Protein AF-0000000085144373 (afdb_homodimer)

Structure (mmCIF, N/CA/C/O backbone):
data_AF-0000000085144373-model_v1
#
loop_
_entity.id
_entity.type
_entity.pdbx_description
1 polymer 'Uncharacterized protein'
#
loop_
_atom_site.group_PDB
_atom_site.id
_atom_site.type_symbol
_atom_site.label_atom_id
_atom_site.label_alt_id
_atom_site.label_comp_id
_atom_site.label_asym_id
_atom_site.label_entity_id
_atom_site.label_seq_id
_atom_site.pdbx_PDB_ins_code
_atom_site.Cartn_x
_atom_site.Cartn_y
_atom_site.Cartn_z
_atom_site.occupancy
_atom_site.B_iso_or_equiv
_atom_site.auth_seq_id
_atom_site.auth_comp_id
_atom_site.auth_asym_id
_atom_site.auth_atom_id
_atom_site.pdbx_PDB_model_num
ATOM 1 N N . MET A 1 1 ? 4.742 10.375 -23.172 1 49.34 1 MET A N 1
ATOM 2 C CA . MET A 1 1 ? 5.578 9.781 -22.125 1 49.34 1 MET A CA 1
ATOM 3 C C . MET A 1 1 ? 5.715 8.281 -22.344 1 49.34 1 MET A C 1
ATOM 5 O O . MET A 1 1 ? 4.789 7.629 -22.828 1 49.34 1 MET A O 1
ATOM 9 N N . GLU A 1 2 ? 6.93 7.754 -22.406 1 63.69 2 GLU A N 1
ATOM 10 C CA . GLU A 1 2 ? 7.168 6.344 -22.688 1 63.69 2 GLU A CA 1
ATOM 11 C C . GLU A 1 2 ? 6.398 5.445 -21.734 1 63.69 2 GLU A C 1
ATOM 13 O O . GLU A 1 2 ? 6.32 5.734 -20.531 1 63.69 2 GLU A O 1
ATOM 18 N N . LEU A 1 3 ? 5.617 4.504 -22.203 1 83.38 3 LEU A N 1
ATOM 19 C CA . LEU A 1 3 ? 4.797 3.58 -21.422 1 83.38 3 LEU A CA 1
ATOM 20 C C . LEU A 1 3 ? 5.656 2.766 -20.469 1 83.38 3 LEU A C 1
ATOM 22 O O . LEU A 1 3 ? 6.754 2.334 -20.828 1 83.38 3 LEU A O 1
ATOM 26 N N . SER A 1 4 ? 5.219 2.697 -19.266 1 90.25 4 SER A N 1
ATOM 27 C CA . SER A 1 4 ? 5.91 1.85 -18.297 1 90.25 4 SER A CA 1
ATOM 28 C C . SER A 1 4 ? 5.832 0.38 -18.688 1 90.25 4 SER A C 1
ATOM 30 O O . SER A 1 4 ? 4.793 -0.088 -19.156 1 90.25 4 SER A O 1
ATOM 32 N N . LYS A 1 5 ? 6.938 -0.283 -18.688 1 94.94 5 LYS A N 1
ATOM 33 C CA . LYS A 1 5 ? 7.023 -1.71 -18.984 1 94.94 5 LYS A CA 1
ATOM 34 C C . LYS A 1 5 ? 7.113 -2.533 -17.703 1 94.94 5 LYS A C 1
ATOM 36 O O . LYS A 1 5 ? 8.023 -2.332 -16.906 1 94.94 5 LYS A O 1
ATOM 41 N N . VAL A 1 6 ? 6.176 -3.453 -17.531 1 97.19 6 VAL A N 1
ATOM 42 C CA . VAL A 1 6 ? 6.133 -4.262 -16.328 1 97.19 6 VAL A CA 1
ATOM 43 C C . VAL A 1 6 ? 6.293 -5.738 -16.688 1 97.19 6 VAL A C 1
ATOM 45 O O . VAL A 1 6 ? 5.816 -6.184 -17.734 1 97.19 6 VAL A O 1
ATOM 48 N N . LEU A 1 7 ? 7.012 -6.469 -15.883 1 98.62 7 LEU A N 1
ATOM 49 C CA . LEU A 1 7 ? 7.145 -7.914 -16.031 1 98.62 7 LEU 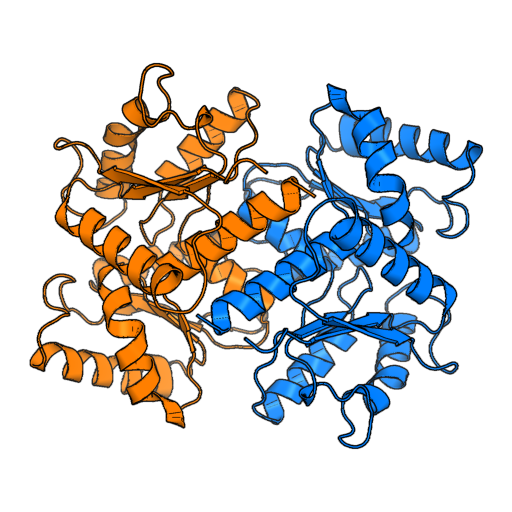A CA 1
ATOM 50 C C . LEU A 1 7 ? 6.27 -8.648 -15.023 1 98.62 7 LEU A C 1
ATOM 52 O O . LEU A 1 7 ? 6.348 -8.383 -13.82 1 98.62 7 LEU A O 1
ATOM 56 N N . VAL A 1 8 ? 5.402 -9.477 -15.508 1 98.31 8 VAL A N 1
ATOM 57 C CA . VAL A 1 8 ? 4.625 -10.375 -14.664 1 98.31 8 VAL A CA 1
ATOM 58 C C . VAL A 1 8 ? 5.199 -11.781 -14.742 1 98.31 8 VAL A C 1
ATOM 60 O O . VAL A 1 8 ? 5.262 -12.375 -15.82 1 98.31 8 VAL A O 1
ATOM 63 N N . ILE A 1 9 ? 5.57 -12.352 -13.578 1 98.62 9 ILE A N 1
ATOM 64 C CA . ILE A 1 9 ? 6.285 -13.617 -13.539 1 98.62 9 ILE A CA 1
ATOM 65 C C . ILE A 1 9 ? 5.371 -14.703 -12.977 1 98.62 9 ILE A C 1
ATOM 67 O O . ILE A 1 9 ? 4.973 -14.648 -11.805 1 98.62 9 ILE A O 1
ATOM 71 N N . ASN A 1 10 ? 4.996 -15.648 -13.75 1 97.75 10 ASN A N 1
ATOM 72 C CA . ASN A 1 10 ? 4.539 -16.953 -13.281 1 97.75 10 ASN A CA 1
ATOM 73 C C . ASN A 1 10 ? 5.715 -17.875 -12.961 1 97.75 10 ASN A C 1
ATOM 75 O O . ASN A 1 10 ? 6.371 -18.391 -13.867 1 97.75 10 ASN A O 1
ATOM 79 N N . PRO A 1 11 ? 5.949 -18.109 -11.695 1 97.69 11 PRO A N 1
ATOM 80 C CA . PRO A 1 11 ? 7.191 -18.812 -11.367 1 97.69 11 PRO A CA 1
ATOM 81 C C . PRO A 1 11 ? 7.062 -20.328 -11.484 1 97.69 11 PRO A C 1
ATOM 83 O O . PRO A 1 11 ? 8.008 -21.062 -11.164 1 97.69 11 PRO A O 1
ATOM 86 N N . ASN A 1 12 ? 5.902 -20.844 -11.828 1 96.25 12 ASN A N 1
ATOM 87 C CA . ASN A 1 12 ? 5.812 -22.25 -12.18 1 96.25 12 ASN A CA 1
ATOM 88 C C . ASN A 1 12 ? 5.895 -22.453 -13.688 1 96.25 12 ASN A C 1
ATOM 90 O O . ASN A 1 12 ? 5.949 -21.484 -14.445 1 96.25 12 ASN A O 1
ATOM 94 N N . SER A 1 13 ? 5.902 -23.688 -14.164 1 97.75 13 SER A N 1
ATOM 95 C CA . SER A 1 13 ? 6.188 -23.953 -15.562 1 97.75 13 SER A CA 1
ATOM 96 C C . SER A 1 13 ? 4.902 -24.109 -16.375 1 97.75 13 SER A C 1
ATOM 98 O O . SER A 1 13 ? 4.941 -24.453 -17.547 1 97.75 13 SER A O 1
ATOM 100 N N . SER A 1 14 ? 3.715 -23.859 -15.797 1 94.44 14 SER A N 1
ATOM 101 C CA . SER A 1 14 ? 2.441 -24.031 -16.484 1 94.44 14 SER A CA 1
ATOM 102 C C . SER A 1 14 ? 2.143 -22.828 -17.391 1 94.44 14 SER A C 1
ATOM 104 O O . SER A 1 14 ? 1.786 -21.766 -16.906 1 94.44 14 SER A O 1
ATOM 106 N N . VAL A 1 15 ? 2.203 -23.078 -18.688 1 96.38 15 VAL A N 1
ATOM 107 C CA . VAL A 1 15 ? 1.901 -22.031 -19.656 1 96.38 15 VAL A CA 1
ATOM 108 C C . VAL A 1 15 ? 0.433 -21.625 -19.547 1 96.38 15 VAL A C 1
ATOM 110 O O . VAL A 1 15 ? 0.094 -20.453 -19.719 1 96.38 15 VAL A O 1
ATOM 113 N N . SER A 1 16 ? -0.377 -22.594 -19.234 1 91.75 16 SER A N 1
ATOM 114 C CA . SER A 1 16 ? -1.804 -22.328 -19.094 1 91.75 16 SER A CA 1
ATOM 115 C C . SER A 1 16 ? -2.059 -21.312 -17.984 1 91.75 16 SER A C 1
ATOM 117 O O . SER A 1 16 ? -2.961 -20.469 -18.094 1 91.75 16 SER A O 1
ATOM 119 N N . MET A 1 17 ? -1.271 -21.391 -16.953 1 91.31 17 MET A N 1
ATOM 120 C CA . MET A 1 17 ? -1.394 -20.438 -15.859 1 91.31 17 MET A CA 1
ATOM 121 C C . MET A 1 17 ? -1.041 -19.031 -16.328 1 91.31 17 MET A C 1
ATOM 123 O O . MET A 1 17 ? -1.739 -18.062 -16 1 91.31 17 MET A O 1
ATOM 127 N N . THR A 1 18 ? 0.036 -18.906 -17.078 1 95.75 18 THR A N 1
ATOM 128 C CA . THR A 1 18 ? 0.423 -17.609 -17.625 1 95.75 18 THR A CA 1
ATOM 129 C C . THR A 1 18 ? -0.672 -17.062 -18.531 1 95.75 18 THR A C 1
ATOM 131 O O . THR A 1 18 ? -0.996 -15.867 -18.484 1 95.75 18 THR A O 1
ATOM 134 N N . ASP A 1 19 ? -1.249 -17.922 -19.312 1 93.81 19 ASP A N 1
ATOM 135 C CA . ASP A 1 19 ? -2.32 -17.516 -20.219 1 93.81 19 ASP A CA 1
ATOM 136 C C . ASP A 1 19 ? -3.527 -17 -19.438 1 93.81 19 ASP A C 1
ATOM 138 O O . ASP A 1 19 ? -4.152 -16.016 -19.828 1 93.81 19 ASP A O 1
ATOM 142 N N . GLU A 1 20 ? -3.834 -17.641 -18.359 1 90.19 20 GLU A N 1
ATOM 143 C CA . GLU A 1 20 ? -4.949 -17.203 -17.516 1 90.19 20 GLU A CA 1
ATOM 144 C C . GLU A 1 20 ? -4.672 -15.836 -16.891 1 90.19 20 GLU A C 1
ATOM 146 O O . GLU A 1 20 ? -5.559 -14.977 -16.859 1 90.19 20 GLU A O 1
ATOM 151 N N . ILE A 1 21 ? -3.475 -15.664 -16.438 1 94.12 21 ILE A N 1
ATOM 152 C CA . ILE A 1 21 ? -3.066 -14.391 -15.867 1 94.12 21 ILE A CA 1
ATOM 153 C C . ILE A 1 21 ? -3.182 -13.289 -16.922 1 94.12 21 ILE A C 1
ATOM 155 O O . ILE A 1 21 ? -3.768 -12.234 -16.672 1 94.12 21 ILE A O 1
ATOM 159 N N . ARG A 1 22 ? -2.662 -13.586 -18.078 1 94.25 22 ARG A N 1
ATOM 160 C CA . ARG A 1 22 ? -2.709 -12.641 -19.203 1 94.25 22 ARG A CA 1
ATOM 161 C C . ARG A 1 22 ? -4.148 -12.273 -19.547 1 94.25 22 ARG A C 1
ATOM 163 O O . ARG A 1 22 ? -4.48 -11.094 -19.656 1 94.25 22 ARG A O 1
ATOM 170 N N . LYS A 1 23 ? -4.949 -13.25 -19.656 1 90.69 23 LYS A N 1
ATOM 171 C CA . LYS A 1 23 ? -6.352 -13.031 -20.016 1 90.69 23 LYS A CA 1
ATOM 172 C C . LYS A 1 23 ? -7.047 -12.164 -18.953 1 90.69 23 LYS A C 1
ATOM 174 O O . LYS A 1 23 ? -7.801 -11.258 -19.297 1 90.69 23 LYS A O 1
ATOM 179 N N . ASN A 1 24 ? -6.809 -12.484 -17.734 1 89.69 24 ASN A N 1
ATOM 180 C CA . ASN A 1 24 ? -7.406 -11.719 -16.641 1 89.69 24 ASN A CA 1
ATOM 181 C C . ASN A 1 24 ? -6.996 -10.25 -16.703 1 89.69 24 ASN A C 1
ATOM 183 O O . ASN A 1 24 ? -7.848 -9.359 -16.656 1 89.69 24 ASN A O 1
ATOM 187 N N . ILE A 1 25 ? -5.684 -9.992 -16.844 1 91.94 25 ILE A N 1
ATOM 188 C CA . ILE A 1 25 ? -5.152 -8.633 -16.891 1 91.94 25 ILE A CA 1
ATOM 189 C C . ILE A 1 25 ? -5.738 -7.887 -18.078 1 91.94 25 ILE A C 1
ATOM 191 O O . ILE A 1 25 ? -6.223 -6.762 -17.938 1 91.94 25 ILE A O 1
ATOM 195 N N . GLU A 1 26 ? -5.746 -8.531 -19.188 1 89.12 26 GLU A N 1
ATOM 196 C CA . GLU A 1 26 ? -6.219 -7.883 -20.422 1 89.12 26 GLU A CA 1
ATOM 197 C C . GLU A 1 26 ? -7.723 -7.625 -20.359 1 89.12 26 GLU A C 1
ATOM 199 O O . GLU A 1 26 ? -8.188 -6.562 -20.781 1 89.12 26 GLU A O 1
ATOM 204 N N . ASN A 1 27 ? -8.469 -8.562 -19.859 1 86.06 27 ASN A N 1
ATOM 205 C CA . ASN A 1 27 ? -9.914 -8.391 -19.734 1 86.06 27 ASN A CA 1
ATOM 206 C C . ASN A 1 27 ? -10.258 -7.195 -18.844 1 86.06 27 ASN A C 1
ATOM 208 O O . ASN A 1 27 ? -11.148 -6.41 -19.172 1 86.06 27 ASN A O 1
ATOM 212 N N . VAL A 1 28 ? -9.547 -7.055 -17.812 1 87.56 28 VAL A N 1
ATOM 213 C CA . VAL A 1 28 ? -9.852 -6.008 -16.844 1 87.56 28 VAL A CA 1
ATOM 214 C C . VAL A 1 28 ? -9.422 -4.652 -17.391 1 87.56 28 VAL A C 1
ATOM 216 O O . VAL A 1 28 ? -10.172 -3.676 -17.297 1 87.56 28 VAL A O 1
ATOM 219 N N . TYR A 1 29 ? -8.258 -4.488 -17.938 1 84.94 29 TYR A N 1
ATOM 220 C CA . TYR A 1 29 ? -7.719 -3.188 -18.328 1 84.94 29 TYR A CA 1
ATOM 221 C C . TYR A 1 29 ? -8.141 -2.826 -19.75 1 84.94 29 TYR A C 1
ATOM 223 O O . TYR A 1 29 ? -8.156 -1.649 -20.125 1 84.94 29 TYR A O 1
ATOM 231 N N . LEU A 1 30 ? -8.398 -3.844 -20.641 1 72.25 30 LEU A N 1
ATOM 232 C CA . LEU A 1 30 ? -8.883 -3.541 -21.984 1 72.25 30 LEU A CA 1
ATOM 233 C C . LEU A 1 30 ? -10.375 -3.227 -21.969 1 72.25 30 LEU A C 1
ATOM 235 O O . LEU A 1 30 ? -10.828 -2.316 -22.672 1 72.25 30 LEU A O 1
ATOM 239 N N . ILE A 1 31 ? -11.156 -4.066 -21.281 1 65.62 31 ILE A N 1
ATOM 240 C CA . ILE A 1 31 ? -12.617 -3.971 -21.297 1 65.62 31 ILE A CA 1
ATOM 241 C C . ILE A 1 31 ? -13.07 -2.84 -20.375 1 65.62 31 ILE A C 1
ATOM 243 O O . ILE A 1 31 ? -13.906 -2.02 -20.766 1 65.62 31 ILE A O 1
ATOM 247 N N . LYS A 1 32 ? -12.742 -3.064 -19.156 1 56.91 32 LYS A N 1
ATOM 248 C CA . LYS A 1 32 ? -13.414 -2.279 -18.125 1 56.91 32 LYS A CA 1
ATOM 249 C C . LYS A 1 32 ? -12.812 -0.881 -18.016 1 56.91 32 LYS A C 1
ATOM 251 O O . LYS A 1 32 ? -13.484 0.058 -17.578 1 56.91 32 LYS A O 1
ATOM 256 N N . ALA A 1 33 ? -11.672 -0.606 -18.578 1 57.25 33 ALA A N 1
ATOM 257 C CA . ALA A 1 33 ? -11.523 0.615 -17.797 1 57.25 33 ALA A CA 1
ATOM 258 C C . ALA A 1 33 ? -10.578 1.6 -18.469 1 57.25 33 ALA A C 1
ATOM 260 O O . ALA A 1 33 ? -10.695 2.812 -18.281 1 57.25 33 ALA A O 1
ATOM 261 N N . ARG A 1 34 ? -9.484 1.143 -18.984 1 56.66 34 ARG A N 1
ATOM 262 C CA . ARG A 1 34 ? -8.461 2.082 -19.422 1 56.66 34 ARG A CA 1
ATOM 263 C C . ARG A 1 34 ? -7.469 1.409 -20.375 1 56.66 34 ARG A C 1
ATOM 265 O O . ARG A 1 34 ? -7.215 0.208 -20.25 1 56.66 34 ARG A O 1
ATOM 272 N N . VAL A 1 35 ? -7.332 1.942 -21.562 1 55.56 35 VAL A N 1
ATOM 273 C CA . VAL A 1 35 ? -6.156 1.531 -22.328 1 55.56 35 VAL A CA 1
ATOM 274 C C . VAL A 1 35 ? -4.945 1.443 -21.406 1 55.56 35 VAL A C 1
ATOM 276 O O . VAL A 1 35 ? -4.73 2.322 -20.562 1 55.56 35 VAL A O 1
ATOM 279 N N . LEU A 1 36 ? -4.461 0.308 -21.375 1 62.12 36 LEU A N 1
ATOM 280 C CA . LEU A 1 36 ? -3.268 0.145 -20.547 1 62.12 36 LEU A CA 1
ATOM 281 C C . LEU A 1 36 ? -2.295 1.298 -20.766 1 62.12 36 LEU A C 1
ATOM 283 O O . LEU A 1 36 ? -1.921 1.592 -21.906 1 62.12 36 LEU A O 1
ATOM 287 N N . SER A 1 37 ? -2.07 2.029 -19.797 1 76.06 37 SER A N 1
ATOM 288 C CA . SER A 1 37 ? -1.034 3.059 -19.828 1 76.06 37 SER A CA 1
ATOM 289 C C . SER A 1 37 ? 0.342 2.465 -19.547 1 76.06 37 SER A C 1
ATOM 291 O O . SER A 1 37 ? 1.286 3.195 -19.234 1 76.06 37 SER A O 1
ATOM 293 N N . PHE A 1 38 ? 0.315 1.04 -19.609 1 87.88 38 PHE A N 1
ATOM 294 C CA . PHE A 1 38 ? 1.553 0.309 -19.375 1 87.88 38 PHE A CA 1
ATOM 295 C C . PHE A 1 38 ? 1.612 -0.954 -20.219 1 87.88 38 PHE A C 1
ATOM 297 O O . PHE A 1 38 ? 0.586 -1.421 -20.719 1 87.88 38 PHE A O 1
ATOM 304 N N . GLN A 1 39 ? 2.785 -1.407 -20.469 1 92.62 39 GLN A N 1
ATOM 305 C CA . GLN A 1 39 ? 3.008 -2.654 -21.188 1 92.62 39 GLN A CA 1
ATOM 306 C C . GLN A 1 39 ? 3.359 -3.791 -20.234 1 92.62 39 GLN A C 1
ATOM 308 O O . GLN A 1 39 ? 4.117 -3.596 -19.281 1 92.62 39 GLN A O 1
ATOM 313 N N . VAL A 1 40 ? 2.795 -4.906 -20.578 1 95.56 40 VAL A N 1
ATOM 314 C CA . VAL A 1 40 ? 3.061 -6.059 -19.719 1 95.56 40 VAL A CA 1
ATOM 315 C C . VAL A 1 40 ? 3.781 -7.141 -20.516 1 95.56 40 VAL A C 1
ATOM 317 O O . VAL A 1 40 ? 3.355 -7.496 -21.625 1 95.56 40 VAL A O 1
ATOM 320 N N . GLU A 1 41 ? 4.883 -7.562 -20.078 1 97.62 41 GLU A N 1
ATOM 321 C CA . GLU A 1 41 ? 5.531 -8.789 -20.516 1 97.62 41 GLU A CA 1
ATOM 322 C C . GLU A 1 41 ? 5.32 -9.922 -19.516 1 97.62 41 GLU A C 1
ATOM 324 O O . GLU A 1 41 ? 5.312 -9.695 -18.312 1 97.62 41 GLU A O 1
ATOM 329 N N . TYR A 1 42 ? 5.133 -11.078 -20.078 1 98.38 42 TYR A N 1
ATOM 330 C CA . TYR A 1 42 ? 4.848 -12.234 -19.234 1 98.38 42 TYR A CA 1
ATOM 331 C C . TYR A 1 42 ? 5.98 -13.25 -19.281 1 98.38 42 TYR A C 1
ATOM 333 O O . TYR A 1 42 ? 6.527 -13.516 -20.359 1 98.38 42 TYR A O 1
ATOM 341 N N . PHE A 1 43 ? 6.367 -13.758 -18.156 1 98.75 43 PHE A N 1
ATOM 342 C CA . PHE A 1 43 ? 7.363 -14.812 -18.016 1 98.75 43 PHE A CA 1
ATOM 343 C C . PHE A 1 43 ? 6.746 -16.078 -17.438 1 98.75 43 PHE A C 1
ATOM 345 O O . PHE A 1 43 ? 5.984 -16.016 -16.469 1 98.75 43 PHE A O 1
ATOM 352 N N . THR A 1 44 ? 7.027 -17.203 -18.031 1 98.44 44 THR A N 1
ATOM 353 C CA . THR A 1 44 ? 6.699 -18.516 -17.484 1 98.44 44 THR A CA 1
ATOM 354 C C . THR A 1 44 ? 7.965 -19.25 -17.047 1 98.44 44 THR A C 1
ATOM 356 O O . THR A 1 44 ? 8.945 -19.297 -17.781 1 98.44 44 THR A O 1
ATOM 359 N N . GLY A 1 45 ? 7.879 -19.75 -15.828 1 98.56 45 GLY A N 1
ATOM 360 C CA . GLY A 1 45 ? 9.008 -20.578 -15.414 1 98.56 45 GLY A CA 1
ATOM 361 C C . GLY A 1 45 ? 9.414 -21.594 -16.453 1 98.56 45 GLY A C 1
ATOM 362 O O . GLY A 1 45 ? 8.57 -22.109 -17.188 1 98.56 45 GLY A O 1
ATOM 363 N N . PRO A 1 46 ? 10.703 -21.875 -16.562 1 98.38 46 PRO A N 1
ATOM 364 C CA . PRO A 1 46 ? 11.148 -22.875 -17.547 1 98.38 46 PRO A CA 1
ATOM 365 C C . PRO A 1 46 ? 10.609 -24.266 -17.25 1 98.38 46 PRO A C 1
ATOM 367 O O . PRO A 1 46 ? 10.102 -24.516 -16.156 1 98.38 46 PRO A O 1
ATOM 370 N N . PRO A 1 47 ? 10.695 -25.172 -18.203 1 97.75 47 PRO A N 1
ATOM 371 C CA . PRO A 1 47 ? 10.164 -26.516 -18.016 1 97.75 47 PRO A CA 1
ATOM 372 C C . PRO A 1 47 ? 10.758 -27.234 -16.797 1 97.75 47 PRO A C 1
ATOM 374 O O . PRO A 1 47 ? 10.125 -28.125 -16.234 1 97.75 47 PRO A O 1
ATOM 377 N N . SER A 1 48 ? 11.945 -26.844 -16.375 1 97.69 48 SER A N 1
ATOM 378 C CA . SER A 1 48 ? 12.594 -27.453 -15.211 1 97.69 48 SER A CA 1
ATOM 379 C C . SER A 1 48 ? 11.969 -26.969 -13.914 1 97.69 48 SER A C 1
ATOM 381 O O . SER A 1 48 ? 12.219 -27.531 -12.844 1 97.69 48 SER A O 1
ATOM 383 N N . SER A 1 49 ? 11.172 -25.906 -13.93 1 98.06 49 SER A N 1
ATOM 384 C CA . SER A 1 49 ? 10.422 -25.453 -12.766 1 98.06 49 SER A CA 1
ATOM 385 C C . SER A 1 49 ? 9.25 -26.391 -12.469 1 98.06 49 SER A C 1
ATOM 387 O O . SER A 1 49 ? 8.773 -27.094 -13.359 1 98.06 49 SER A O 1
ATOM 389 N N . PRO A 1 50 ? 8.867 -26.422 -11.266 1 97.12 50 PRO A N 1
ATOM 390 C CA . PRO A 1 50 ? 7.668 -27.203 -10.984 1 97.12 50 PRO A CA 1
ATOM 391 C C . PRO A 1 50 ? 6.441 -26.703 -11.734 1 97.12 50 PRO A C 1
ATOM 393 O O . PRO A 1 50 ? 6.309 -25.5 -11.977 1 97.12 50 PRO A O 1
ATOM 396 N N . SER A 1 51 ? 5.562 -27.656 -12.117 1 94.12 51 SER A N 1
ATOM 397 C CA . SER A 1 51 ? 4.352 -27.281 -12.844 1 94.12 51 SER A CA 1
ATOM 398 C C . SER A 1 51 ? 3.379 -26.531 -11.945 1 94.12 51 SER A C 1
ATOM 400 O O . SER A 1 51 ? 2.514 -25.797 -12.445 1 94.12 51 SER A O 1
ATOM 402 N N . GLN A 1 52 ? 3.531 -26.719 -10.648 1 89.81 52 GLN A N 1
ATOM 403 C CA . GLN A 1 52 ? 2.734 -26.047 -9.633 1 89.81 52 GLN A CA 1
ATOM 404 C C . GLN A 1 52 ? 3.561 -25.766 -8.375 1 89.81 52 GLN A C 1
ATOM 406 O O . GLN A 1 52 ? 4.434 -26.562 -8.016 1 89.81 52 GLN A O 1
ATOM 411 N N . ILE A 1 53 ? 3.311 -24.609 -7.762 1 91.69 53 ILE A N 1
ATOM 412 C CA . ILE A 1 53 ? 3.916 -24.312 -6.469 1 91.69 53 ILE A CA 1
ATOM 413 C C . ILE A 1 53 ? 2.988 -24.766 -5.348 1 91.69 53 ILE A C 1
ATOM 415 O O . ILE A 1 53 ? 1.909 -24.203 -5.156 1 91.69 53 ILE A O 1
ATOM 419 N N . ASP A 1 54 ? 3.336 -25.766 -4.613 1 87 54 ASP A N 1
ATOM 420 C CA . ASP A 1 54 ? 2.406 -26.312 -3.631 1 87 54 ASP A CA 1
ATOM 421 C C . ASP A 1 54 ? 3.002 -26.266 -2.227 1 87 54 ASP A C 1
ATOM 423 O O . ASP A 1 54 ? 2.518 -26.938 -1.316 1 87 54 ASP A O 1
ATOM 427 N N . GLY A 1 55 ? 4.066 -25.469 -2.08 1 88.44 55 GLY A N 1
ATOM 428 C CA . GLY A 1 55 ? 4.656 -25.328 -0.76 1 88.44 55 GLY A CA 1
ATOM 429 C C . GLY A 1 55 ? 6.051 -24.719 -0.797 1 88.44 55 GLY A C 1
ATOM 430 O O . GLY A 1 55 ? 6.445 -24.125 -1.799 1 88.44 55 GLY A O 1
ATOM 431 N N . ILE A 1 56 ? 6.742 -24.891 0.277 1 91.88 56 ILE A N 1
ATOM 432 C CA . ILE A 1 56 ? 8.047 -24.266 0.478 1 91.88 56 ILE A CA 1
ATOM 433 C C . ILE A 1 56 ? 9.07 -24.875 -0.47 1 91.88 56 ILE A C 1
ATOM 435 O O . ILE A 1 56 ? 9.812 -24.172 -1.148 1 91.88 56 ILE A O 1
ATOM 439 N N . GLU A 1 57 ? 9.055 -26.219 -0.551 1 94.94 57 GLU A N 1
ATOM 440 C CA . GLU A 1 57 ? 10.039 -26.922 -1.367 1 94.94 57 GLU A CA 1
ATOM 441 C C . GLU A 1 57 ? 9.914 -26.531 -2.84 1 94.94 57 GLU A C 1
ATOM 443 O O . GLU A 1 57 ? 10.906 -26.219 -3.492 1 94.94 57 GLU A O 1
ATOM 448 N N . THR A 1 58 ? 8.711 -26.594 -3.322 1 95.38 58 THR A N 1
ATOM 449 C CA . THR A 1 58 ? 8.5 -26.266 -4.727 1 95.38 58 THR A CA 1
ATOM 450 C C . THR A 1 58 ? 8.75 -24.781 -4.98 1 95.38 58 THR A C 1
ATOM 452 O O . THR A 1 58 ? 9.141 -24.391 -6.078 1 95.38 58 THR A O 1
ATOM 455 N N . SER A 1 59 ? 8.57 -23.906 -4.02 1 96.25 59 SER A N 1
ATOM 456 C CA . SER A 1 59 ? 8.875 -22.484 -4.145 1 96.25 59 SER A CA 1
ATOM 457 C C . SER A 1 59 ? 10.375 -22.25 -4.309 1 96.25 59 SER A C 1
ATOM 459 O O . SER A 1 59 ? 10.805 -21.438 -5.125 1 96.25 59 SER A O 1
ATOM 461 N N . LEU A 1 60 ? 11.148 -23 -3.539 1 97.81 60 LEU A N 1
ATOM 462 C CA . LEU A 1 60 ? 12.602 -22.891 -3.617 1 97.81 60 LEU A CA 1
ATOM 463 C C . LEU A 1 60 ? 13.109 -23.406 -4.957 1 97.81 60 LEU A C 1
ATOM 465 O O . LEU A 1 60 ? 13.984 -22.781 -5.574 1 97.81 60 LEU A O 1
ATOM 469 N N . GLN A 1 61 ? 12.531 -24.531 -5.355 1 98.19 61 GLN A N 1
ATOM 470 C CA . GLN A 1 61 ? 12.906 -25.078 -6.656 1 98.19 61 GLN A CA 1
ATOM 471 C C . GLN A 1 61 ? 12.578 -24.109 -7.781 1 98.19 61 GLN A C 1
ATOM 473 O O . GLN A 1 61 ? 13.398 -23.891 -8.68 1 98.19 61 GLN A O 1
ATOM 478 N N . SER A 1 62 ? 11.398 -23.578 -7.738 1 98.12 62 SER A N 1
ATOM 479 C CA . SER A 1 62 ? 10.984 -22.594 -8.742 1 98.12 62 SER A CA 1
ATOM 480 C C . SER A 1 62 ? 11.922 -21.406 -8.773 1 98.12 62 SER A C 1
ATOM 482 O O . SER A 1 62 ? 12.297 -20.9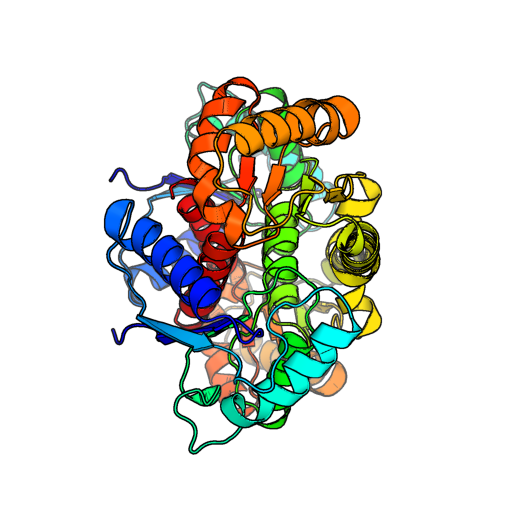22 -9.852 1 98.12 62 SER A O 1
ATOM 484 N N . THR A 1 63 ? 12.336 -20.906 -7.641 1 98.69 63 THR A N 1
ATOM 485 C CA . THR A 1 63 ? 13.258 -19.766 -7.531 1 98.69 63 THR A CA 1
ATOM 486 C C . THR A 1 63 ? 14.586 -20.094 -8.211 1 98.69 63 THR A C 1
ATOM 488 O O . THR A 1 63 ? 15.062 -19.312 -9.039 1 98.69 63 THR A O 1
ATOM 491 N N . LYS A 1 64 ? 15.094 -21.25 -7.902 1 98.56 64 LYS A N 1
ATOM 492 C CA . LYS A 1 64 ? 16.375 -21.672 -8.461 1 98.56 64 LYS A CA 1
ATOM 493 C C . LYS A 1 64 ? 16.312 -21.734 -9.984 1 98.56 64 LYS A C 1
ATOM 495 O O . LYS A 1 64 ? 17.25 -21.297 -10.664 1 98.56 64 LYS A O 1
ATOM 500 N N . GLU A 1 65 ? 15.219 -22.234 -10.461 1 98.69 65 GLU A N 1
ATOM 501 C CA . GLU A 1 65 ? 15.086 -22.469 -11.898 1 98.69 65 GLU A CA 1
ATOM 502 C C . GLU A 1 65 ? 14.797 -21.172 -12.648 1 98.69 65 GLU A C 1
ATOM 504 O O . GLU A 1 65 ? 15.211 -21 -13.797 1 98.69 65 GLU A O 1
ATOM 509 N N . CYS A 1 66 ? 14.102 -20.219 -12.055 1 98.75 66 CYS A N 1
ATOM 510 C CA . CYS A 1 66 ? 13.672 -19 -12.711 1 98.75 66 CYS A CA 1
ATOM 511 C C . CYS A 1 66 ? 14.773 -17.953 -12.68 1 98.75 66 CYS A C 1
ATOM 513 O O . CYS A 1 66 ? 14.922 -17.172 -13.625 1 98.75 66 CYS A O 1
ATOM 515 N N . LEU A 1 67 ? 15.57 -17.922 -11.656 1 98.62 67 LEU A N 1
ATOM 516 C CA . LEU A 1 67 ? 16.453 -16.812 -11.328 1 98.62 67 LEU A CA 1
ATOM 517 C C . LEU A 1 67 ? 17.438 -16.547 -12.477 1 98.62 67 LEU A C 1
ATOM 519 O O . LEU A 1 67 ? 17.609 -15.391 -12.883 1 98.62 67 LEU A O 1
ATOM 523 N N . PRO A 1 68 ? 18.016 -17.562 -13.164 1 98.25 68 PRO A N 1
ATOM 524 C CA . PRO A 1 68 ? 18.984 -17.281 -14.227 1 98.25 68 PRO A CA 1
ATOM 525 C C . PRO A 1 68 ? 18.375 -16.484 -15.383 1 98.25 68 PRO A C 1
ATOM 527 O O . PRO A 1 68 ? 19.062 -15.656 -15.992 1 98.25 68 PRO A O 1
ATOM 530 N N . TYR A 1 69 ? 17.125 -16.641 -15.648 1 98.56 69 TYR A N 1
ATOM 531 C CA . TYR A 1 69 ? 16.453 -15.953 -16.75 1 98.56 69 TYR A CA 1
ATOM 532 C C . TYR A 1 69 ? 16.156 -14.508 -16.391 1 98.56 69 TYR A C 1
ATOM 534 O O . TYR A 1 69 ? 15.906 -13.68 -17.266 1 98.56 69 TYR A O 1
ATOM 542 N N . LEU A 1 70 ? 16.172 -14.234 -15.102 1 98.75 70 LEU A N 1
ATOM 543 C CA . LEU A 1 70 ? 15.703 -12.938 -14.633 1 98.75 70 LEU A CA 1
ATOM 544 C C . LEU A 1 70 ? 16.875 -12.031 -14.273 1 98.75 70 LEU A C 1
ATOM 546 O O . LEU A 1 70 ? 16.734 -10.805 -14.227 1 98.75 70 LEU A O 1
ATOM 550 N N . ILE A 1 71 ? 18.094 -12.625 -14.07 1 98.25 71 ILE A N 1
ATOM 551 C CA . ILE A 1 71 ? 19.188 -11.805 -13.547 1 98.25 71 ILE A CA 1
ATOM 552 C C . ILE A 1 71 ? 20.297 -11.703 -14.578 1 98.25 71 ILE A C 1
ATOM 554 O O . ILE A 1 71 ? 21.219 -10.898 -14.43 1 98.25 71 ILE A O 1
ATOM 558 N N . GLU A 1 72 ? 20.25 -12.508 -15.664 1 97.56 72 GLU A N 1
ATOM 559 C CA . GLU A 1 72 ? 21.266 -12.445 -16.703 1 97.56 72 GLU A CA 1
ATOM 560 C C . GLU A 1 72 ? 20.984 -11.312 -17.688 1 97.56 72 GLU A C 1
ATOM 562 O O . GLU A 1 72 ? 19.922 -11.266 -18.297 1 97.56 72 GLU A O 1
ATOM 567 N N . PRO A 1 73 ? 21.938 -10.484 -17.953 1 96.94 73 PRO A N 1
ATOM 568 C CA . PRO A 1 73 ? 21.719 -9.297 -18.781 1 96.94 73 PRO A CA 1
ATOM 569 C C . PRO A 1 73 ? 21.312 -9.633 -20.219 1 96.94 73 PRO A C 1
ATOM 571 O O . PRO A 1 73 ? 20.609 -8.859 -20.859 1 96.94 73 PRO A O 1
ATOM 574 N N . GLU A 1 74 ? 21.656 -10.734 -20.703 1 97.5 74 GLU A N 1
ATOM 575 C CA . GLU A 1 74 ? 21.359 -11.133 -22.078 1 97.5 74 GLU A CA 1
ATOM 576 C C . GLU A 1 74 ? 19.922 -11.633 -22.219 1 97.5 74 GLU A C 1
ATOM 578 O O . GLU A 1 74 ? 19.406 -11.758 -23.328 1 97.5 74 GLU A O 1
ATOM 583 N N . SER A 1 75 ? 19.297 -11.93 -21.094 1 97.94 75 SER A N 1
ATOM 584 C CA . SER A 1 75 ? 17.938 -12.453 -21.109 1 97.94 75 SER A CA 1
ATOM 585 C C . SER A 1 75 ? 16.938 -11.367 -21.484 1 97.94 75 SER A C 1
ATOM 587 O O . SER A 1 75 ? 17.078 -10.219 -21.062 1 97.94 75 SER A O 1
ATOM 589 N N . LYS A 1 76 ? 15.93 -11.758 -22.219 1 97.56 76 LYS A N 1
ATOM 590 C CA . LYS A 1 76 ? 14.859 -10.82 -22.547 1 97.56 76 LYS A CA 1
ATOM 591 C C . LYS A 1 76 ? 14.055 -10.453 -21.297 1 97.56 76 LYS A C 1
ATOM 593 O O . LYS A 1 76 ? 13.352 -9.445 -21.281 1 97.56 76 LYS A O 1
ATOM 598 N N . TYR A 1 77 ? 14.227 -11.219 -20.234 1 98.5 77 TYR A N 1
ATOM 599 C CA . TYR A 1 77 ? 13.445 -11.016 -19.016 1 98.5 77 TYR A CA 1
ATOM 600 C C . TYR A 1 77 ? 14.312 -10.438 -17.906 1 98.5 77 TYR A C 1
ATOM 602 O O . TYR A 1 77 ? 13.922 -10.445 -16.734 1 98.5 77 TYR A O 1
ATOM 610 N N . TYR A 1 78 ? 15.453 -9.953 -18.312 1 98.5 78 TYR A N 1
ATOM 611 C CA . TYR A 1 78 ? 16.359 -9.32 -17.359 1 98.5 78 TYR A CA 1
ATOM 612 C C . TYR A 1 78 ? 15.648 -8.227 -16.578 1 98.5 78 TYR A C 1
ATOM 614 O O . TYR A 1 78 ? 15.039 -7.332 -17.156 1 98.5 78 TYR A O 1
ATOM 622 N N . TYR A 1 79 ? 15.766 -8.266 -15.195 1 97.94 79 TYR A N 1
ATOM 623 C CA . TYR A 1 79 ? 14.945 -7.434 -14.328 1 97.94 79 TYR A CA 1
ATOM 624 C C . TYR A 1 79 ? 15.219 -5.953 -14.578 1 97.94 79 TYR A C 1
ATOM 626 O O . TYR A 1 79 ? 14.336 -5.113 -14.383 1 97.94 79 TYR A O 1
ATOM 634 N N . GLN A 1 80 ? 16.344 -5.645 -15.117 1 97.44 80 GLN A N 1
ATOM 635 C CA . GLN A 1 80 ? 16.719 -4.246 -15.289 1 97.44 80 GLN A CA 1
ATOM 636 C C . GLN A 1 80 ? 16.078 -3.662 -16.547 1 97.44 80 GLN A C 1
ATOM 638 O O . GLN A 1 80 ? 16.172 -2.457 -16.797 1 97.44 80 GLN A O 1
ATOM 643 N N . LYS A 1 81 ? 15.414 -4.453 -17.359 1 97.25 81 LYS A N 1
ATOM 644 C CA . LYS A 1 81 ? 14.758 -3.992 -18.578 1 97.25 81 LYS A CA 1
ATOM 645 C C . LYS A 1 81 ? 13.328 -3.537 -18.281 1 97.25 81 LYS A C 1
ATOM 647 O O . LYS A 1 81 ? 12.625 -3.072 -19.188 1 97.25 81 LYS A O 1
ATOM 652 N N . PHE A 1 82 ? 12.914 -3.641 -17.031 1 97.44 82 PHE A N 1
ATOM 653 C CA . PHE A 1 82 ? 11.531 -3.352 -16.672 1 97.44 82 PHE A CA 1
ATOM 654 C C . PHE A 1 82 ? 11.469 -2.244 -15.625 1 97.44 82 PHE A C 1
ATOM 656 O O . PHE A 1 82 ? 12.43 -2.018 -14.891 1 97.44 82 PHE A O 1
ATOM 663 N N . HIS A 1 83 ? 10.32 -1.571 -15.586 1 96.75 83 HIS A N 1
ATOM 664 C CA . HIS A 1 83 ? 10.094 -0.508 -14.609 1 96.75 83 HIS A CA 1
ATOM 665 C C . HIS A 1 83 ? 9.516 -1.064 -13.312 1 96.75 83 HIS A C 1
ATOM 667 O O . HIS A 1 83 ? 9.516 -0.382 -12.289 1 96.75 83 HIS A O 1
ATOM 673 N N . GLY A 1 84 ? 9.023 -2.268 -13.312 1 97.56 84 GLY A N 1
ATOM 674 C CA . GLY A 1 84 ? 8.469 -2.969 -12.164 1 97.56 84 GLY A CA 1
ATOM 675 C C . GLY A 1 84 ? 8.211 -4.441 -12.43 1 97.56 84 GLY A C 1
ATOM 676 O O . GLY A 1 84 ? 8.023 -4.848 -13.578 1 97.56 84 GLY A O 1
ATOM 677 N N . ILE A 1 85 ? 8.195 -5.215 -11.43 1 98.56 85 ILE A N 1
ATOM 678 C CA . ILE A 1 85 ? 8.062 -6.664 -11.562 1 98.56 85 ILE A CA 1
ATOM 679 C C . ILE A 1 85 ? 7.051 -7.188 -10.547 1 98.56 85 ILE A C 1
ATOM 681 O O . ILE A 1 85 ? 7.09 -6.816 -9.375 1 98.56 85 ILE A O 1
ATOM 685 N N . LEU A 1 86 ? 6.172 -7.973 -11.016 1 98.19 86 LEU A N 1
ATOM 686 C CA . LEU A 1 86 ? 5.188 -8.656 -10.18 1 98.19 86 LEU A CA 1
ATOM 687 C C . LEU A 1 86 ? 5.402 -10.164 -10.219 1 98.19 86 LEU A C 1
ATOM 689 O O . LEU A 1 86 ? 5.348 -10.781 -11.289 1 98.19 86 LEU A O 1
ATOM 693 N N . VAL A 1 87 ? 5.715 -10.773 -9.117 1 98.06 87 VAL A N 1
ATOM 694 C CA . VAL A 1 87 ? 5.762 -12.227 -9.031 1 98.06 87 VAL A CA 1
ATOM 695 C C . VAL A 1 87 ? 4.371 -12.773 -8.719 1 98.06 87 VAL A C 1
ATOM 697 O O . VAL A 1 87 ? 3.842 -12.555 -7.625 1 98.06 87 VAL A O 1
ATOM 700 N N . ALA A 1 88 ? 3.816 -13.508 -9.641 1 96.5 88 ALA A N 1
ATOM 701 C CA . ALA A 1 88 ? 2.4 -13.859 -9.633 1 96.5 88 ALA A CA 1
ATOM 702 C C . ALA A 1 88 ? 2.18 -15.219 -8.969 1 96.5 88 ALA A C 1
ATOM 704 O O . ALA A 1 88 ? 1.532 -16.094 -9.531 1 96.5 88 ALA A O 1
ATOM 705 N N . CYS A 1 89 ? 2.67 -15.445 -7.848 1 94.94 89 CYS A N 1
ATOM 706 C CA . CYS A 1 89 ? 2.352 -16.547 -6.949 1 94.94 89 CYS A CA 1
ATOM 707 C C . CYS A 1 89 ? 1.849 -16.031 -5.605 1 94.94 89 CYS A C 1
ATOM 709 O O . CYS A 1 89 ? 2.498 -15.195 -4.977 1 94.94 89 CYS A O 1
ATOM 711 N N . PHE A 1 90 ? 0.715 -16.531 -5.223 1 95.31 90 PHE A N 1
ATOM 712 C CA . PHE A 1 90 ? 0.139 -16.016 -3.982 1 95.31 90 PHE A CA 1
ATOM 713 C C . PHE A 1 90 ? 0.756 -16.703 -2.773 1 95.31 90 PHE A C 1
ATOM 715 O O . PHE A 1 90 ? 0.154 -17.609 -2.193 1 95.31 90 PHE A O 1
ATOM 722 N N . SER A 1 91 ? 1.868 -16.281 -2.4 1 95.56 91 SER A N 1
ATOM 723 C CA . SER A 1 91 ? 2.645 -16.734 -1.252 1 95.56 91 SER A CA 1
ATOM 724 C C . SER A 1 91 ? 3.779 -15.766 -0.934 1 95.56 91 SER A C 1
ATOM 726 O O . SER A 1 91 ? 3.971 -14.766 -1.638 1 95.56 91 SER A O 1
ATOM 728 N N . ASP A 1 92 ? 4.391 -15.961 0.193 1 95.88 92 ASP A N 1
ATOM 729 C CA . ASP A 1 92 ? 5.68 -15.336 0.454 1 95.88 92 ASP A CA 1
ATOM 730 C C . ASP A 1 92 ? 6.793 -16.016 -0.337 1 95.88 92 ASP A C 1
ATOM 732 O O . ASP A 1 92 ? 7.645 -16.703 0.24 1 95.88 92 ASP A O 1
ATOM 736 N N . HIS A 1 93 ? 6.754 -15.844 -1.616 1 96.75 93 HIS A N 1
ATOM 737 C CA . HIS A 1 93 ? 7.605 -16.594 -2.533 1 96.75 93 HIS A CA 1
ATOM 738 C C . HIS A 1 93 ? 9.047 -16.125 -2.455 1 96.75 93 HIS A C 1
ATOM 740 O O . HIS A 1 93 ? 9.32 -14.922 -2.57 1 96.75 93 HIS A O 1
ATOM 746 N N . PRO A 1 94 ? 10.008 -16.969 -2.352 1 97.88 94 PRO A N 1
ATOM 747 C CA . PRO A 1 94 ? 11.406 -16.578 -2.188 1 97.88 94 PRO A CA 1
ATOM 748 C C . PRO A 1 94 ? 11.961 -15.828 -3.404 1 97.88 94 PRO A C 1
ATOM 750 O O . PRO A 1 94 ? 12.914 -15.055 -3.281 1 97.88 94 PRO A O 1
ATOM 753 N N . LEU A 1 95 ? 11.352 -16.016 -4.586 1 98.5 95 LEU A N 1
ATOM 754 C CA . LEU A 1 95 ? 11.812 -15.344 -5.805 1 98.5 95 LEU A CA 1
ATOM 755 C C . LEU A 1 95 ? 11.742 -13.828 -5.656 1 98.5 95 LEU A C 1
ATOM 757 O O . LEU A 1 95 ? 12.594 -13.109 -6.18 1 98.5 95 LEU A O 1
ATOM 761 N N . VAL A 1 96 ? 10.75 -13.289 -4.953 1 97.56 96 VAL A N 1
ATOM 762 C CA . VAL A 1 96 ? 10.609 -11.859 -4.715 1 97.56 96 VAL A CA 1
ATOM 763 C C . VAL A 1 96 ? 11.836 -11.336 -3.973 1 97.56 96 VAL A C 1
ATOM 765 O O . VAL A 1 96 ? 12.477 -10.375 -4.414 1 97.56 96 VAL A O 1
ATOM 768 N N . HIS A 1 97 ? 12.211 -12.023 -2.951 1 96.12 97 HIS A N 1
ATOM 769 C CA . HIS A 1 97 ? 13.312 -11.602 -2.092 1 96.12 97 HIS A CA 1
ATOM 770 C C . HIS A 1 97 ? 14.648 -11.695 -2.822 1 96.12 97 HIS A C 1
ATOM 772 O O . HIS A 1 97 ? 15.492 -10.812 -2.693 1 96.12 97 HIS A O 1
ATOM 778 N N . GLU A 1 98 ? 14.789 -12.781 -3.562 1 97.56 98 GLU A N 1
ATOM 779 C CA . GLU A 1 98 ? 16.031 -12.953 -4.293 1 97.56 98 GLU A CA 1
ATOM 780 C C . GLU A 1 98 ? 16.219 -11.867 -5.352 1 97.56 98 GLU A C 1
ATOM 782 O O . GLU A 1 98 ? 17.312 -11.312 -5.496 1 97.56 98 GLU A O 1
ATOM 787 N N . LEU A 1 99 ? 15.156 -11.578 -6.078 1 97.94 99 LEU A N 1
ATOM 788 C CA . LEU A 1 99 ? 15.234 -10.531 -7.094 1 97.94 99 LEU A CA 1
ATOM 789 C C . LEU A 1 99 ? 15.547 -9.18 -6.457 1 97.94 99 LEU A C 1
ATOM 791 O O . LEU A 1 99 ? 16.344 -8.406 -6.988 1 97.94 99 LEU A O 1
ATOM 795 N N . ILE A 1 100 ? 14.945 -8.891 -5.348 1 96.31 100 ILE A N 1
ATOM 796 C CA . ILE A 1 100 ? 15.203 -7.648 -4.629 1 96.31 100 ILE A CA 1
ATOM 797 C C . ILE A 1 100 ? 16.672 -7.586 -4.207 1 96.31 100 ILE A C 1
ATOM 799 O O . ILE A 1 100 ? 17.312 -6.539 -4.324 1 96.31 100 ILE A O 1
ATOM 803 N N . ASN A 1 101 ? 17.172 -8.727 -3.701 1 94.88 101 ASN A N 1
ATOM 804 C CA . ASN A 1 101 ? 18.578 -8.797 -3.295 1 94.88 101 ASN A CA 1
ATOM 805 C C . ASN A 1 101 ? 19.516 -8.492 -4.461 1 94.88 101 ASN A C 1
ATOM 807 O O . ASN A 1 101 ? 20.469 -7.734 -4.312 1 94.88 101 ASN A O 1
ATOM 811 N N . PHE A 1 102 ? 19.219 -9.078 -5.586 1 95.69 102 PHE A N 1
ATOM 812 C CA . PHE A 1 102 ? 20.031 -8.836 -6.773 1 95.69 102 PHE A CA 1
ATOM 813 C C . PHE A 1 102 ? 19.953 -7.367 -7.188 1 95.69 102 PHE A C 1
ATOM 815 O O . PHE A 1 102 ? 20.969 -6.75 -7.496 1 95.69 102 PHE A O 1
ATOM 822 N N . ALA A 1 103 ? 18.766 -6.848 -7.176 1 94.12 103 ALA A N 1
ATOM 823 C CA . ALA A 1 103 ? 18.562 -5.453 -7.562 1 94.12 103 ALA A CA 1
ATOM 824 C C . ALA A 1 103 ? 19.297 -4.512 -6.609 1 94.12 103 ALA A C 1
ATOM 826 O O . ALA A 1 103 ? 19.891 -3.525 -7.043 1 94.12 103 ALA A O 1
ATOM 827 N N . SER A 1 104 ? 19.25 -4.816 -5.332 1 90.94 104 SER A N 1
ATOM 828 C CA . SER A 1 104 ? 19.906 -4.008 -4.312 1 90.94 104 SER A CA 1
ATOM 829 C C . SER A 1 104 ? 21.422 -4.016 -4.496 1 90.94 104 SER A C 1
ATOM 831 O O . SER A 1 104 ? 22.062 -2.961 -4.461 1 90.94 104 SER A O 1
ATOM 833 N N . LYS A 1 105 ? 21.984 -5.172 -4.715 1 91.81 105 LYS A N 1
ATOM 834 C CA . LYS A 1 105 ? 23.422 -5.316 -4.914 1 91.81 105 LYS A CA 1
ATOM 835 C C . LYS A 1 105 ? 23.891 -4.559 -6.152 1 91.81 105 LYS A C 1
ATOM 837 O O . LYS A 1 105 ? 24.984 -3.979 -6.16 1 91.81 105 LYS A O 1
ATOM 842 N N . ALA A 1 106 ? 23 -4.551 -7.125 1 92.12 106 ALA A N 1
ATOM 843 C CA . ALA A 1 106 ? 23.328 -3.867 -8.375 1 92.12 106 ALA A CA 1
ATOM 844 C C . ALA A 1 106 ? 22.969 -2.385 -8.297 1 92.12 106 ALA A C 1
ATOM 846 O O . ALA A 1 106 ? 23.156 -1.647 -9.273 1 92.12 106 ALA A O 1
ATOM 847 N N . GLU A 1 107 ? 22.328 -1.975 -7.145 1 86.81 107 GLU A N 1
ATOM 848 C CA . GLU A 1 107 ? 21.859 -0.603 -6.953 1 86.81 107 GLU A CA 1
ATOM 849 C C . GLU A 1 107 ? 20.922 -0.177 -8.07 1 86.81 107 GLU A C 1
ATOM 851 O O . GLU A 1 107 ? 21.031 0.924 -8.609 1 86.81 107 GLU A O 1
ATOM 856 N N . TYR A 1 108 ? 20.188 -1.114 -8.555 1 86.5 108 TYR A N 1
ATOM 857 C CA . TYR A 1 108 ? 19.141 -0.857 -9.523 1 86.5 108 TYR A CA 1
ATOM 858 C C . TYR A 1 108 ? 17.766 -0.879 -8.859 1 86.5 108 TYR A C 1
ATOM 860 O O . TYR A 1 108 ? 17.219 -1.95 -8.594 1 86.5 108 TYR A O 1
ATOM 868 N N . ASP A 1 109 ? 17.203 0.255 -8.672 1 86.88 109 ASP A N 1
ATOM 869 C CA . ASP A 1 109 ? 16.016 0.435 -7.844 1 86.88 109 ASP A CA 1
ATOM 870 C C . ASP A 1 109 ? 14.742 0.213 -8.656 1 86.88 109 ASP A C 1
ATOM 872 O O . ASP A 1 109 ? 14.219 1.149 -9.266 1 86.88 109 ASP A O 1
ATOM 876 N N . VAL A 1 110 ? 14.312 -0.979 -8.789 1 93.44 110 VAL A N 1
ATOM 877 C CA . VAL A 1 110 ? 13.062 -1.326 -9.445 1 93.44 110 VAL A CA 1
ATOM 878 C C . VAL A 1 110 ? 12.109 -1.978 -8.445 1 93.44 110 VAL A C 1
ATOM 880 O O . VAL A 1 110 ? 12.531 -2.824 -7.648 1 93.44 110 VAL A O 1
ATOM 883 N N . PRO A 1 111 ? 10.867 -1.493 -8.445 1 96.56 111 PRO A N 1
ATOM 884 C CA . PRO A 1 111 ? 9.93 -2.162 -7.535 1 96.56 111 PRO A CA 1
ATOM 885 C C . PRO A 1 111 ? 9.648 -3.607 -7.941 1 96.56 111 PRO A C 1
ATOM 887 O O . PRO A 1 111 ? 9.344 -3.877 -9.109 1 96.56 111 PRO A O 1
ATOM 890 N N . ILE A 1 112 ? 9.844 -4.492 -7.043 1 97.94 112 ILE A N 1
ATOM 891 C CA . ILE A 1 112 ? 9.531 -5.914 -7.164 1 97.94 112 ILE A CA 1
ATOM 892 C C . ILE A 1 112 ? 8.578 -6.328 -6.039 1 97.94 112 ILE A C 1
ATOM 894 O O . ILE A 1 112 ? 8.938 -6.262 -4.863 1 97.94 112 ILE A O 1
ATOM 898 N N . ILE A 1 113 ? 7.344 -6.762 -6.383 1 97.56 113 ILE A N 1
ATOM 899 C CA . ILE A 1 113 ? 6.398 -7.059 -5.312 1 97.56 113 ILE A CA 1
ATOM 900 C C . ILE A 1 113 ? 5.734 -8.414 -5.57 1 97.56 113 ILE A C 1
ATOM 902 O O . ILE A 1 113 ? 5.73 -8.906 -6.703 1 97.56 113 ILE A O 1
ATOM 906 N N . GLY A 1 114 ? 5.289 -9.016 -4.555 1 96.94 114 GLY A N 1
ATOM 907 C CA . GLY A 1 114 ? 4.508 -10.242 -4.598 1 96.94 114 GLY A CA 1
ATOM 908 C C . GLY A 1 114 ? 3.029 -10.016 -4.328 1 96.94 114 GLY A C 1
ATOM 909 O O . GLY A 1 114 ? 2.635 -8.953 -3.848 1 96.94 114 GLY A O 1
ATOM 910 N N . LEU A 1 115 ? 2.297 -11.039 -4.559 1 96.94 115 LEU A N 1
ATOM 911 C CA . LEU A 1 115 ? 0.845 -10.93 -4.461 1 96.94 115 LEU A CA 1
ATOM 912 C C . LEU A 1 115 ? 0.399 -10.914 -3.002 1 96.94 115 LEU A C 1
ATOM 914 O O . LEU A 1 115 ? -0.538 -10.203 -2.641 1 96.94 115 LEU A O 1
ATOM 918 N N . LEU A 1 116 ? 1.03 -11.719 -2.189 1 97.06 116 LEU A N 1
ATOM 919 C CA . LEU A 1 116 ? 0.62 -11.789 -0.792 1 97.06 116 LEU A CA 1
ATOM 920 C C . LEU A 1 116 ? 0.864 -10.461 -0.085 1 97.06 116 LEU A C 1
ATOM 922 O O . LEU A 1 116 ? -0.033 -9.93 0.571 1 97.06 116 LEU A O 1
ATOM 926 N N . ASN A 1 117 ? 2.057 -9.898 -0.283 1 96.19 117 ASN A N 1
ATOM 927 C CA . ASN A 1 117 ? 2.412 -8.633 0.357 1 96.19 117 ASN A CA 1
ATOM 928 C C . ASN A 1 117 ? 1.493 -7.5 -0.088 1 96.19 117 ASN A C 1
ATOM 930 O O . ASN A 1 117 ? 0.948 -6.777 0.745 1 96.19 117 ASN A O 1
ATOM 934 N N . SER A 1 118 ? 1.294 -7.355 -1.396 1 97.19 118 SER A N 1
ATOM 935 C CA . SER A 1 118 ? 0.447 -6.285 -1.909 1 97.19 118 SER A CA 1
ATOM 936 C C . SER A 1 118 ? -0.981 -6.414 -1.391 1 97.19 118 SER A C 1
ATOM 938 O O . SER A 1 118 ? -1.628 -5.41 -1.083 1 97.19 118 SER A O 1
ATOM 940 N N . SER A 1 119 ? -1.474 -7.633 -1.236 1 97.44 119 SER A N 1
ATOM 941 C CA . SER A 1 119 ? -2.834 -7.867 -0.765 1 97.44 119 SER A CA 1
ATOM 942 C C . SER A 1 119 ? -2.986 -7.48 0.703 1 97.44 119 SER A C 1
ATOM 944 O O . SER A 1 119 ? -3.955 -6.816 1.078 1 97.44 119 SER A O 1
ATOM 946 N N . ILE A 1 120 ? -2.021 -7.902 1.496 1 97.38 120 ILE A N 1
ATOM 947 C CA . ILE A 1 120 ? -2.104 -7.609 2.922 1 97.38 120 ILE A CA 1
ATOM 948 C C . ILE A 1 120 ? -1.96 -6.105 3.148 1 97.38 120 ILE A C 1
ATOM 950 O O . ILE A 1 120 ? -2.654 -5.527 3.99 1 97.38 120 ILE A O 1
ATOM 954 N N . GLN A 1 121 ? -1.06 -5.441 2.369 1 96.56 121 GLN A N 1
ATOM 955 C CA . GLN A 1 121 ? -0.889 -4 2.518 1 96.56 121 GLN A CA 1
ATOM 956 C C . GLN A 1 121 ? -2.152 -3.252 2.105 1 96.56 121 GLN A C 1
ATOM 958 O O . GLN A 1 121 ? -2.502 -2.232 2.705 1 96.56 121 GLN A O 1
ATOM 963 N N . TYR A 1 122 ? -2.799 -3.76 1.105 1 97.25 122 TYR A N 1
ATOM 964 C CA . TYR A 1 122 ? -4.094 -3.205 0.719 1 97.25 122 TYR A CA 1
ATOM 965 C C . TYR A 1 122 ? -5.07 -3.24 1.887 1 97.25 122 TYR A C 1
ATOM 967 O O . TYR A 1 122 ? -5.707 -2.23 2.201 1 97.25 122 TYR A O 1
ATOM 975 N N . CYS A 1 123 ? -5.191 -4.367 2.533 1 96.69 123 CYS A N 1
ATOM 976 C CA . CYS A 1 123 ? -6.09 -4.52 3.676 1 96.69 123 CYS A CA 1
ATOM 977 C C . CYS A 1 123 ? -5.664 -3.613 4.824 1 96.69 123 CYS A C 1
ATOM 979 O O . CYS A 1 123 ? -6.508 -3.061 5.531 1 96.69 123 CYS A O 1
ATOM 981 N N . THR A 1 124 ? -4.344 -3.453 4.977 1 95.38 124 THR A N 1
ATOM 982 C CA . THR A 1 124 ? -3.797 -2.627 6.051 1 95.38 124 THR A CA 1
ATOM 983 C C . THR A 1 124 ? -4.184 -1.163 5.855 1 95.38 124 THR A C 1
ATOM 985 O O . THR A 1 124 ? -4.492 -0.463 6.824 1 95.38 124 THR A O 1
ATOM 988 N N . LEU A 1 125 ? -4.191 -0.72 4.637 1 95.56 125 LEU A N 1
ATOM 989 C CA . LEU A 1 125 ? -4.52 0.667 4.328 1 95.56 125 LEU A CA 1
ATOM 990 C C . LEU A 1 125 ? -5.984 0.96 4.633 1 95.56 125 LEU A C 1
ATOM 992 O O . LEU A 1 125 ? -6.328 2.08 5.016 1 95.56 125 LEU A O 1
ATOM 996 N N . LEU A 1 126 ? -6.906 0.089 4.41 1 91 126 LEU A N 1
ATOM 997 C CA . LEU A 1 126 ? -8.336 0.285 4.637 1 91 126 LEU A CA 1
ATOM 998 C C . LEU A 1 126 ? -8.664 0.224 6.125 1 91 126 LEU A C 1
ATOM 1000 O O . LEU A 1 126 ? -9.672 0.779 6.566 1 91 126 LEU A O 1
ATOM 1004 N N . GLU A 1 127 ? -7.93 -0.147 6.832 1 80.62 127 GLU A N 1
ATOM 1005 C CA . GLU A 1 127 ? -8.039 -0.201 8.289 1 80.62 127 GLU A CA 1
ATOM 1006 C C . GLU A 1 127 ? -9.438 -0.651 8.719 1 80.62 127 GLU A C 1
ATOM 1008 O O . GLU A 1 127 ? -10.414 -0.437 7.996 1 80.62 127 GLU A O 1
ATOM 1013 N N . ASN A 1 128 ? -9.711 -1.645 9.617 1 85.12 128 ASN A N 1
ATOM 1014 C CA . ASN A 1 128 ? -10.875 -1.963 10.438 1 85.12 128 ASN A CA 1
ATOM 1015 C C . ASN A 1 128 ? -11.75 -3.021 9.773 1 85.12 128 ASN A C 1
ATOM 1017 O O . ASN A 1 128 ? -12.922 -3.176 10.125 1 85.12 128 ASN A O 1
ATOM 1021 N N . LYS A 1 129 ? -11.297 -3.545 8.711 1 93.44 129 LYS A N 1
ATOM 1022 C CA . LYS A 1 129 ? -12.062 -4.613 8.078 1 93.44 129 LYS A CA 1
ATOM 1023 C C . LYS A 1 129 ? -11.406 -5.969 8.305 1 93.44 129 LYS A C 1
ATOM 1025 O O . LYS A 1 129 ? -10.219 -6.145 8.016 1 93.44 129 LYS A O 1
ATOM 1030 N N . ASN A 1 130 ? -12.289 -6.852 8.758 1 96.88 130 ASN A N 1
ATOM 1031 C CA . ASN A 1 130 ? -11.805 -8.227 8.844 1 96.88 130 ASN A CA 1
ATOM 1032 C C . ASN A 1 130 ? -11.531 -8.812 7.461 1 96.88 130 ASN A C 1
ATOM 1034 O O . ASN A 1 130 ? -12.312 -8.602 6.531 1 96.88 130 ASN A O 1
ATOM 1038 N N . PHE A 1 131 ? -10.406 -9.523 7.367 1 98.38 131 PHE A N 1
ATOM 1039 C CA . PHE A 1 131 ? -10.125 -10.109 6.059 1 98.38 131 PHE A CA 1
ATOM 1040 C C . PHE A 1 131 ? -9.586 -11.523 6.207 1 98.38 131 PHE A C 1
ATOM 1042 O O . PHE A 1 131 ? -8.992 -11.867 7.23 1 98.38 131 PHE A O 1
ATOM 1049 N N . SER A 1 132 ? -9.82 -12.352 5.262 1 98.44 132 SER A N 1
ATOM 1050 C CA . SER A 1 132 ? -9.359 -13.742 5.195 1 98.44 132 SER A CA 1
ATOM 1051 C C . SER A 1 132 ? -8.945 -14.117 3.775 1 98.44 132 SER A C 1
ATOM 1053 O O . SER A 1 132 ? -9.148 -13.344 2.84 1 98.44 132 SER A O 1
ATOM 1055 N N . ILE A 1 133 ? -8.336 -15.242 3.674 1 97.69 133 ILE A N 1
ATOM 1056 C CA . ILE A 1 133 ? -7.863 -15.773 2.4 1 97.69 133 ILE A CA 1
ATOM 1057 C C . ILE A 1 133 ? -8.641 -17.047 2.051 1 97.69 133 ILE A C 1
ATOM 1059 O O . ILE A 1 133 ? -8.969 -17.844 2.934 1 97.69 133 ILE A O 1
ATOM 1063 N N . ILE A 1 134 ? -8.984 -17.141 0.842 1 94.81 134 ILE A N 1
ATOM 1064 C CA . ILE A 1 134 ? -9.445 -18.438 0.342 1 94.81 134 ILE A CA 1
ATOM 1065 C C . ILE A 1 134 ? -8.406 -19.016 -0.614 1 94.81 134 ILE A C 1
ATOM 1067 O O . ILE A 1 134 ? -7.879 -18.312 -1.477 1 94.81 134 ILE A O 1
ATOM 1071 N N . THR A 1 135 ? -8.055 -20.25 -0.416 1 91.12 135 THR A N 1
ATOM 1072 C CA . THR A 1 135 ? -7.066 -20.953 -1.242 1 91.12 135 THR A CA 1
ATOM 1073 C C . THR A 1 135 ? -7.633 -22.266 -1.772 1 91.12 135 THR A C 1
ATOM 1075 O O . THR A 1 135 ? -8.742 -22.656 -1.415 1 91.12 135 THR A O 1
ATOM 1078 N N . SER A 1 136 ? -6.953 -22.844 -2.695 1 81.56 136 SER A N 1
ATOM 1079 C CA . SER A 1 136 ? -7.438 -24.062 -3.33 1 81.56 136 SER A CA 1
ATOM 1080 C C . SER A 1 136 ? -7.207 -25.281 -2.441 1 81.56 136 SER A C 1
ATOM 1082 O O . SER A 1 136 ? -8.156 -25.969 -2.055 1 81.56 136 SER A O 1
ATOM 1084 N N . ASN A 1 137 ? -5.926 -25.438 -2.002 1 82.31 137 ASN A N 1
ATOM 1085 C CA . ASN A 1 137 ? -5.57 -26.672 -1.317 1 82.31 137 ASN A CA 1
ATOM 1086 C C . ASN A 1 137 ? -5.273 -26.438 0.16 1 82.31 137 ASN A C 1
ATOM 1088 O O . ASN A 1 137 ? -4.793 -25.359 0.534 1 82.31 137 ASN A O 1
ATOM 1092 N N . LYS A 1 138 ? -5.504 -27.484 0.982 1 87.19 138 LYS A N 1
ATOM 1093 C CA . LYS A 1 138 ? -5.344 -27.438 2.432 1 87.19 138 LYS A CA 1
ATOM 1094 C C . LYS A 1 138 ? -3.883 -27.219 2.816 1 87.19 138 LYS A C 1
ATOM 1096 O O . LYS A 1 138 ? -3.588 -26.641 3.859 1 87.19 138 LYS A O 1
ATOM 1101 N N . GLU A 1 139 ? -2.988 -27.625 1.94 1 84.88 139 GLU A N 1
ATOM 1102 C CA . GLU A 1 139 ? -1.557 -27.531 2.213 1 84.88 139 GLU A CA 1
ATOM 1103 C C . GLU A 1 139 ? -1.127 -26.078 2.391 1 84.88 139 GLU A C 1
ATOM 1105 O O . GLU A 1 139 ? -0.172 -25.797 3.115 1 84.88 139 GLU A O 1
ATOM 1110 N N . TRP A 1 140 ? -1.865 -25.141 1.851 1 90.31 140 TRP A N 1
ATOM 1111 C CA . TRP A 1 140 ? -1.488 -23.734 1.856 1 90.31 140 TRP A CA 1
ATOM 1112 C C . TRP A 1 140 ? -1.98 -23.047 3.123 1 90.31 140 TRP A C 1
ATOM 1114 O O . TRP A 1 140 ? -1.514 -21.953 3.465 1 90.31 140 TRP A O 1
ATOM 1124 N N . VAL A 1 141 ? -2.873 -23.656 3.814 1 95 141 VAL A N 1
ATOM 1125 C CA . VAL A 1 141 ? -3.525 -22.969 4.926 1 95 141 VAL A CA 1
ATOM 1126 C C . VAL A 1 141 ? -2.488 -22.594 5.98 1 95 141 VAL A C 1
ATOM 1128 O O . VAL A 1 141 ? -2.326 -21.422 6.305 1 95 141 VAL A O 1
ATOM 1131 N N . ASP A 1 142 ? -1.7 -23.547 6.41 1 96.56 142 ASP A N 1
ATOM 1132 C CA . ASP A 1 142 ? -0.724 -23.281 7.461 1 96.56 142 ASP A CA 1
ATOM 1133 C C . ASP A 1 142 ? 0.396 -22.375 6.953 1 96.56 142 ASP A C 1
ATOM 1135 O O . ASP A 1 142 ? 0.867 -21.484 7.676 1 96.56 142 ASP A O 1
ATOM 1139 N N . ILE A 1 143 ? 0.809 -22.594 5.73 1 95.75 143 ILE A N 1
ATOM 1140 C CA . ILE A 1 143 ? 1.913 -21.828 5.148 1 95.75 143 ILE A CA 1
ATOM 1141 C C . ILE A 1 143 ? 1.529 -20.359 5.035 1 95.75 143 ILE A C 1
ATOM 1143 O O . ILE A 1 143 ? 2.299 -19.484 5.426 1 95.75 143 ILE A O 1
ATOM 1147 N N . LEU A 1 144 ? 0.318 -20.078 4.547 1 96.81 144 LEU A N 1
ATOM 1148 C CA . LEU A 1 144 ? -0.149 -18.703 4.375 1 96.81 144 LEU A CA 1
ATOM 1149 C C . LEU A 1 144 ? -0.387 -18.047 5.723 1 96.81 144 LEU A C 1
ATOM 1151 O O . LEU A 1 144 ? -0.024 -16.875 5.918 1 96.81 144 LEU A O 1
ATOM 1155 N N . ASN A 1 145 ? -0.992 -18.812 6.633 1 97.94 145 ASN A N 1
ATOM 1156 C CA . ASN A 1 145 ? -1.198 -18.25 7.969 1 97.94 145 ASN A CA 1
ATOM 1157 C C . ASN A 1 145 ? 0.12 -17.828 8.609 1 97.94 145 ASN A C 1
ATOM 1159 O O . ASN A 1 145 ? 0.233 -16.703 9.117 1 97.94 145 ASN A O 1
ATOM 1163 N N . LYS A 1 146 ? 1.091 -18.672 8.523 1 97.44 146 LYS A N 1
ATOM 1164 C CA . LYS A 1 146 ? 2.396 -18.375 9.109 1 97.44 146 LYS A CA 1
ATOM 1165 C C . LYS A 1 146 ? 3.045 -17.172 8.438 1 97.44 146 LYS A C 1
ATOM 1167 O O . LYS A 1 146 ? 3.562 -16.281 9.109 1 97.44 146 LYS A O 1
ATOM 1172 N N . SER A 1 147 ? 2.982 -17.141 7.125 1 96.88 147 SER A N 1
ATOM 1173 C CA . SER A 1 147 ? 3.582 -16.031 6.371 1 96.88 147 SER A CA 1
ATOM 1174 C C . SER A 1 147 ? 2.932 -14.703 6.727 1 96.88 147 SER A C 1
ATOM 1176 O O . SER A 1 147 ? 3.627 -13.719 6.973 1 96.88 147 SER A O 1
ATOM 1178 N N . VAL A 1 148 ? 1.606 -14.664 6.746 1 97.81 148 VAL A N 1
ATOM 1179 C CA . VAL A 1 148 ? 0.872 -13.438 7.027 1 97.81 148 VAL A CA 1
ATOM 1180 C C . VAL A 1 148 ? 1.177 -12.961 8.445 1 97.81 148 VAL A C 1
ATOM 1182 O O . VAL A 1 148 ? 1.556 -11.812 8.656 1 97.81 148 VAL A O 1
ATOM 1185 N N . GLU A 1 149 ? 1.156 -13.797 9.406 1 97.56 149 GLU A N 1
ATOM 1186 C CA . GLU A 1 149 ? 1.284 -13.461 10.82 1 97.56 149 GLU A CA 1
ATOM 1187 C C . GLU A 1 149 ? 2.729 -13.109 11.172 1 97.56 149 GLU A C 1
ATOM 1189 O O . GLU A 1 149 ? 2.977 -12.219 11.984 1 97.56 149 GLU A O 1
ATOM 1194 N N . GLU A 1 150 ? 3.627 -13.742 10.508 1 96.81 150 GLU A N 1
ATOM 1195 C CA . GLU A 1 150 ? 5.02 -13.562 10.914 1 96.81 150 GLU A CA 1
ATOM 1196 C C . GLU A 1 150 ? 5.703 -12.484 10.078 1 96.81 150 GLU A C 1
ATOM 1198 O O . GLU A 1 150 ? 6.777 -12 10.438 1 96.81 150 GLU A O 1
ATOM 1203 N N . ASN A 1 151 ? 5.047 -12.102 8.992 1 95.94 151 ASN A N 1
ATOM 1204 C CA . ASN A 1 151 ? 5.844 -11.234 8.133 1 95.94 151 ASN A CA 1
ATOM 1205 C C . ASN A 1 151 ? 5.043 -10.016 7.672 1 95.94 151 ASN A C 1
ATOM 1207 O O . ASN A 1 151 ? 5.613 -8.953 7.422 1 95.94 151 ASN A O 1
ATOM 1211 N N . PHE A 1 152 ? 3.725 -10.109 7.543 1 96.25 152 PHE A N 1
ATOM 1212 C CA . PHE A 1 152 ? 3.137 -9.117 6.652 1 96.25 152 PHE A CA 1
ATOM 1213 C C . PHE A 1 152 ? 2.096 -8.281 7.391 1 96.25 152 PHE A C 1
ATOM 1215 O O . PHE A 1 152 ? 1.72 -7.203 6.93 1 96.25 152 PHE A O 1
ATOM 1222 N N . ILE A 1 153 ? 1.582 -8.695 8.516 1 95.81 153 ILE A N 1
ATOM 1223 C CA . ILE A 1 153 ? 0.577 -7.883 9.195 1 95.81 153 ILE A CA 1
ATOM 1224 C C . ILE A 1 153 ? 1.258 -6.926 10.172 1 95.81 153 ILE A C 1
ATOM 1226 O O . ILE A 1 153 ? 2.346 -7.215 10.672 1 95.81 153 ILE A O 1
ATOM 1230 N N . THR A 1 154 ? 0.646 -5.855 10.406 1 95.75 154 THR A N 1
ATOM 1231 C CA . THR A 1 154 ? 1.117 -4.844 11.344 1 95.75 154 THR A CA 1
ATOM 1232 C C . THR A 1 154 ? 0.604 -5.133 12.758 1 95.75 154 THR A C 1
ATOM 1234 O O . THR A 1 154 ? -0.301 -5.949 12.938 1 95.75 154 THR A O 1
ATOM 1237 N N . GLU A 1 155 ? 1.182 -4.414 13.68 1 93.44 155 GLU A N 1
ATOM 1238 C CA . GLU A 1 155 ? 0.708 -4.539 15.055 1 93.44 155 GLU A CA 1
ATOM 1239 C C . GLU A 1 155 ? -0.738 -4.07 15.188 1 93.44 155 GLU A C 1
ATOM 1241 O O . GLU A 1 155 ? -1.51 -4.629 15.969 1 93.44 155 GLU A O 1
ATOM 1246 N N . SER A 1 156 ? -1.087 -3.078 14.453 1 94.06 156 SER A N 1
ATOM 1247 C CA . SER A 1 156 ? -2.461 -2.59 14.492 1 94.06 156 SER A CA 1
ATOM 1248 C C . SER A 1 156 ? -3.441 -3.658 14.016 1 94.06 156 SER A C 1
ATOM 1250 O O . SER A 1 156 ? -4.492 -3.859 14.633 1 94.06 156 SER A O 1
ATOM 1252 N N . ILE A 1 157 ? -3.092 -4.383 12.969 1 95.88 157 ILE A N 1
ATOM 1253 C CA . ILE A 1 157 ? -3.926 -5.465 12.453 1 95.88 157 ILE A CA 1
ATOM 1254 C C . ILE A 1 157 ? -4.066 -6.555 13.516 1 95.88 157 ILE A C 1
ATOM 1256 O O . ILE A 1 157 ? -5.16 -7.082 13.734 1 95.88 157 ILE A O 1
ATOM 1260 N N . LYS A 1 158 ? -2.982 -6.863 14.164 1 94.75 158 LYS A N 1
ATOM 1261 C CA . LYS A 1 158 ? -2.986 -7.887 15.203 1 94.75 158 LYS A CA 1
ATOM 1262 C C . LYS A 1 158 ? -3.871 -7.477 16.375 1 94.75 158 LYS A C 1
ATOM 1264 O O . LYS A 1 158 ? -4.723 -8.25 16.812 1 94.75 158 LYS A O 1
ATOM 1269 N N . LYS A 1 159 ? -3.682 -6.25 16.859 1 94.31 159 LYS A N 1
ATOM 1270 C CA . LYS A 1 159 ? -4.406 -5.734 18.016 1 94.31 159 LYS A CA 1
ATOM 1271 C C . LYS A 1 159 ? -5.91 -5.707 17.766 1 94.31 159 LYS A C 1
ATOM 1273 O O . LYS A 1 159 ? -6.703 -6.008 18.656 1 94.31 159 LYS A O 1
ATOM 1278 N N . GLN A 1 160 ? -6.25 -5.402 16.594 1 95 160 GLN A N 1
ATOM 1279 C CA . GLN A 1 160 ? -7.656 -5.277 16.234 1 95 160 GLN A CA 1
ATOM 1280 C C . GLN A 1 160 ? -8.227 -6.617 15.766 1 95 160 GLN A C 1
ATOM 1282 O O . GLN A 1 160 ? -9.414 -6.723 15.461 1 95 160 GLN A O 1
ATOM 1287 N N . GLN A 1 161 ? -7.363 -7.617 15.602 1 96.75 161 GLN A N 1
ATOM 1288 C CA . GLN A 1 161 ? -7.742 -8.961 15.172 1 96.75 161 GLN A CA 1
ATOM 1289 C C . GLN A 1 161 ? -8.445 -8.93 13.82 1 96.75 161 GLN A C 1
ATOM 1291 O O . GLN A 1 161 ? -9.484 -9.57 13.641 1 96.75 161 GLN A O 1
ATOM 1296 N N . LEU A 1 162 ? -7.898 -8.164 12.969 1 97.38 162 LEU A N 1
ATOM 1297 C CA . LEU A 1 162 ? -8.523 -7.984 11.664 1 97.38 162 LEU A CA 1
ATOM 1298 C C . LEU A 1 162 ? -8.211 -9.164 10.75 1 97.38 162 LEU A C 1
ATOM 1300 O O . LEU A 1 162 ? -9 -9.492 9.859 1 97.38 162 LEU A O 1
ATOM 1304 N N . TRP A 1 163 ? -7.082 -9.773 10.852 1 98.38 163 TRP A N 1
ATOM 1305 C CA . TRP A 1 163 ? -6.719 -10.984 10.109 1 98.38 163 TRP A CA 1
ATOM 1306 C C . TRP A 1 163 ? -7.465 -12.195 10.648 1 98.38 163 TRP A C 1
ATOM 1308 O O . TRP A 1 163 ? -7.371 -12.516 11.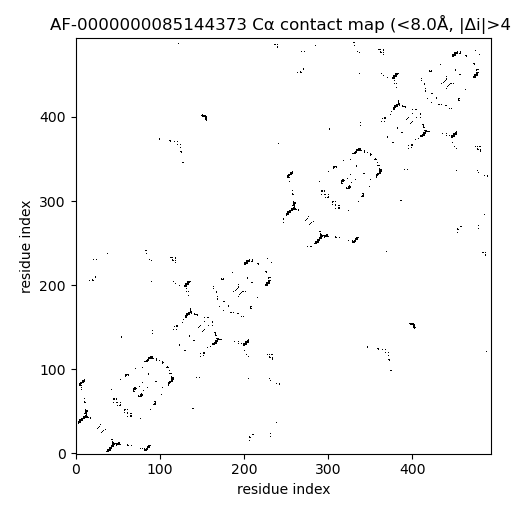844 1 98.38 163 TRP A O 1
ATOM 1318 N N . ARG A 1 164 ? -8.133 -12.938 9.742 1 98.5 164 ARG A N 1
ATOM 1319 C CA . ARG A 1 164 ? -9.047 -13.977 10.219 1 98.5 164 ARG A CA 1
ATOM 1320 C C . ARG A 1 164 ? -8.633 -15.352 9.711 1 98.5 164 ARG A C 1
ATOM 1322 O O . ARG A 1 164 ? -9.32 -16.344 9.961 1 98.5 164 ARG A O 1
ATOM 1329 N N . GLY A 1 165 ? -7.551 -15.453 8.969 1 98.12 165 GLY A N 1
ATOM 1330 C CA . GLY A 1 165 ? -6.992 -16.734 8.602 1 98.12 165 GLY A CA 1
ATOM 1331 C C . GLY A 1 165 ? -7.312 -17.141 7.172 1 98.12 165 GLY A C 1
ATOM 1332 O O . GLY A 1 165 ? -7.797 -16.328 6.387 1 98.12 165 GLY A O 1
ATOM 1333 N N . THR A 1 166 ? -6.953 -18.375 6.832 1 97.75 166 THR A N 1
ATOM 1334 C CA . THR A 1 166 ? -7.086 -18.938 5.488 1 97.75 166 THR A CA 1
ATOM 1335 C C . THR A 1 166 ? -8.07 -20.094 5.484 1 97.75 166 THR A C 1
ATOM 1337 O O . THR A 1 166 ? -8.047 -20.953 6.379 1 97.75 166 THR A O 1
ATOM 1340 N N . ILE A 1 167 ? -8.969 -20.062 4.508 1 96.81 167 ILE A N 1
ATOM 1341 C CA . ILE A 1 167 ? -9.898 -21.156 4.285 1 96.81 167 ILE A CA 1
ATOM 1342 C C . ILE A 1 167 ? -9.562 -21.859 2.969 1 96.81 167 ILE A C 1
ATOM 1344 O O . ILE A 1 167 ? -9.281 -21.203 1.964 1 96.81 167 ILE A O 1
ATOM 1348 N N . SER A 1 168 ? -9.539 -23.188 2.984 1 92.88 168 SER A N 1
ATOM 1349 C CA . SER A 1 168 ? -9.352 -23.969 1.766 1 92.88 168 SER A CA 1
ATOM 1350 C C . SER A 1 168 ? -10.688 -24.422 1.178 1 92.88 168 SER A C 1
ATOM 1352 O O . SER A 1 168 ? -11.602 -24.797 1.914 1 92.88 168 SER A O 1
ATOM 1354 N N . THR A 1 169 ? -10.789 -24.328 -0.089 1 86.19 169 THR A N 1
ATOM 1355 C CA . THR A 1 169 ? -11.977 -24.859 -0.744 1 86.19 169 THR A CA 1
ATOM 1356 C C . THR A 1 169 ? -11.852 -26.375 -0.909 1 86.19 169 THR A C 1
ATOM 1358 O O . THR A 1 169 ? -12.844 -27.062 -1.191 1 86.19 169 THR A O 1
ATOM 1361 N N . GLU A 1 170 ? -10.703 -26.891 -0.764 1 79.19 170 GLU A N 1
ATOM 1362 C CA . GLU A 1 170 ? -10.359 -28.281 -0.996 1 79.19 170 GLU A CA 1
ATOM 1363 C C . GLU A 1 170 ? -10.633 -28.688 -2.443 1 79.19 170 GLU A C 1
ATOM 1365 O O . GLU A 1 170 ? -11.078 -29.812 -2.711 1 79.19 170 GLU A O 1
ATOM 1370 N N . LEU A 1 171 ? -10.688 -27.75 -3.299 1 75.25 171 LEU A N 1
ATOM 1371 C CA . LEU A 1 171 ? -10.789 -27.969 -4.738 1 75.25 171 LEU A CA 1
ATOM 1372 C C . LEU A 1 171 ? -9.5 -27.578 -5.441 1 75.25 171 LEU A C 1
ATOM 1374 O O . LEU A 1 171 ? -8.859 -26.594 -5.074 1 75.25 171 LEU A O 1
ATOM 1378 N N . GLN A 1 172 ? -9.219 -28.562 -6.305 1 64.56 172 GLN A N 1
ATOM 1379 C CA . GLN A 1 172 ? -8.031 -28.203 -7.074 1 64.56 172 GLN A CA 1
ATOM 1380 C C . GLN A 1 172 ? -8.312 -27.031 -8.016 1 64.56 172 GLN A C 1
ATOM 1382 O O . GLN A 1 172 ? -9.438 -26.891 -8.508 1 64.56 172 GLN A O 1
ATOM 1387 N N . VAL A 1 173 ? -7.336 -26.188 -8.305 1 60 173 VAL A N 1
ATOM 1388 C CA . VAL A 1 173 ? -7.395 -24.938 -9.047 1 60 173 VAL A CA 1
ATOM 1389 C C . VAL A 1 173 ? -8.016 -25.172 -10.422 1 60 173 VAL A C 1
ATOM 1391 O O . VAL A 1 173 ? -8.875 -24.406 -10.859 1 60 173 VAL A O 1
ATOM 1394 N N . LEU A 1 174 ? -7.645 -26.266 -11.008 1 58.5 174 LEU A N 1
ATOM 1395 C CA . LEU A 1 174 ? -8.078 -26.547 -12.367 1 58.5 174 LEU A CA 1
ATOM 1396 C C . LEU A 1 174 ? -9.555 -26.953 -12.398 1 58.5 174 LEU A C 1
ATOM 1398 O O . LEU A 1 174 ? -10.188 -26.922 -13.461 1 58.5 174 LEU A O 1
ATOM 1402 N N . ASP A 1 175 ? -10.078 -27.234 -11.25 1 64.56 175 ASP A N 1
ATOM 1403 C CA . ASP A 1 175 ? -11.445 -27.719 -11.188 1 64.56 175 ASP A CA 1
ATOM 1404 C C . ASP A 1 175 ? -12.406 -26.609 -10.766 1 64.56 175 ASP A C 1
ATOM 1406 O O . ASP A 1 175 ? -13.617 -26.844 -10.641 1 64.56 175 ASP A O 1
ATOM 1410 N N . LEU A 1 176 ? -11.883 -25.406 -10.711 1 62.88 176 LEU A N 1
ATOM 1411 C CA . LEU A 1 176 ? -12.664 -24.328 -10.133 1 62.88 176 LEU A CA 1
ATOM 1412 C C . LEU A 1 176 ? -13.711 -23.828 -11.125 1 62.88 176 LEU A C 1
ATOM 1414 O O . LEU A 1 176 ? -14.703 -23.203 -10.727 1 62.88 176 LEU A O 1
ATOM 1418 N N . HIS A 1 177 ? -13.57 -24.219 -12.367 1 64.5 177 HIS A N 1
ATOM 1419 C CA . HIS A 1 177 ? -14.406 -23.609 -13.398 1 64.5 177 HIS A CA 1
ATOM 1420 C C . HIS A 1 177 ? -15.648 -24.438 -13.664 1 64.5 177 HIS A C 1
ATOM 1422 O O . HIS A 1 177 ? -16.547 -24.016 -14.398 1 64.5 177 HIS A O 1
ATOM 1428 N N . SER A 1 178 ? -15.711 -25.609 -13.008 1 68.06 178 SER A N 1
ATOM 1429 C CA . SER A 1 178 ? -16.922 -26.422 -13.156 1 68.06 178 SER A CA 1
ATOM 1430 C C . SER A 1 178 ? -18.062 -25.859 -12.328 1 68.06 178 SER A C 1
ATOM 1432 O O . SER A 1 178 ? -17.859 -25.344 -11.219 1 68.06 178 SER A O 1
ATOM 1434 N N . LYS A 1 179 ? -19.297 -25.797 -12.969 1 66.75 179 LYS A N 1
ATOM 1435 C CA . LYS A 1 179 ? -20.469 -25.25 -12.305 1 66.75 179 LYS A CA 1
ATOM 1436 C C . LYS A 1 179 ? -20.688 -25.906 -10.945 1 66.75 179 LYS A C 1
ATOM 1438 O O . LYS A 1 179 ? -21.047 -25.219 -9.977 1 66.75 179 LYS A O 1
ATOM 1443 N N . CYS A 1 180 ? -20.578 -27.266 -10.93 1 67.5 180 CYS A N 1
ATOM 1444 C CA . CYS A 1 180 ? -20.766 -27.969 -9.672 1 67.5 180 CYS A CA 1
ATOM 1445 C C . CYS A 1 180 ? -19.75 -27.5 -8.633 1 67.5 180 CYS A C 1
ATOM 1447 O O . CYS A 1 180 ? -20.094 -27.312 -7.465 1 67.5 180 CYS A O 1
ATOM 1449 N N . ASN A 1 181 ? -18.641 -27.141 -9.031 1 81.44 181 ASN A N 1
ATOM 1450 C CA . ASN A 1 181 ? -17.609 -26.703 -8.109 1 81.44 181 ASN A CA 1
ATOM 1451 C C . ASN A 1 181 ? -17.828 -25.266 -7.645 1 81.44 181 ASN A C 1
ATOM 1453 O O . ASN A 1 181 ? -17.547 -24.922 -6.496 1 81.44 181 ASN A O 1
ATOM 1457 N N . TYR A 1 182 ? -18.578 -24.562 -8.43 1 84.19 182 TYR A N 1
ATOM 1458 C CA . TYR A 1 182 ? -18.844 -23.172 -8.086 1 84.19 182 TYR A CA 1
ATOM 1459 C C . TYR A 1 182 ? -19.766 -23.078 -6.883 1 84.19 182 TYR A C 1
ATOM 1461 O O . TYR A 1 182 ? -19.531 -22.281 -5.969 1 84.19 182 TYR A O 1
ATOM 1469 N N . GLN A 1 183 ? -20.766 -23.938 -6.883 1 87.75 183 GLN A N 1
ATOM 1470 C CA . GLN A 1 183 ? -21.719 -23.922 -5.766 1 87.75 183 GLN A CA 1
ATOM 1471 C C . GLN A 1 183 ? -21.031 -24.328 -4.469 1 87.75 183 GLN A C 1
ATOM 1473 O O . GLN A 1 183 ? -21.344 -23.812 -3.4 1 87.75 183 GLN A O 1
ATOM 1478 N N . GLY A 1 184 ? -20.172 -25.266 -4.598 1 87.81 184 GLY A N 1
ATOM 1479 C CA . GLY A 1 184 ? -19.406 -25.672 -3.432 1 87.81 184 GLY A CA 1
ATOM 1480 C C . GLY A 1 184 ? -18.531 -24.562 -2.871 1 87.81 184 GLY A C 1
ATOM 1481 O O . GLY A 1 184 ? -18.469 -24.375 -1.653 1 87.81 184 GLY A O 1
ATOM 1482 N N . ILE A 1 185 ? -17.969 -23.828 -3.744 1 89.44 185 ILE A N 1
ATOM 1483 C CA . ILE A 1 185 ? -17.125 -22.719 -3.359 1 89.44 185 ILE A CA 1
ATOM 1484 C C . ILE A 1 185 ? -17.969 -21.656 -2.654 1 89.44 185 ILE A C 1
ATOM 1486 O O . ILE A 1 185 ? -17.562 -21.125 -1.606 1 89.44 185 ILE A O 1
ATOM 1490 N N . ILE A 1 186 ? -19.125 -21.406 -3.199 1 92.19 186 ILE A N 1
ATOM 1491 C CA . ILE A 1 186 ? -20.047 -20.422 -2.633 1 92.19 186 ILE A CA 1
ATOM 1492 C C . ILE A 1 186 ? -20.438 -20.828 -1.213 1 92.19 186 ILE A C 1
ATOM 1494 O O . ILE A 1 186 ? -20.438 -20 -0.302 1 92.19 186 ILE A O 1
ATOM 1498 N N . ASN A 1 187 ? -20.672 -22.078 -1.092 1 93.38 187 ASN A N 1
ATOM 1499 C CA . ASN A 1 187 ? -21.094 -22.578 0.214 1 93.38 187 ASN A CA 1
ATOM 1500 C C . ASN A 1 187 ? -19.969 -22.438 1.248 1 93.38 187 ASN A C 1
ATOM 1502 O O . ASN A 1 187 ? -20.234 -22.078 2.396 1 93.38 187 ASN A O 1
ATOM 1506 N N . ILE A 1 188 ? -18.828 -22.734 0.825 1 93.94 188 ILE A N 1
ATOM 1507 C CA . ILE A 1 188 ? -17.688 -22.641 1.725 1 93.94 188 ILE A CA 1
ATOM 1508 C C . ILE A 1 188 ? -17.453 -21.172 2.115 1 93.94 188 ILE A C 1
ATOM 1510 O O . ILE A 1 188 ? -17.297 -20.859 3.295 1 93.94 188 ILE A O 1
ATOM 1514 N N . ILE A 1 189 ? -17.484 -20.266 1.166 1 94.94 189 ILE A N 1
ATOM 1515 C CA . ILE A 1 189 ? -17.281 -18.844 1.428 1 94.94 189 ILE A CA 1
ATOM 1516 C C . ILE A 1 189 ? -18.344 -18.328 2.404 1 94.94 189 ILE A C 1
ATOM 1518 O O . ILE A 1 189 ? -18.031 -17.656 3.381 1 94.94 189 ILE A O 1
ATOM 1522 N N . LYS A 1 190 ? -19.516 -18.734 2.133 1 96.44 190 LYS A N 1
ATOM 1523 C CA . LYS A 1 190 ? -20.625 -18.281 2.971 1 96.44 190 LYS A CA 1
ATOM 1524 C C . LYS A 1 190 ? -20.469 -18.781 4.402 1 96.44 190 LYS A C 1
ATOM 1526 O O . LYS A 1 190 ? -20.5 -17.984 5.348 1 96.44 190 LYS A O 1
ATOM 1531 N N . SER A 1 191 ? -20.25 -20.062 4.547 1 97.31 191 SER A N 1
ATOM 1532 C CA . SER A 1 191 ? -20.25 -20.672 5.875 1 97.31 191 SER A CA 1
ATOM 1533 C C . SER A 1 191 ? -18.969 -20.344 6.625 1 97.31 191 SER A C 1
ATOM 1535 O O . SER A 1 191 ? -18.984 -20.078 7.832 1 97.31 191 SER A O 1
ATOM 1537 N N . GLU A 1 192 ? -17.844 -20.328 5.914 1 97.56 192 GLU A N 1
ATOM 1538 C CA . GLU A 1 192 ? -16.547 -20.219 6.59 1 97.56 192 GLU A CA 1
ATOM 1539 C C . GLU A 1 192 ? -16.062 -18.766 6.602 1 97.56 192 GLU A C 1
ATOM 1541 O O . GLU A 1 192 ? -16.016 -18.141 7.656 1 97.56 192 GLU A O 1
ATOM 1546 N N . ASN A 1 193 ? -15.852 -18.156 5.488 1 97.81 193 ASN A N 1
ATOM 1547 C CA . ASN A 1 193 ? -15.273 -16.812 5.43 1 97.81 193 ASN A CA 1
ATOM 1548 C C . ASN A 1 193 ? -16.234 -15.766 5.977 1 97.81 193 ASN A C 1
ATOM 1550 O O . ASN A 1 193 ? -15.836 -14.867 6.719 1 97.81 193 ASN A O 1
ATOM 1554 N N . ILE A 1 194 ? -17.516 -15.867 5.633 1 97.5 194 ILE A N 1
ATOM 1555 C CA . ILE A 1 194 ? -18.453 -14.805 5.949 1 97.5 194 ILE A CA 1
ATOM 1556 C C . ILE A 1 194 ? -19.078 -15.055 7.316 1 97.5 194 ILE A C 1
ATOM 1558 O O . ILE A 1 194 ? -18.984 -14.219 8.219 1 97.5 194 ILE A O 1
ATOM 1562 N N . GLU A 1 195 ? -19.672 -16.203 7.551 1 97.88 195 GLU A N 1
ATOM 1563 C CA . GLU A 1 195 ? -20.438 -16.438 8.773 1 97.88 195 GLU A CA 1
ATOM 1564 C C . GLU A 1 195 ? -19.516 -16.75 9.945 1 97.88 195 GLU A C 1
ATOM 1566 O O . GLU A 1 195 ? -19.672 -16.188 11.031 1 97.88 195 GLU A O 1
ATOM 1571 N N . ARG A 1 196 ? -18.562 -17.609 9.766 1 98.25 196 ARG A N 1
ATOM 1572 C CA . ARG A 1 196 ? -17.688 -18.016 10.875 1 98.25 196 ARG A CA 1
ATOM 1573 C C . ARG A 1 196 ? -16.625 -16.969 11.133 1 98.25 196 ARG A C 1
ATOM 1575 O O . ARG A 1 196 ? -16.484 -16.484 12.258 1 98.25 196 ARG A O 1
ATOM 1582 N N . LEU A 1 197 ? -15.914 -16.578 10.086 1 98.12 197 LEU A N 1
ATOM 1583 C CA . LEU A 1 197 ? -14.766 -15.695 10.25 1 98.12 197 LEU A CA 1
ATOM 1584 C C . LEU A 1 197 ? -15.195 -14.234 10.227 1 98.12 197 LEU A C 1
ATOM 1586 O O . LEU A 1 197 ? -14.398 -13.344 10.539 1 98.12 197 LEU A O 1
ATOM 1590 N N . LYS A 1 198 ? -16.375 -13.93 9.758 1 97.44 198 LYS A N 1
ATOM 1591 C CA . LYS A 1 198 ? -16.938 -12.586 9.719 1 97.44 198 LYS A CA 1
ATOM 1592 C C . LYS A 1 198 ? -16.078 -11.664 8.844 1 97.44 198 LYS A C 1
ATOM 1594 O O . LYS A 1 198 ? -15.891 -10.492 9.18 1 97.44 198 LYS A O 1
ATOM 1599 N N . SER A 1 199 ? -15.562 -12.227 7.797 1 97.44 199 SER A N 1
ATOM 1600 C CA . SER A 1 199 ? -14.742 -11.438 6.883 1 97.44 199 SER A CA 1
ATOM 1601 C C . SER A 1 199 ? -15.586 -10.453 6.086 1 97.44 199 SER A C 1
ATOM 1603 O O . SER A 1 199 ? -16.703 -10.773 5.664 1 97.44 199 SER A O 1
ATOM 1605 N N . LYS A 1 200 ? -15.039 -9.25 5.93 1 95.88 200 LYS A N 1
ATOM 1606 C CA . LYS A 1 200 ? -15.617 -8.25 5.035 1 95.88 200 LYS A CA 1
ATOM 1607 C C . LYS A 1 200 ? -14.828 -8.156 3.736 1 95.88 200 LYS A C 1
ATOM 1609 O O . LYS A 1 200 ? -15.32 -7.625 2.738 1 95.88 200 LYS A O 1
ATOM 1614 N N . ILE A 1 201 ? -13.562 -8.586 3.783 1 96.88 201 ILE A N 1
ATOM 1615 C CA . ILE A 1 201 ? -12.703 -8.711 2.611 1 96.88 201 ILE A CA 1
ATOM 1616 C C . ILE A 1 201 ? -12.219 -10.148 2.479 1 96.88 201 ILE A C 1
ATOM 1618 O O . ILE A 1 201 ? -11.75 -10.75 3.451 1 96.88 201 ILE A O 1
ATOM 1622 N N . ILE A 1 202 ? -12.375 -10.727 1.337 1 97.44 202 ILE A N 1
ATOM 1623 C CA . ILE A 1 202 ? -11.883 -12.07 1.052 1 97.44 202 ILE A CA 1
ATOM 1624 C C . ILE A 1 202 ? -10.875 -12.023 -0.094 1 97.44 202 ILE A C 1
ATOM 1626 O O . ILE A 1 202 ? -11.227 -11.664 -1.221 1 97.44 202 ILE A O 1
ATOM 1630 N N . ILE A 1 203 ? -9.641 -12.367 0.224 1 97.5 203 ILE A N 1
ATOM 1631 C CA . ILE A 1 203 ? -8.555 -12.391 -0.75 1 97.5 203 ILE A CA 1
ATOM 1632 C C . ILE A 1 203 ? -8.578 -13.719 -1.512 1 97.5 203 ILE A C 1
ATOM 1634 O O . ILE A 1 203 ? -8.469 -14.789 -0.91 1 97.5 203 ILE A O 1
ATOM 1638 N N . LEU A 1 204 ? -8.68 -13.594 -2.799 1 95 204 LEU A N 1
ATOM 1639 C CA . LEU A 1 204 ? -8.703 -14.781 -3.645 1 95 204 LEU A CA 1
ATOM 1640 C C . LEU A 1 204 ? -7.293 -15.219 -4.02 1 95 204 LEU A C 1
ATOM 1642 O O . LEU A 1 204 ? -6.668 -14.617 -4.898 1 95 204 LEU A O 1
ATOM 1646 N N . GLY A 1 205 ? -6.676 -16.156 -3.4 1 88.81 205 GLY A N 1
ATOM 1647 C CA . GLY A 1 205 ? -5.262 -16.484 -3.35 1 88.81 205 GLY A CA 1
ATOM 1648 C C . GLY A 1 205 ? -4.715 -16.969 -4.68 1 88.81 205 GLY A C 1
ATOM 1649 O O . GLY A 1 205 ? -3.496 -17.047 -4.859 1 88.81 205 GLY A O 1
ATOM 1650 N N . CYS A 1 206 ? -5.406 -17.516 -5.559 1 77.31 206 CYS A N 1
ATOM 1651 C CA . CYS A 1 206 ? -4.766 -18.016 -6.77 1 77.31 206 CYS A CA 1
ATOM 1652 C C . CYS A 1 206 ? -5.398 -17.406 -8.016 1 77.31 206 CYS A C 1
ATOM 1654 O O . CYS A 1 206 ? -6.504 -16.875 -7.953 1 77.31 206 CYS A O 1
ATOM 1656 N N . ALA A 1 207 ? -4.586 -17.484 -9.109 1 72.56 207 ALA A N 1
ATOM 1657 C CA . ALA A 1 207 ? -5 -16.891 -10.383 1 72.56 207 ALA A CA 1
ATOM 1658 C C . ALA A 1 207 ? -6.289 -17.516 -10.891 1 72.56 207 ALA A C 1
ATOM 1660 O O . ALA A 1 207 ? -7.055 -16.891 -11.617 1 72.56 207 ALA A O 1
ATOM 1661 N N . ALA A 1 208 ? -6.5 -18.688 -10.461 1 70.69 208 ALA A N 1
ATOM 1662 C CA . ALA A 1 208 ? -7.688 -19.391 -10.945 1 70.69 208 ALA A CA 1
ATOM 1663 C C . ALA A 1 208 ? -8.961 -18.75 -10.414 1 70.69 208 ALA A C 1
ATOM 1665 O O . ALA A 1 208 ? -10.008 -18.781 -11.062 1 70.69 208 ALA A O 1
ATOM 1666 N N . PHE A 1 209 ? -8.836 -18.062 -9.305 1 80.38 209 PHE A N 1
ATOM 1667 C CA . PHE A 1 209 ? -9.992 -17.406 -8.695 1 80.38 209 PHE A CA 1
ATOM 1668 C C . PHE A 1 209 ? -10.289 -16.078 -9.375 1 80.38 209 PHE A C 1
ATOM 1670 O O . PHE A 1 209 ? -11.375 -15.516 -9.219 1 80.38 209 PHE A O 1
ATOM 1677 N N . SER A 1 210 ? -9.297 -15.648 -10.078 1 80.94 210 SER A N 1
ATOM 1678 C CA . SER A 1 210 ? -9.453 -14.344 -10.703 1 80.94 210 SER A CA 1
ATOM 1679 C C . SER A 1 210 ? -10.656 -14.32 -11.641 1 80.94 210 SER A C 1
ATOM 1681 O O . SER A 1 210 ? -11.375 -13.32 -11.711 1 80.94 210 SER A O 1
ATOM 1683 N N . SER A 1 211 ? -10.906 -15.43 -12.312 1 77.62 211 SER A N 1
ATOM 1684 C CA . SER A 1 211 ? -12.008 -15.492 -13.273 1 77.62 211 SER A CA 1
ATOM 1685 C C . SER A 1 211 ? -13.352 -15.555 -12.562 1 77.62 211 SER A C 1
ATOM 1687 O O . SER A 1 211 ? -14.398 -15.32 -13.18 1 77.62 211 SER A O 1
ATOM 1689 N N . LEU A 1 212 ? -13.273 -15.797 -11.297 1 84.06 212 LEU A N 1
ATOM 1690 C CA . LEU A 1 212 ? -14.516 -15.969 -10.547 1 84.06 212 LEU A CA 1
ATOM 1691 C C . LEU A 1 212 ? -14.883 -14.688 -9.805 1 84.06 212 LEU A C 1
ATOM 1693 O O . LEU A 1 212 ? -15.977 -14.586 -9.242 1 84.06 212 LEU 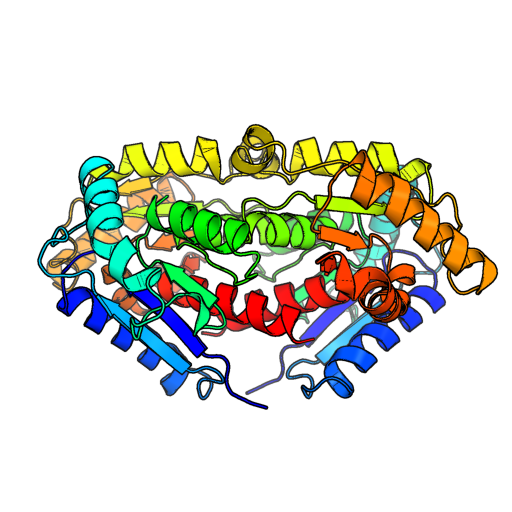A O 1
ATOM 1697 N N . THR A 1 213 ? -14 -13.727 -9.797 1 87 213 THR A N 1
ATOM 1698 C CA . THR A 1 213 ? -14.156 -12.547 -8.961 1 87 213 THR A CA 1
ATOM 1699 C C . THR A 1 213 ? -15.484 -11.852 -9.242 1 87 213 THR A C 1
ATOM 1701 O O . THR A 1 213 ? -16.234 -11.547 -8.32 1 87 213 THR A O 1
ATOM 1704 N N . ASN A 1 214 ? -15.781 -11.695 -10.484 1 86.25 214 ASN A N 1
ATOM 1705 C CA . ASN A 1 214 ? -17.016 -11.008 -10.852 1 86.25 214 ASN A CA 1
ATOM 1706 C C . ASN A 1 214 ? -18.25 -11.805 -10.438 1 86.25 214 ASN A C 1
ATOM 1708 O O . ASN A 1 214 ? -19.219 -11.234 -9.922 1 86.25 214 ASN A O 1
ATOM 1712 N N . ASP A 1 215 ? -18.203 -13.086 -10.656 1 89 215 ASP A N 1
ATOM 1713 C CA . ASP A 1 215 ? -19.312 -13.953 -10.289 1 89 215 ASP A CA 1
ATOM 1714 C C . ASP A 1 215 ? -19.531 -13.969 -8.781 1 89 215 ASP A C 1
ATOM 1716 O O . ASP A 1 215 ? -20.656 -13.898 -8.305 1 89 215 ASP A O 1
ATOM 1720 N N . LEU A 1 216 ? -18.453 -14.039 -8.094 1 92.44 216 LEU A N 1
ATOM 1721 C CA . LEU A 1 216 ? -18.531 -14.047 -6.637 1 92.44 216 LEU A CA 1
ATOM 1722 C C . LEU A 1 216 ? -19.078 -12.719 -6.113 1 92.44 216 LEU A C 1
ATOM 1724 O O . LEU A 1 216 ? -19.906 -12.703 -5.207 1 92.44 216 LEU A O 1
ATOM 1728 N N . THR A 1 217 ? -18.594 -11.641 -6.684 1 92.31 217 THR A N 1
ATOM 1729 C CA . THR A 1 217 ? -19.062 -10.312 -6.285 1 92.31 217 THR A CA 1
ATOM 1730 C C . THR A 1 217 ? -20.578 -10.188 -6.504 1 92.31 217 THR A C 1
ATOM 1732 O O . THR A 1 217 ? -21.281 -9.664 -5.645 1 92.31 217 THR A O 1
ATOM 1735 N N . ALA A 1 218 ? -21.047 -10.688 -7.594 1 92.12 218 ALA A N 1
ATOM 1736 C CA . ALA A 1 218 ? -22.469 -10.641 -7.902 1 92.12 218 ALA A CA 1
ATOM 1737 C C . ALA A 1 218 ? -23.266 -11.516 -6.938 1 92.12 218 ALA A C 1
ATOM 1739 O O . ALA A 1 218 ? -24.328 -11.109 -6.453 1 92.12 218 ALA A O 1
ATOM 1740 N N . THR A 1 219 ? -22.734 -12.688 -6.68 1 93.38 219 THR A N 1
ATOM 1741 C CA . THR A 1 219 ? -23.406 -13.656 -5.816 1 93.38 219 THR A CA 1
ATOM 1742 C C . THR A 1 219 ? -23.578 -13.102 -4.406 1 93.38 219 THR A C 1
ATOM 1744 O O . THR A 1 219 ? -24.625 -13.297 -3.777 1 93.38 219 THR A O 1
ATOM 1747 N N . PHE A 1 220 ? -22.547 -12.367 -3.957 1 95.06 220 PHE A N 1
ATOM 1748 C CA . PHE A 1 220 ? -22.562 -11.906 -2.574 1 95.06 220 PHE A CA 1
ATOM 1749 C C . PHE A 1 220 ? -22.812 -10.398 -2.51 1 95.06 220 PHE A C 1
ATOM 1751 O O . PHE A 1 220 ? -22.344 -9.734 -1.581 1 95.06 220 PHE A O 1
ATOM 1758 N N . LYS A 1 221 ? -23.453 -9.836 -3.451 1 90.81 221 LYS A N 1
ATOM 1759 C CA . LYS A 1 221 ? -23.703 -8.398 -3.57 1 90.81 221 LYS A CA 1
ATOM 1760 C C . LYS A 1 221 ? -24.406 -7.855 -2.33 1 90.81 221 LYS A C 1
ATOM 1762 O O . LYS A 1 221 ? -24.094 -6.75 -1.875 1 90.81 221 LYS A O 1
ATOM 1767 N N . GLN A 1 222 ? -25.234 -8.602 -1.709 1 90.56 222 GLN A N 1
ATOM 1768 C CA . GLN A 1 222 ? -26.031 -8.141 -0.584 1 90.56 222 GLN A CA 1
ATOM 1769 C C . GLN A 1 222 ? -25.266 -8.234 0.726 1 90.56 222 GLN A C 1
ATOM 1771 O O . GLN A 1 222 ? -25.656 -7.633 1.729 1 90.56 222 GLN A O 1
ATOM 1776 N N . ASP A 1 223 ? -24.156 -8.953 0.738 1 90.75 223 ASP A N 1
ATOM 1777 C CA . ASP A 1 223 ? -23.391 -9.195 1.96 1 90.75 223 ASP A CA 1
ATOM 1778 C C . ASP A 1 223 ? -22.312 -8.133 2.15 1 90.75 223 ASP A C 1
ATOM 1780 O O . ASP A 1 223 ? -21.656 -8.094 3.189 1 90.75 223 ASP A O 1
ATOM 1784 N N . ASN A 1 224 ? -22.125 -7.207 1.273 1 88.56 224 ASN A N 1
ATOM 1785 C CA . ASN A 1 224 ? -21.141 -6.145 1.359 1 88.56 224 ASN A CA 1
ATOM 1786 C C . ASN A 1 224 ? -19.734 -6.707 1.565 1 88.56 224 ASN A C 1
ATOM 1788 O O . ASN A 1 224 ? -19.016 -6.281 2.469 1 88.56 224 ASN A O 1
ATOM 1792 N N . ILE A 1 225 ? -19.391 -7.793 0.803 1 94.62 225 ILE A N 1
ATOM 1793 C CA . ILE A 1 225 ? -18.094 -8.438 0.833 1 94.62 225 ILE A CA 1
ATOM 1794 C C . ILE A 1 225 ? -17.234 -7.93 -0.333 1 94.62 225 ILE A C 1
ATOM 1796 O O . ILE A 1 225 ? -17.719 -7.84 -1.464 1 94.62 225 ILE A O 1
ATOM 1800 N N . GLU A 1 226 ? -16.109 -7.531 -0.036 1 94.75 226 GLU A N 1
ATOM 1801 C CA . GLU A 1 226 ? -15.148 -7.199 -1.092 1 94.75 226 GLU A CA 1
ATOM 1802 C C . GLU A 1 226 ? -14.258 -8.391 -1.42 1 94.75 226 GLU A C 1
ATOM 1804 O O . GLU A 1 226 ? -13.594 -8.945 -0.536 1 94.75 226 GLU A O 1
ATOM 1809 N N . PHE A 1 227 ? -14.273 -8.836 -2.664 1 96 227 PHE A N 1
ATOM 1810 C CA . PHE A 1 227 ? -13.375 -9.883 -3.139 1 96 227 PHE A CA 1
ATOM 1811 C C . PHE A 1 227 ? -12.156 -9.281 -3.828 1 96 227 PHE A C 1
ATOM 1813 O O . PHE A 1 227 ? -12.289 -8.414 -4.695 1 96 227 PHE A O 1
ATOM 1820 N N . ILE A 1 228 ? -10.984 -9.758 -3.451 1 96.31 228 ILE A N 1
ATOM 1821 C CA . ILE A 1 228 ? -9.75 -9.203 -3.994 1 96.31 228 ILE A CA 1
ATOM 1822 C C . ILE A 1 228 ? -9.18 -10.148 -5.043 1 96.31 228 ILE A C 1
ATOM 1824 O O . ILE A 1 228 ? -8.828 -11.289 -4.734 1 96.31 228 ILE A O 1
ATOM 1828 N N . ASP A 1 229 ? -9.164 -9.727 -6.285 1 95.69 229 ASP A N 1
ATOM 1829 C CA . ASP A 1 229 ? -8.336 -10.352 -7.305 1 95.69 229 ASP A CA 1
ATOM 1830 C C . ASP A 1 229 ? -6.867 -9.969 -7.133 1 95.69 229 ASP A C 1
ATOM 1832 O O . ASP A 1 229 ? -6.473 -8.844 -7.457 1 95.69 229 ASP A O 1
ATOM 1836 N N . THR A 1 230 ? -6.09 -10.875 -6.723 1 96.62 230 THR A N 1
ATOM 1837 C CA . THR A 1 230 ? -4.738 -10.562 -6.266 1 96.62 230 THR A CA 1
ATOM 1838 C C . THR A 1 230 ? -3.848 -10.172 -7.441 1 96.62 230 THR A C 1
ATOM 1840 O O . THR A 1 230 ? -2.926 -9.367 -7.289 1 96.62 230 THR A O 1
ATOM 1843 N N . ILE A 1 231 ? -4.137 -10.688 -8.617 1 95.69 231 ILE A N 1
ATOM 1844 C CA . ILE A 1 231 ? -3.359 -10.336 -9.805 1 95.69 231 ILE A CA 1
ATOM 1845 C C . ILE A 1 231 ? -3.633 -8.891 -10.195 1 95.69 231 ILE A C 1
ATOM 1847 O O . ILE A 1 231 ? -2.699 -8.109 -10.391 1 95.69 231 ILE A O 1
ATOM 1851 N N . ILE A 1 232 ? -4.863 -8.531 -10.234 1 94.81 232 ILE A N 1
ATOM 1852 C CA . ILE A 1 232 ? -5.254 -7.188 -10.641 1 94.81 232 ILE A CA 1
ATOM 1853 C C . ILE A 1 232 ? -4.805 -6.176 -9.594 1 94.81 232 ILE A C 1
ATOM 1855 O O . ILE A 1 232 ? -4.277 -5.113 -9.93 1 94.81 232 ILE A O 1
ATOM 1859 N N . LEU A 1 233 ? -4.977 -6.547 -8.328 1 96.44 233 LEU A N 1
ATOM 1860 C CA . LEU A 1 233 ? -4.508 -5.664 -7.27 1 96.44 233 LEU A CA 1
ATOM 1861 C C . LEU A 1 233 ? -2.992 -5.496 -7.332 1 96.44 233 LEU A C 1
ATOM 1863 O O . LEU A 1 233 ? -2.48 -4.387 -7.156 1 96.44 233 LEU A O 1
ATOM 1867 N N . GLY A 1 234 ? -2.307 -6.641 -7.539 1 96.56 234 GLY A N 1
ATOM 1868 C CA . GLY A 1 234 ? -0.858 -6.586 -7.652 1 96.56 234 GLY A CA 1
ATOM 1869 C C . GLY A 1 234 ? -0.381 -5.652 -8.75 1 96.56 234 GLY A C 1
ATOM 1870 O O . GLY A 1 234 ? 0.508 -4.828 -8.523 1 96.56 234 GLY A O 1
ATOM 1871 N N . ILE A 1 235 ? -0.98 -5.73 -9.906 1 95.12 235 ILE A N 1
ATOM 1872 C CA . ILE A 1 235 ? -0.631 -4.871 -11.031 1 95.12 235 ILE A CA 1
ATOM 1873 C C . ILE A 1 235 ? -0.952 -3.42 -10.695 1 95.12 235 ILE A C 1
ATOM 1875 O O . ILE A 1 235 ? -0.131 -2.527 -10.914 1 95.12 235 ILE A O 1
ATOM 1879 N N . ASN A 1 236 ? -2.133 -3.215 -10.172 1 94.94 236 ASN A N 1
ATOM 1880 C CA . ASN A 1 236 ? -2.545 -1.868 -9.789 1 94.94 236 ASN A CA 1
ATOM 1881 C C . ASN A 1 236 ? -1.567 -1.242 -8.797 1 94.94 236 ASN A C 1
ATOM 1883 O O . ASN A 1 236 ? -1.191 -0.078 -8.945 1 94.94 236 ASN A O 1
ATOM 1887 N N . THR A 1 237 ? -1.154 -2.016 -7.812 1 97 237 THR A N 1
ATOM 1888 C CA . THR A 1 237 ? -0.205 -1.562 -6.801 1 97 237 THR A CA 1
ATOM 1889 C C . THR A 1 237 ? 1.15 -1.253 -7.434 1 97 237 THR A C 1
ATOM 1891 O O . THR A 1 237 ? 1.744 -0.208 -7.16 1 97 237 THR A O 1
ATOM 1894 N N . LEU A 1 238 ? 1.593 -2.139 -8.281 1 96.69 238 LEU A N 1
ATOM 1895 C CA . LEU A 1 238 ? 2.877 -1.972 -8.953 1 96.69 238 LEU A CA 1
ATOM 1896 C C . LEU A 1 238 ? 2.883 -0.708 -9.805 1 96.69 238 LEU A C 1
ATOM 1898 O O . LEU A 1 238 ? 3.834 0.075 -9.758 1 96.69 238 LEU A O 1
ATOM 1902 N N . ILE A 1 239 ? 1.819 -0.488 -10.523 1 93.88 239 ILE A N 1
ATOM 1903 C CA . ILE A 1 239 ? 1.709 0.682 -11.391 1 93.88 239 ILE A CA 1
ATOM 1904 C C . ILE A 1 239 ? 1.699 1.952 -10.539 1 93.88 239 ILE A C 1
ATOM 1906 O O . ILE A 1 239 ? 2.316 2.955 -10.906 1 93.88 239 ILE A O 1
ATOM 1910 N N . SER A 1 240 ? 1.003 1.878 -9.453 1 94.31 240 SER A N 1
ATOM 1911 C CA . SER A 1 240 ? 0.978 3.02 -8.547 1 94.31 240 SER A CA 1
ATOM 1912 C C . SER A 1 240 ? 2.381 3.373 -8.062 1 94.31 240 SER A C 1
ATOM 1914 O O . SER A 1 240 ? 2.744 4.551 -8.008 1 94.31 240 SER A O 1
ATOM 1916 N N . LEU A 1 241 ? 3.182 2.361 -7.695 1 95.88 241 LEU A N 1
ATOM 1917 C CA . LEU A 1 241 ? 4.559 2.572 -7.262 1 95.88 241 LEU A CA 1
ATOM 1918 C C . LEU A 1 241 ? 5.387 3.215 -8.367 1 95.88 241 LEU A C 1
ATOM 1920 O O . LEU A 1 241 ? 6.133 4.164 -8.117 1 95.88 241 LEU A O 1
ATOM 1924 N N . ILE A 1 242 ? 5.211 2.73 -9.57 1 94.19 242 ILE A N 1
ATOM 1925 C CA . ILE A 1 242 ? 5.957 3.221 -10.727 1 94.19 242 ILE A CA 1
ATOM 1926 C C . ILE A 1 242 ? 5.578 4.676 -11.008 1 94.19 242 ILE A C 1
ATOM 1928 O O . ILE A 1 242 ? 6.449 5.52 -11.211 1 94.19 242 ILE A O 1
ATOM 1932 N N . GLU A 1 243 ? 4.301 4.945 -10.977 1 89.5 243 GLU A N 1
ATOM 1933 C CA . GLU A 1 243 ? 3.812 6.285 -11.281 1 89.5 243 GLU A CA 1
ATOM 1934 C C . GLU A 1 243 ? 4.281 7.297 -10.242 1 89.5 243 GLU A C 1
ATOM 1936 O O . GLU A 1 243 ? 4.641 8.422 -10.578 1 89.5 243 GLU A O 1
ATOM 1941 N N . TYR A 1 244 ? 4.219 6.945 -9.062 1 92.38 244 TYR A N 1
ATOM 1942 C CA . TYR A 1 244 ? 4.695 7.855 -8.023 1 92.38 244 TYR A CA 1
ATOM 1943 C C . TYR A 1 244 ? 6.16 8.211 -8.242 1 92.38 244 TYR A C 1
ATOM 1945 O O . TYR A 1 244 ? 6.547 9.375 -8.117 1 92.38 244 TYR A O 1
ATOM 1953 N N . ARG A 1 245 ? 6.938 7.246 -8.617 1 89.62 245 ARG A N 1
ATOM 1954 C CA . ARG A 1 245 ? 8.375 7.445 -8.758 1 89.62 245 ARG A CA 1
ATOM 1955 C C . ARG A 1 245 ? 8.695 8.281 -9.992 1 89.62 245 ARG A C 1
ATOM 1957 O O . ARG A 1 245 ? 9.805 8.797 -10.133 1 89.62 245 ARG A O 1
ATOM 1964 N N . LYS A 1 246 ? 7.699 8.383 -10.852 1 85.31 246 LYS A N 1
ATOM 1965 C CA . LYS A 1 246 ? 7.879 9.211 -12.047 1 85.31 246 LYS A CA 1
ATOM 1966 C C . LYS A 1 246 ? 7.527 10.664 -11.758 1 85.31 246 LYS A C 1
ATOM 1968 O O . LYS A 1 246 ? 7.828 11.555 -12.562 1 85.31 246 LYS A O 1
ATOM 1973 N N . LEU A 1 247 ? 6.781 10.852 -10.711 1 80.81 247 LEU A N 1
ATOM 1974 C CA . LEU A 1 247 ? 6.375 12.211 -10.367 1 80.81 247 LEU A CA 1
ATOM 1975 C C . LEU A 1 247 ? 7.566 13.016 -9.859 1 80.81 247 LEU A C 1
ATOM 1977 O O . LEU A 1 247 ? 7.672 14.211 -10.141 1 80.81 247 LEU A O 1
ATOM 1981 N N . MET B 1 1 ? -15.977 8.625 -18.234 1 49.06 1 MET B N 1
ATOM 1982 C CA . MET B 1 1 ? -16.125 8.102 -16.875 1 49.06 1 MET B CA 1
ATOM 1983 C C . MET B 1 1 ? -16.016 9.219 -15.844 1 49.06 1 MET B C 1
ATOM 1985 O O . MET B 1 1 ? -15.281 10.188 -16.047 1 49.06 1 MET B O 1
ATOM 1989 N N . GLU B 1 2 ? -17 9.375 -14.977 1 63.84 2 GLU B N 1
ATOM 1990 C CA . GLU B 1 2 ? -17.031 10.469 -14.008 1 63.84 2 GLU B CA 1
ATOM 1991 C C . GLU B 1 2 ? -15.75 10.516 -13.18 1 63.84 2 GLU B C 1
ATOM 1993 O O . GLU B 1 2 ? -15.234 9.477 -12.773 1 63.84 2 GLU B O 1
ATOM 1998 N N . LEU B 1 3 ? -15.055 11.633 -13.102 1 83.38 3 LEU B N 1
ATOM 1999 C CA . LEU B 1 3 ? -13.805 11.844 -12.375 1 83.38 3 LEU B CA 1
ATOM 2000 C C . LEU B 1 3 ? -13.977 11.523 -10.898 1 83.38 3 LEU B C 1
ATOM 2002 O O . LEU B 1 3 ? -15.008 11.844 -10.305 1 83.38 3 LEU B O 1
ATOM 2006 N N . SER B 1 4 ? -13.062 10.781 -10.383 1 90.25 4 SER B N 1
ATOM 2007 C CA . SER B 1 4 ? -13.07 10.516 -8.945 1 90.25 4 SER B CA 1
ATOM 2008 C C . SER B 1 4 ? -12.875 11.797 -8.141 1 90.25 4 SER B C 1
ATOM 2010 O O . SER B 1 4 ? -12.078 12.656 -8.516 1 90.25 4 SER B O 1
ATOM 2012 N N . LYS B 1 5 ? -13.711 12.023 -7.188 1 95.06 5 LYS B N 1
ATOM 2013 C CA . LYS B 1 5 ? -13.625 13.172 -6.289 1 95.06 5 LYS B CA 1
ATOM 2014 C C . LYS B 1 5 ? -12.984 12.781 -4.961 1 95.06 5 LYS B C 1
ATOM 2016 O O . LYS B 1 5 ? -13.469 11.891 -4.27 1 95.06 5 LYS B O 1
ATOM 2021 N N . VAL B 1 6 ? -11.898 13.453 -4.617 1 97.25 6 VAL B N 1
ATOM 2022 C CA . VAL B 1 6 ? -11.18 13.133 -3.393 1 97.25 6 VAL B CA 1
ATOM 2023 C C . VAL B 1 6 ? -11.172 14.344 -2.461 1 97.25 6 VAL B C 1
ATOM 2025 O O . VAL B 1 6 ? -11.117 15.484 -2.922 1 97.25 6 VAL B O 1
ATOM 2028 N N . LEU B 1 7 ? -11.305 14.125 -1.19 1 98.62 7 LEU B N 1
ATOM 2029 C CA . LEU B 1 7 ? -11.195 15.164 -0.177 1 98.62 7 LEU B CA 1
ATOM 2030 C C . LEU B 1 7 ? -9.844 15.109 0.523 1 98.62 7 LEU B C 1
ATOM 2032 O O . LEU B 1 7 ? -9.445 14.047 1.02 1 98.62 7 LEU B O 1
ATOM 2036 N N . VAL B 1 8 ? -9.125 16.172 0.473 1 98.31 8 VAL B N 1
ATOM 2037 C CA . VAL B 1 8 ? -7.895 16.312 1.242 1 98.31 8 VAL B CA 1
ATOM 2038 C C . VAL B 1 8 ? -8.148 17.203 2.461 1 98.31 8 VAL B C 1
ATOM 2040 O O . VAL B 1 8 ? -8.555 18.359 2.324 1 98.31 8 VAL B O 1
ATOM 2043 N N . ILE B 1 9 ? -7.859 16.672 3.66 1 98.62 9 ILE B N 1
ATOM 2044 C CA . ILE B 1 9 ? -8.211 17.344 4.906 1 98.62 9 ILE B CA 1
ATOM 2045 C C . ILE B 1 9 ? -6.949 17.844 5.598 1 98.62 9 ILE B C 1
ATOM 2047 O O . ILE B 1 9 ? -6.105 17.062 6.02 1 98.62 9 ILE B O 1
ATOM 2051 N N . ASN B 1 10 ? -6.773 19.109 5.688 1 97.69 10 ASN B N 1
ATOM 2052 C CA . ASN B 1 10 ? -5.902 19.734 6.684 1 97.69 10 ASN B CA 1
ATOM 2053 C C . ASN B 1 10 ? -6.609 19.891 8.031 1 97.69 10 ASN B C 1
ATOM 2055 O O . ASN B 1 10 ? -7.477 20.75 8.188 1 97.69 10 ASN B O 1
ATOM 2059 N N . PRO B 1 11 ? -6.207 19.078 8.984 1 97.62 11 PRO B N 1
ATOM 2060 C CA . PRO B 1 11 ? -7.012 19.062 10.203 1 97.62 11 PRO B CA 1
ATOM 2061 C C . PRO B 1 11 ? -6.645 20.188 11.172 1 97.62 11 PRO B C 1
ATOM 2063 O O . PRO B 1 11 ? -7.191 20.266 12.273 1 97.62 11 PRO B O 1
ATOM 2066 N N . ASN B 1 12 ? -5.668 21.016 10.859 1 96.19 12 ASN B N 1
ATOM 2067 C CA . ASN B 1 12 ? -5.457 22.234 11.641 1 96.19 12 ASN B CA 1
ATOM 2068 C C . ASN B 1 12 ? -6.148 23.438 11 1 96.19 12 ASN B C 1
ATOM 2070 O O . ASN B 1 12 ? -6.727 23.312 9.914 1 96.19 12 ASN B O 1
ATOM 2074 N N . SER B 1 13 ? -6.117 24.578 11.625 1 97.75 13 SER B N 1
ATOM 2075 C CA . SER B 1 13 ? -6.93 25.703 11.18 1 97.75 13 SER B CA 1
ATOM 2076 C C . SER B 1 13 ? -6.125 26.641 10.281 1 97.75 13 SER B C 1
ATOM 2078 O O . SER B 1 13 ? -6.605 27.719 9.906 1 97.75 13 SER B O 1
ATOM 2080 N N . SER B 1 14 ? -4.879 26.312 9.914 1 94.44 14 SER B N 1
ATOM 2081 C CA . SER B 1 14 ? -4.031 27.188 9.102 1 94.44 14 SER B CA 1
ATOM 2082 C C . SER B 1 14 ? -4.402 27.094 7.625 1 94.44 14 SER B C 1
ATOM 2084 O O . SER B 1 14 ? -4.098 26.094 6.965 1 94.44 14 SER B O 1
ATOM 2086 N N . VAL B 1 15 ? -4.965 28.156 7.109 1 96.38 15 VAL B N 1
ATOM 2087 C CA . VAL B 1 15 ? -5.332 28.234 5.699 1 96.38 15 VAL B CA 1
ATOM 2088 C C . VAL B 1 15 ? -4.074 28.172 4.832 1 96.38 15 VAL B C 1
ATOM 2090 O O . VAL B 1 15 ? -4.086 27.578 3.754 1 96.38 15 VAL B O 1
ATOM 2093 N N . SER B 1 16 ? -3.047 28.766 5.34 1 91.81 16 SER B N 1
ATOM 2094 C CA . SER B 1 16 ? -1.78 28.766 4.613 1 91.81 16 SER B CA 1
ATOM 2095 C C . SER B 1 16 ? -1.276 27.344 4.379 1 91.81 16 SER B C 1
ATOM 2097 O O . SER B 1 16 ? -0.701 27.047 3.332 1 91.81 16 SER B O 1
ATOM 2099 N N . MET B 1 17 ? -1.506 26.5 5.34 1 91.25 17 MET B N 1
ATOM 2100 C CA . MET B 1 17 ? -1.114 25.094 5.195 1 91.25 17 MET B CA 1
ATOM 2101 C C . MET B 1 17 ? -1.91 24.422 4.082 1 91.25 17 MET B C 1
ATOM 2103 O O . MET B 1 17 ? -1.348 23.688 3.27 1 91.25 17 MET B O 1
ATOM 2107 N N . THR B 1 18 ? -3.201 24.656 4.059 1 95.69 18 THR B N 1
ATOM 2108 C CA . THR B 1 18 ? -4.039 24.109 2.996 1 95.69 18 THR B CA 1
ATOM 2109 C C . THR B 1 18 ? -3.58 24.625 1.631 1 95.69 18 THR B C 1
ATOM 2111 O O . THR B 1 18 ? -3.512 23.844 0.669 1 95.69 18 THR B O 1
ATOM 2114 N N . ASP B 1 19 ? -3.234 25.875 1.575 1 93.81 19 ASP B N 1
ATOM 2115 C CA . ASP B 1 19 ? -2.766 26.453 0.326 1 93.81 19 ASP B CA 1
ATOM 2116 C C . ASP B 1 19 ? -1.473 25.797 -0.145 1 93.81 19 ASP B C 1
ATOM 2118 O O . ASP B 1 19 ? -1.293 25.562 -1.34 1 93.81 19 ASP B O 1
ATOM 2122 N N . GLU B 1 20 ? -0.609 25.516 0.776 1 90 20 GLU B N 1
ATOM 2123 C CA . GLU B 1 20 ? 0.645 24.844 0.44 1 90 20 GLU B CA 1
ATOM 2124 C C . GLU B 1 20 ? 0.396 23.438 -0.087 1 90 20 GLU B C 1
ATOM 2126 O O . GLU B 1 20 ? 1.02 23.016 -1.063 1 90 20 GLU B O 1
ATOM 2131 N N . ILE B 1 21 ? -0.502 22.766 0.557 1 94 21 ILE B N 1
ATOM 2132 C CA . ILE B 1 21 ? -0.871 21.422 0.129 1 94 21 ILE B CA 1
ATOM 2133 C C . ILE B 1 21 ? -1.444 21.469 -1.285 1 94 21 ILE B C 1
ATOM 2135 O O . ILE B 1 21 ? -1.028 20.703 -2.156 1 94 21 ILE B O 1
ATOM 2139 N N . ARG B 1 22 ? -2.34 22.391 -1.482 1 94.25 22 ARG B N 1
ATOM 2140 C CA . ARG B 1 22 ? -2.971 22.562 -2.787 1 94.25 22 ARG B CA 1
ATOM 2141 C C . ARG B 1 22 ? -1.93 22.859 -3.861 1 94.25 22 ARG B C 1
ATOM 2143 O O . ARG B 1 22 ? -1.926 22.219 -4.918 1 94.25 22 ARG B O 1
ATOM 2150 N N . LYS B 1 23 ? -1.08 23.75 -3.574 1 90.56 23 LYS B N 1
ATOM 2151 C CA . LYS B 1 23 ? -0.042 24.141 -4.527 1 90.56 23 LYS B CA 1
ATOM 2152 C C . LYS B 1 23 ? 0.852 22.953 -4.875 1 90.56 23 LYS B C 1
ATOM 2154 O O . LYS B 1 23 ? 1.184 22.734 -6.043 1 90.56 23 LYS B O 1
ATOM 2159 N N . ASN B 1 24 ? 1.241 22.234 -3.887 1 89.5 24 ASN B N 1
ATOM 2160 C CA . ASN B 1 24 ? 2.086 21.062 -4.098 1 89.5 24 ASN B CA 1
ATOM 2161 C C . ASN B 1 24 ? 1.407 20.031 -5 1 89.5 24 ASN B C 1
ATOM 2163 O O . ASN B 1 24 ? 1.991 19.594 -5.992 1 89.5 24 ASN B O 1
ATOM 2167 N N . ILE B 1 25 ? 0.143 19.719 -4.695 1 91.81 25 ILE B N 1
ATOM 2168 C CA . ILE B 1 25 ? -0.614 18.734 -5.461 1 91.81 25 ILE B CA 1
ATOM 2169 C C . ILE B 1 25 ? -0.767 19.203 -6.902 1 91.81 25 ILE B C 1
ATOM 2171 O O . ILE B 1 25 ? -0.501 18.453 -7.844 1 91.81 25 ILE B O 1
ATOM 2175 N N . GLU B 1 26 ? -1.113 20.422 -7.055 1 89.12 26 GLU B N 1
ATOM 2176 C CA . GLU B 1 26 ? -1.357 20.969 -8.391 1 89.12 26 GLU B CA 1
ATOM 2177 C C . GLU B 1 26 ? -0.065 21.062 -9.195 1 89.12 26 GLU B C 1
ATOM 2179 O O . GLU B 1 26 ? -0.049 20.75 -10.391 1 89.12 26 GLU B O 1
ATOM 2184 N N . ASN B 1 27 ? 1.007 21.5 -8.586 1 86.06 27 ASN B N 1
ATOM 2185 C CA . ASN B 1 27 ? 2.293 21.578 -9.266 1 86.06 27 ASN B CA 1
ATOM 2186 C C . ASN B 1 27 ? 2.746 20.219 -9.781 1 86.06 27 ASN B C 1
ATOM 2188 O O . ASN B 1 27 ? 3.225 20.109 -10.914 1 86.06 27 ASN B O 1
ATOM 2192 N N . VAL B 1 28 ? 2.535 19.219 -9.008 1 87.5 28 VAL B N 1
ATOM 2193 C CA . VAL B 1 28 ? 3.02 17.891 -9.359 1 87.5 28 VAL B CA 1
ATOM 2194 C C . VAL B 1 28 ? 2.135 17.281 -10.445 1 87.5 28 VAL B C 1
ATOM 2196 O O . VAL B 1 28 ? 2.637 16.734 -11.422 1 87.5 28 VAL B O 1
ATOM 2199 N N . TYR B 1 29 ? 0.843 17.344 -10.359 1 85.06 29 TYR B N 1
ATOM 2200 C CA . TYR B 1 29 ? -0.055 16.641 -11.273 1 85.06 29 TYR B CA 1
ATOM 2201 C C . TYR B 1 29 ? -0.358 17.5 -12.5 1 85.06 29 TYR B C 1
ATOM 2203 O O . TYR B 1 29 ? -0.721 16.984 -13.555 1 85.06 29 TYR B O 1
ATOM 2211 N N . LEU B 1 30 ? -0.322 18.891 -12.352 1 73 30 LEU B N 1
ATOM 2212 C CA . LEU B 1 30 ? -0.521 19.75 -13.516 1 73 30 LEU B CA 1
ATOM 2213 C C . LEU B 1 30 ? 0.747 19.828 -14.359 1 73 30 LEU B C 1
ATOM 2215 O O . LEU B 1 30 ? 0.681 19.812 -15.594 1 73 30 LEU B O 1
ATOM 2219 N N . ILE B 1 31 ? 1.878 20.062 -13.672 1 65.44 31 ILE B N 1
ATOM 2220 C CA . ILE B 1 31 ? 3.141 20.297 -14.367 1 65.44 31 ILE B CA 1
ATOM 2221 C C . ILE B 1 31 ? 3.711 18.969 -14.859 1 65.44 31 ILE B C 1
ATOM 2223 O O . ILE B 1 31 ? 4.113 18.859 -16.016 1 65.44 31 ILE B O 1
ATOM 2227 N N . LYS B 1 32 ? 3.959 18.109 -13.859 1 57.5 32 LYS B N 1
ATOM 2228 C CA . LYS B 1 32 ? 4.805 16.953 -14.117 1 57.5 32 LYS B CA 1
ATOM 2229 C C . LYS B 1 32 ? 4.027 15.859 -14.852 1 57.5 32 LYS B C 1
ATOM 2231 O O . LYS B 1 32 ? 4.551 14.773 -15.078 1 57.5 32 LYS B O 1
ATOM 2236 N N . ALA B 1 33 ? 2.805 16.172 -15.516 1 56.06 33 ALA B N 1
ATOM 2237 C CA . ALA B 1 33 ? 2.787 15.156 -16.562 1 56.06 33 ALA B CA 1
ATOM 2238 C C . ALA B 1 33 ? 1.438 14.445 -16.625 1 56.06 33 ALA B C 1
ATOM 2240 O O . ALA B 1 33 ? 1.175 13.664 -17.547 1 56.06 33 ALA B O 1
ATOM 2241 N N . ARG B 1 34 ? 0.544 14.836 -15.609 1 58.81 34 ARG B N 1
ATOM 2242 C CA . ARG B 1 34 ? -0.721 14.133 -15.789 1 58.81 34 ARG B CA 1
ATOM 2243 C C . ARG B 1 34 ? -1.901 15.016 -15.406 1 58.81 34 ARG B C 1
ATOM 2245 O O . ARG B 1 34 ? -1.834 15.758 -14.422 1 58.81 34 ARG B O 1
ATOM 2252 N N . VAL B 1 35 ? -2.738 15.391 -16.391 1 56.47 35 VAL B N 1
ATOM 2253 C CA . VAL B 1 35 ? -4.02 15.977 -16.016 1 56.47 35 VAL B CA 1
ATOM 2254 C C . VAL B 1 35 ? -4.68 15.133 -14.93 1 56.47 35 VAL B C 1
ATOM 2256 O O . VAL B 1 35 ? -4.68 13.906 -15.008 1 56.47 35 VAL B O 1
ATOM 2259 N N . LEU B 1 36 ? -4.902 15.82 -13.945 1 63.31 36 LEU B N 1
ATOM 2260 C CA . LEU B 1 36 ? -5.578 15.102 -12.867 1 63.31 36 LEU B CA 1
ATOM 2261 C C . LEU B 1 36 ? -6.77 14.312 -13.406 1 63.31 36 LEU B C 1
ATOM 2263 O O . LEU B 1 36 ? -7.645 14.883 -14.062 1 63.31 36 LEU B O 1
ATOM 2267 N N . SER B 1 37 ? -6.703 13.086 -13.32 1 76.12 37 SER B N 1
ATOM 2268 C CA . SER B 1 37 ? -7.84 12.234 -13.648 1 76.12 37 SER B CA 1
ATOM 2269 C C . SER B 1 37 ? -8.812 12.141 -12.477 1 76.12 37 SER B C 1
ATOM 2271 O O . SER B 1 37 ? -9.656 11.242 -12.438 1 76.12 37 SER B O 1
ATOM 2273 N N . PHE B 1 38 ? -8.547 13.148 -11.516 1 87.94 38 PHE B N 1
ATOM 2274 C CA . PHE B 1 38 ? -9.391 13.203 -10.328 1 87.94 38 PHE B CA 1
ATOM 2275 C C . PHE B 1 38 ? -9.562 14.648 -9.852 1 87.94 38 PHE B C 1
ATOM 2277 O O . PHE B 1 38 ? -8.789 15.523 -10.227 1 87.94 38 PHE B O 1
ATOM 2284 N N . GLN B 1 39 ? -10.617 14.883 -9.156 1 92.62 39 GLN B N 1
ATOM 2285 C CA . GLN B 1 39 ? -10.875 16.188 -8.555 1 92.62 39 GLN B CA 1
ATOM 2286 C C . GLN B 1 39 ? -10.531 16.188 -7.066 1 92.62 39 GLN B C 1
ATOM 2288 O O . GLN B 1 39 ? -10.82 15.219 -6.359 1 92.62 39 GLN B O 1
ATOM 2293 N N . VAL B 1 40 ? -9.961 17.281 -6.703 1 95.5 40 VAL B N 1
ATOM 2294 C CA . VAL B 1 40 ? -9.586 17.391 -5.297 1 95.5 40 VAL B CA 1
ATOM 2295 C C . VAL B 1 40 ? -10.344 18.531 -4.641 1 95.5 40 VAL B C 1
ATOM 2297 O O . VAL B 1 40 ? -10.375 19.656 -5.172 1 95.5 40 VAL B O 1
ATOM 2300 N N . GLU B 1 41 ? -11.031 18.281 -3.623 1 97.62 41 GLU B N 1
ATOM 2301 C CA . GLU B 1 41 ? -11.547 19.281 -2.705 1 97.62 41 GLU B CA 1
ATOM 2302 C C . GLU B 1 4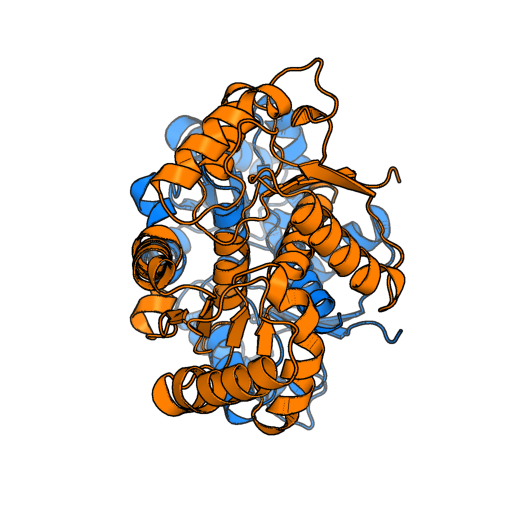1 ? -10.703 19.375 -1.438 1 97.62 41 GLU B C 1
ATOM 2304 O O . GLU B 1 41 ? -10.211 18.359 -0.95 1 97.62 41 GLU B O 1
ATOM 2309 N N . TYR B 1 42 ? -10.562 20.562 -0.982 1 98.38 42 TYR B N 1
ATOM 2310 C CA . TYR B 1 42 ? -9.711 20.797 0.182 1 98.38 42 TYR B CA 1
ATOM 2311 C C . TYR B 1 42 ? -10.523 21.281 1.371 1 98.38 42 TYR B C 1
ATOM 2313 O O . TYR B 1 42 ? -11.414 22.125 1.215 1 98.38 42 TYR B O 1
ATOM 2321 N N . PHE B 1 43 ? -10.258 20.734 2.525 1 98.75 43 PHE B N 1
ATOM 2322 C CA . PHE B 1 43 ? -10.867 21.141 3.785 1 98.75 43 PHE B CA 1
ATOM 2323 C C . PHE B 1 43 ? -9.812 21.688 4.738 1 98.75 43 PHE B C 1
ATOM 2325 O O . PHE B 1 43 ? -8.734 21.109 4.887 1 98.75 43 PHE B O 1
ATOM 2332 N N . THR B 1 44 ? -10.094 22.812 5.352 1 98.44 44 THR B N 1
ATOM 2333 C CA . THR B 1 44 ? -9.312 23.359 6.449 1 98.44 44 THR B CA 1
ATOM 2334 C C . THR B 1 44 ? -10.078 23.266 7.762 1 98.44 44 THR B C 1
ATOM 2336 O O . THR B 1 44 ? -11.25 23.641 7.828 1 98.44 44 THR B O 1
ATOM 2339 N N . GLY B 1 45 ? -9.383 22.75 8.75 1 98.5 45 GLY B N 1
ATOM 2340 C CA . GLY B 1 45 ? -10.023 22.781 10.055 1 98.5 45 GLY B CA 1
ATOM 2341 C C . GLY B 1 45 ? -10.625 24.125 10.406 1 98.5 45 GLY B C 1
ATOM 2342 O O . GLY B 1 45 ? -10.094 25.172 10.016 1 98.5 45 GLY B O 1
ATOM 2343 N N . PRO B 1 46 ? -11.75 24.125 11.094 1 98.38 46 PRO B N 1
ATOM 2344 C CA . PRO B 1 46 ? -12.367 25.406 11.469 1 98.38 46 PRO B CA 1
ATOM 2345 C C . PRO B 1 46 ? -11.477 26.234 12.398 1 98.38 46 PRO B C 1
ATOM 2347 O O . PRO B 1 46 ? -10.508 25.719 12.961 1 98.38 46 PRO B O 1
ATOM 2350 N N . PRO B 1 47 ? -11.805 27.484 12.547 1 97.81 47 PRO B N 1
ATOM 2351 C CA . PRO B 1 47 ? -10.984 28.375 13.391 1 97.81 47 PRO B CA 1
ATOM 2352 C C . PRO B 1 47 ? -10.836 27.859 14.82 1 97.81 47 PRO B C 1
ATOM 2354 O O . PRO B 1 47 ? -9.859 28.172 15.492 1 97.81 47 PRO B O 1
ATOM 2357 N N . SER B 1 48 ? -11.766 27.062 15.297 1 97.62 48 SER B N 1
ATOM 2358 C CA . SER B 1 48 ? -11.719 26.5 16.641 1 97.62 48 SER B CA 1
ATOM 2359 C C . SER B 1 48 ? -10.703 25.359 16.734 1 97.62 48 SER B C 1
ATOM 2361 O O . SER B 1 48 ? -10.344 24.938 17.828 1 97.62 48 SER B O 1
ATOM 2363 N N . SER B 1 49 ? -10.219 24.828 15.617 1 98.12 49 SER B N 1
ATOM 2364 C CA . SER B 1 49 ? -9.141 23.859 15.594 1 98.12 49 SER B CA 1
ATOM 2365 C C . SER B 1 49 ? -7.801 24.5 15.922 1 98.12 49 SER B C 1
ATOM 2367 O O . SER B 1 49 ? -7.625 25.703 15.734 1 98.12 49 SER B O 1
ATOM 2369 N N . PRO B 1 50 ? -6.926 23.734 16.438 1 97.19 50 PRO B N 1
ATOM 2370 C CA . PRO B 1 50 ? -5.586 24.297 16.641 1 97.19 50 PRO B CA 1
ATOM 2371 C C . PRO B 1 50 ? -4.941 24.75 15.328 1 97.19 50 PRO B C 1
ATOM 2373 O O . PRO B 1 50 ? -5.172 24.156 14.273 1 97.19 50 PRO B O 1
ATOM 2376 N N . SER B 1 51 ? -4.145 25.828 15.422 1 94.06 51 SER B N 1
ATOM 2377 C CA . SER B 1 51 ? -3.475 26.344 14.234 1 94.06 51 SER B CA 1
ATOM 2378 C C . SER B 1 51 ? -2.379 25.391 13.758 1 94.06 51 SER B C 1
ATOM 2380 O O . SER B 1 51 ? -1.978 25.438 12.594 1 94.06 51 SER B O 1
ATOM 2382 N N . GLN B 1 52 ? -1.909 24.562 14.688 1 89.75 52 GLN B N 1
ATOM 2383 C CA . GLN B 1 52 ? -0.9 23.547 14.414 1 89.75 52 GLN B CA 1
ATOM 2384 C C . GLN B 1 52 ? -1.139 22.297 15.258 1 89.75 52 GLN B C 1
ATOM 2386 O O . GLN B 1 52 ? -1.594 22.391 16.391 1 89.75 52 GLN B O 1
ATOM 2391 N N . ILE B 1 53 ? -0.872 21.141 14.648 1 91.5 53 ILE B N 1
ATOM 2392 C CA . ILE B 1 53 ? -0.907 19.891 15.398 1 91.5 53 ILE B CA 1
ATOM 2393 C C . ILE B 1 53 ? 0.486 19.578 15.93 1 91.5 53 ILE B C 1
ATOM 2395 O O . ILE B 1 53 ? 1.402 19.281 15.156 1 91.5 53 ILE B O 1
ATOM 2399 N N . ASP B 1 54 ? 0.697 19.641 17.203 1 86.88 54 ASP B N 1
ATOM 2400 C CA . ASP B 1 54 ? 2.051 19.484 17.734 1 86.88 54 ASP B CA 1
ATOM 2401 C C . ASP B 1 54 ? 2.125 18.312 18.719 1 86.88 54 ASP B C 1
ATOM 2403 O O . ASP B 1 54 ? 3.08 18.203 19.484 1 86.88 54 ASP B O 1
ATOM 2407 N N . GLY B 1 55 ? 1.093 17.469 18.688 1 88.25 55 GLY B N 1
ATOM 2408 C CA . GLY B 1 55 ? 1.114 16.297 19.547 1 88.25 55 GLY B CA 1
ATOM 2409 C C . GLY B 1 55 ? -0.247 15.648 19.703 1 88.25 55 GLY B C 1
ATOM 2410 O O . GLY B 1 55 ? -1.15 15.883 18.906 1 88.25 55 GLY B O 1
ATOM 2411 N N . ILE B 1 56 ? -0.365 14.852 20.719 1 91.75 56 ILE B N 1
ATOM 2412 C CA . ILE B 1 56 ? -1.548 14.031 20.938 1 91.75 56 ILE B CA 1
ATOM 2413 C C . ILE B 1 56 ? -2.732 14.922 21.312 1 91.75 56 ILE B C 1
ATOM 2415 O O . ILE B 1 56 ? -3.82 14.781 20.75 1 91.75 56 ILE B O 1
ATOM 2419 N N . GLU B 1 57 ? -2.482 15.875 22.219 1 94.94 57 GLU B N 1
ATOM 2420 C CA . GLU B 1 57 ? -3.562 16.734 22.703 1 94.94 57 GLU B CA 1
ATOM 2421 C C . GLU B 1 57 ? -4.16 17.562 21.562 1 94.94 57 GLU B C 1
ATOM 2423 O O . GLU B 1 57 ? -5.383 17.609 21.406 1 94.94 57 GLU B O 1
ATOM 2428 N N . THR B 1 58 ? -3.299 18.188 20.828 1 95.31 58 THR B N 1
ATOM 2429 C CA . THR B 1 58 ? -3.787 19.016 19.734 1 95.31 58 THR B CA 1
ATOM 2430 C C . THR B 1 58 ? -4.414 18.156 18.641 1 95.31 58 THR B C 1
ATOM 2432 O O . THR B 1 58 ? -5.32 18.594 17.922 1 95.31 58 THR B O 1
ATOM 2435 N N . SER B 1 59 ? -4.023 16.906 18.453 1 96.19 59 SER B N 1
ATOM 2436 C CA . SER B 1 59 ? -4.637 15.992 17.5 1 96.19 59 SER B CA 1
ATOM 2437 C C . SER B 1 59 ? -6.066 15.656 17.906 1 96.19 59 SER B C 1
ATOM 2439 O O . SER B 1 59 ? -6.961 15.609 17.062 1 96.19 59 SER B O 1
ATOM 2441 N N . LEU B 1 60 ? -6.266 15.445 19.188 1 97.81 60 LEU B N 1
ATOM 2442 C CA . LEU B 1 60 ? -7.598 15.133 19.688 1 97.81 60 LEU B CA 1
ATOM 2443 C C . LEU B 1 60 ? -8.523 16.328 19.547 1 97.81 60 LEU B C 1
ATOM 2445 O O . LEU B 1 60 ? -9.68 16.188 19.141 1 97.81 60 LEU B O 1
ATOM 2449 N N . GLN B 1 61 ? -7.965 17.5 19.891 1 98.19 61 GLN B N 1
ATOM 2450 C CA . GLN B 1 61 ? -8.75 18.719 19.75 1 98.19 61 GLN B CA 1
ATOM 2451 C C . GLN B 1 61 ? -9.148 18.953 18.281 1 98.19 61 GLN B C 1
ATOM 2453 O O . GLN B 1 61 ? -10.297 19.281 18 1 98.19 61 GLN B O 1
ATOM 2458 N N . SER B 1 62 ? -8.195 18.797 17.422 1 98.06 62 SER B N 1
ATOM 2459 C CA . SER B 1 62 ? -8.469 18.953 15.992 1 98.06 62 SER B CA 1
ATOM 2460 C C . SER B 1 62 ? -9.547 17.984 15.523 1 98.06 62 SER B C 1
ATOM 2462 O O . SER B 1 62 ? -10.438 18.359 14.758 1 98.06 62 SER B O 1
ATOM 2464 N N . THR B 1 63 ? -9.523 16.75 15.969 1 98.69 63 THR B N 1
ATOM 2465 C CA . THR B 1 63 ? -10.508 15.742 15.617 1 98.69 63 THR B CA 1
ATOM 2466 C C . THR B 1 63 ? -11.906 16.172 16.047 1 98.69 63 THR B C 1
ATOM 2468 O O . THR B 1 63 ? -12.844 16.141 15.25 1 98.69 63 THR B O 1
ATOM 2471 N N . LYS B 1 64 ? -11.984 16.609 17.266 1 98.56 64 LYS B N 1
ATOM 2472 C CA . LYS B 1 64 ? -13.266 17.031 17.828 1 98.56 64 LYS B CA 1
ATOM 2473 C C . LYS B 1 64 ? -13.867 18.188 17.016 1 98.56 64 LYS B C 1
ATOM 2475 O O . LYS B 1 64 ? -15.07 18.188 16.734 1 98.56 64 LYS B O 1
ATOM 2480 N N . GLU B 1 65 ? -13.008 19.078 16.625 1 98.69 65 GLU B N 1
ATOM 2481 C CA . GLU B 1 65 ? -13.477 20.297 15.953 1 98.69 65 GLU B CA 1
ATOM 2482 C C . GLU B 1 65 ? -13.805 20.016 14.484 1 98.69 65 GLU B C 1
ATOM 2484 O O . GLU B 1 65 ? -14.695 20.656 13.922 1 98.69 65 GLU B O 1
ATOM 2489 N N . CYS B 1 66 ? -13.117 19.109 13.844 1 98.75 66 CYS B N 1
ATOM 2490 C CA . CYS B 1 66 ? -13.273 18.859 12.414 1 98.75 66 CYS B CA 1
ATOM 2491 C C . CYS B 1 66 ? -14.445 17.906 12.156 1 98.75 66 CYS B C 1
ATOM 2493 O O . CYS B 1 66 ? -15.133 18.031 11.141 1 98.75 66 CYS B O 1
ATOM 2495 N N . LEU B 1 67 ? -14.703 16.984 13.031 1 98.62 67 LEU B N 1
ATOM 2496 C CA . LEU B 1 67 ? -15.562 15.836 12.805 1 98.62 67 LEU B CA 1
ATOM 2497 C C . LEU B 1 67 ? -16.969 16.281 12.414 1 98.62 67 LEU B C 1
ATOM 2499 O O . LEU B 1 67 ? -17.531 15.766 11.445 1 98.62 67 LEU B O 1
ATOM 2503 N N . PRO B 1 68 ? -17.578 17.344 13.023 1 98.25 68 PRO B N 1
ATOM 2504 C CA . PRO B 1 68 ? -18.938 17.719 12.664 1 98.25 68 PRO B CA 1
ATOM 2505 C C . PRO B 1 68 ? -19.078 18.141 11.203 1 98.25 68 PRO B C 1
ATOM 2507 O O . PRO B 1 68 ? -20.109 17.891 10.57 1 98.25 68 PRO B O 1
ATOM 2510 N N . TYR B 1 69 ? -18.047 18.688 10.617 1 98.56 69 TYR B N 1
ATOM 2511 C CA . TYR B 1 69 ? -18.078 19.156 9.234 1 98.56 69 TYR B CA 1
ATOM 2512 C C . TYR B 1 69 ? -17.953 17.984 8.266 1 98.56 69 TYR B C 1
ATOM 2514 O O . TYR B 1 69 ? -18.281 18.109 7.086 1 98.56 69 TYR B O 1
ATOM 2522 N N . LEU B 1 70 ? -17.469 16.875 8.781 1 98.75 70 LEU B N 1
ATOM 2523 C CA . LEU B 1 70 ? -17.109 15.766 7.898 1 98.75 70 LEU B CA 1
ATOM 2524 C C . LEU B 1 70 ? -18.172 14.672 7.957 1 98.75 70 LEU B C 1
ATOM 2526 O O . LEU B 1 70 ? -18.266 13.852 7.043 1 98.75 70 LEU B O 1
ATOM 2530 N N . ILE B 1 71 ? -19.031 14.688 9.023 1 98.25 71 ILE B N 1
ATOM 2531 C CA . ILE B 1 71 ? -19.922 13.539 9.195 1 98.25 71 ILE B CA 1
ATOM 2532 C C . ILE B 1 71 ? -21.375 13.992 9.047 1 98.25 71 ILE B C 1
ATOM 2534 O O . ILE B 1 71 ? -22.281 13.164 8.953 1 98.25 71 ILE B O 1
ATOM 2538 N N . GLU B 1 72 ? -21.641 15.312 9.008 1 97.56 72 GLU B N 1
ATOM 2539 C CA . GLU B 1 72 ? -23 15.82 8.836 1 97.56 72 GLU B CA 1
ATOM 2540 C C . GLU B 1 72 ? -23.406 15.828 7.367 1 97.56 72 GLU B C 1
ATOM 2542 O O . GLU B 1 72 ? -22.734 16.453 6.535 1 97.56 72 GLU B O 1
ATOM 2547 N N . PRO B 1 73 ? -24.516 15.273 7.031 1 96.94 73 PRO B N 1
ATOM 2548 C CA . PRO B 1 73 ? -24.938 15.117 5.637 1 96.94 73 PRO B CA 1
ATOM 2549 C C . PRO B 1 73 ? -25.125 16.453 4.922 1 96.94 73 PRO B C 1
ATOM 2551 O O . PRO B 1 73 ? -24.938 16.531 3.705 1 96.94 73 PRO B O 1
ATOM 2554 N N . GLU B 1 74 ? -25.406 17.469 5.586 1 97.5 74 GLU B N 1
ATOM 2555 C CA . GLU B 1 74 ? -25.656 18.781 4.988 1 97.5 74 GLU B CA 1
ATOM 2556 C C . GLU B 1 74 ? -24.359 19.5 4.648 1 97.5 74 GLU B C 1
ATOM 2558 O O . GLU B 1 74 ? -24.359 20.484 3.91 1 97.5 74 GLU B O 1
ATOM 2563 N N . SER B 1 75 ? -23.266 19.016 5.207 1 97.94 75 SER B N 1
ATOM 2564 C CA . SER B 1 75 ? -21.969 19.656 4.98 1 97.94 75 SER B CA 1
ATOM 2565 C C . SER B 1 75 ? -21.469 19.391 3.564 1 97.94 75 SER B C 1
ATOM 2567 O O . SER B 1 75 ? -21.641 18.297 3.029 1 97.94 75 SER B O 1
ATOM 2569 N N . LYS B 1 76 ? -20.828 20.391 3.01 1 97.56 76 LYS B N 1
ATOM 2570 C CA . LYS B 1 76 ? -20.219 20.203 1.699 1 97.56 76 LYS B CA 1
ATOM 2571 C C . LYS B 1 76 ? -19.047 19.234 1.771 1 97.56 76 LYS B C 1
ATOM 2573 O O . LYS B 1 76 ? -18.625 18.688 0.75 1 97.56 76 LYS B O 1
ATOM 2578 N N . TYR B 1 77 ? -18.594 18.938 2.967 1 98.5 77 TYR B N 1
ATOM 2579 C CA . TYR B 1 77 ? -17.422 18.094 3.148 1 98.5 77 TYR B CA 1
ATOM 2580 C C . TYR B 1 77 ? -17.812 16.734 3.713 1 98.5 77 TYR B C 1
ATOM 2582 O O . TYR B 1 77 ? -16.969 15.977 4.191 1 98.5 77 TYR B O 1
ATOM 2590 N N . TYR B 1 78 ? -19.078 16.469 3.65 1 98.5 78 TYR B N 1
ATOM 2591 C CA . TYR B 1 78 ? -19.594 15.18 4.113 1 98.5 78 TYR B CA 1
ATOM 2592 C C . TYR B 1 78 ? -18.844 14.023 3.451 1 98.5 78 TYR B C 1
ATOM 2594 O O . TYR B 1 78 ? -18.734 13.969 2.223 1 98.5 78 TYR B O 1
ATOM 2602 N N . TYR B 1 79 ? -18.359 13.047 4.281 1 98 79 TYR B N 1
ATOM 2603 C CA . TYR B 1 79 ? -17.422 12.031 3.799 1 98 79 TYR B CA 1
ATOM 2604 C C . TYR B 1 79 ? -18.078 11.172 2.721 1 98 79 TYR B C 1
ATOM 2606 O O . TYR B 1 79 ? -17.391 10.641 1.844 1 98 79 TYR B O 1
ATOM 2614 N N . GLN B 1 80 ? -19.359 11.133 2.686 1 97.44 80 GLN B N 1
ATOM 2615 C CA . GLN B 1 80 ? -20.047 10.25 1.744 1 97.44 80 GLN B CA 1
ATOM 2616 C C . GLN B 1 80 ? -20.141 10.891 0.364 1 97.44 80 GLN B C 1
ATOM 2618 O O . GLN B 1 80 ? -20.578 10.25 -0.595 1 97.44 80 GLN B O 1
ATOM 2623 N N . LYS B 1 81 ? -19.734 12.125 0.205 1 97.31 81 LYS B N 1
ATOM 2624 C CA . LYS B 1 81 ? -19.781 12.828 -1.075 1 97.31 81 LYS B CA 1
ATOM 2625 C C . LYS B 1 81 ? -18.484 12.609 -1.864 1 97.31 81 LYS B C 1
ATOM 2627 O O . LYS B 1 81 ? -18.359 13.094 -2.992 1 97.31 81 LYS B O 1
ATOM 2632 N N . PHE B 1 82 ? -17.562 11.867 -1.285 1 97.44 82 PHE B N 1
ATOM 2633 C CA . PHE B 1 82 ? -16.25 11.688 -1.896 1 97.44 82 PHE B CA 1
ATOM 2634 C C . PHE B 1 82 ? -15.969 10.219 -2.15 1 97.44 82 PHE B C 1
ATOM 2636 O O . PHE B 1 82 ? -16.531 9.344 -1.489 1 97.44 82 PHE B O 1
ATOM 2643 N N . HIS B 1 83 ? -15.078 9.977 -3.1 1 96.75 83 HIS B N 1
ATOM 2644 C CA . HIS B 1 83 ? -14.664 8.617 -3.43 1 96.75 83 HIS B CA 1
ATOM 2645 C C . HIS B 1 83 ? -13.484 8.172 -2.574 1 96.75 83 HIS B C 1
ATOM 2647 O O . HIS B 1 83 ? -13.172 6.984 -2.504 1 96.75 83 HIS B O 1
ATOM 2653 N N . GLY B 1 84 ? -12.805 9.062 -1.923 1 97.62 84 GLY B N 1
ATOM 2654 C CA . GLY B 1 84 ? -11.68 8.82 -1.034 1 97.62 84 GLY B CA 1
ATOM 2655 C C . GLY B 1 84 ? -11.273 10.047 -0.234 1 97.62 84 GLY B C 1
ATOM 2656 O O . GLY B 1 84 ? -11.523 11.18 -0.654 1 97.62 84 GLY B O 1
ATOM 2657 N N . ILE B 1 85 ? -10.664 9.852 0.853 1 98.56 85 ILE B N 1
ATOM 2658 C CA . ILE B 1 85 ? -10.32 10.945 1.759 1 98.56 85 ILE B CA 1
ATOM 2659 C C . ILE B 1 85 ? -8.891 10.773 2.252 1 98.56 85 ILE B C 1
ATOM 2661 O O . ILE B 1 85 ? -8.484 9.672 2.645 1 98.56 85 ILE B O 1
ATOM 2665 N N . LEU B 1 86 ? -8.164 11.797 2.18 1 98.19 86 LEU B N 1
ATOM 2666 C CA . LEU B 1 86 ? -6.801 11.852 2.701 1 98.19 86 LEU B CA 1
ATOM 2667 C C . LEU B 1 86 ? -6.703 12.844 3.854 1 98.19 86 LEU B C 1
ATOM 2669 O O . LEU B 1 86 ? -6.996 14.031 3.686 1 98.19 86 LEU B O 1
ATOM 2673 N N . VAL B 1 87 ? -6.367 12.391 5.027 1 98.06 87 VAL B N 1
ATOM 2674 C CA . VAL B 1 87 ? -6.074 13.289 6.141 1 98.06 87 VAL B CA 1
ATOM 2675 C C . VAL B 1 87 ? -4.609 13.711 6.094 1 98.06 87 VAL B C 1
ATOM 2677 O O . VAL B 1 87 ? -3.715 12.883 6.301 1 98.06 87 VAL B O 1
ATOM 2680 N N . ALA B 1 88 ? -4.375 14.969 5.875 1 96.44 88 ALA B N 1
ATOM 2681 C CA . ALA B 1 88 ? -3.057 15.492 5.52 1 96.44 88 ALA B CA 1
ATOM 2682 C C . ALA B 1 88 ? -2.299 15.961 6.758 1 96.44 88 ALA B C 1
ATOM 2684 O O . ALA B 1 88 ? -1.788 17.078 6.793 1 96.44 88 ALA B O 1
ATOM 2685 N N . CYS B 1 89 ? -2.201 15.219 7.742 1 94.88 89 CYS B N 1
ATOM 2686 C CA . CYS B 1 89 ? -1.311 15.375 8.891 1 94.88 89 CYS B CA 1
ATOM 2687 C C . CYS B 1 89 ? -0.39 14.164 9.031 1 94.88 89 CYS B C 1
ATOM 2689 O O . CYS B 1 89 ? -0.855 13.023 9.062 1 94.88 89 CYS B O 1
ATOM 2691 N N . PHE B 1 90 ? 0.869 14.445 9.102 1 95.25 90 PHE B N 1
ATOM 2692 C CA . PHE B 1 90 ? 1.809 13.328 9.164 1 95.25 90 PHE B CA 1
ATOM 2693 C C . PHE B 1 90 ? 1.928 12.805 10.586 1 95.25 90 PHE B C 1
ATOM 2695 O O . PHE B 1 90 ? 2.889 13.117 11.289 1 95.25 90 PHE B O 1
ATOM 2702 N N . SER B 1 91 ? 1.025 12.016 10.953 1 95.5 91 SER B N 1
ATOM 2703 C CA . SER B 1 91 ? 0.935 11.344 12.242 1 95.5 91 SER B CA 1
ATOM 2704 C C . SER B 1 91 ? -0.118 10.242 12.211 1 95.5 91 SER B C 1
ATOM 2706 O O . SER B 1 91 ? -0.789 10.039 11.203 1 95.5 91 SER B O 1
ATOM 2708 N N . ASP B 1 92 ? -0.125 9.43 13.242 1 95.81 92 ASP B N 1
ATOM 2709 C CA . ASP B 1 92 ? -1.271 8.562 13.5 1 95.81 92 ASP B CA 1
ATOM 2710 C C . ASP B 1 92 ? -2.453 9.367 14.047 1 95.81 92 ASP B C 1
ATOM 2712 O O . ASP B 1 92 ? -2.812 9.234 15.219 1 95.81 92 ASP B O 1
ATOM 2716 N N . HIS B 1 93 ? -3.01 10.188 13.203 1 96.69 93 HIS B N 1
ATOM 2717 C CA . HIS B 1 93 ? -4.008 11.172 13.617 1 96.69 93 HIS B CA 1
ATOM 2718 C C . HIS B 1 93 ? -5.34 10.508 13.938 1 96.69 93 HIS B C 1
ATOM 2720 O O . HIS B 1 93 ? -5.863 9.727 13.141 1 96.69 93 HIS B O 1
ATOM 2726 N N . PRO B 1 94 ? -5.965 10.805 15.016 1 97.81 94 PRO B N 1
ATOM 2727 C CA . PRO B 1 94 ? -7.203 10.141 15.43 1 97.81 94 PRO B CA 1
ATOM 2728 C C . PRO B 1 94 ? -8.359 10.406 14.477 1 97.81 94 PRO B C 1
ATOM 2730 O O . PRO B 1 94 ? -9.297 9.609 14.398 1 97.81 94 PRO B O 1
ATOM 2733 N N . LEU B 1 95 ? -8.312 11.492 13.695 1 98.5 95 LEU B N 1
ATOM 2734 C CA . LEU B 1 95 ? -9.375 11.828 12.758 1 98.5 95 LEU B CA 1
ATOM 2735 C C . LEU B 1 95 ? -9.555 10.727 11.719 1 98.5 95 LEU B C 1
ATOM 2737 O O . LEU B 1 95 ? -10.672 10.453 11.289 1 98.5 95 LEU B O 1
ATOM 2741 N N . VAL B 1 96 ? -8.484 10.07 11.281 1 97.56 96 VAL B N 1
ATOM 2742 C CA . VAL B 1 96 ? -8.547 8.977 10.32 1 97.56 96 VAL B CA 1
ATOM 2743 C C . VAL B 1 96 ? -9.406 7.844 10.883 1 97.56 96 VAL B C 1
ATOM 2745 O O . VAL B 1 96 ? -10.352 7.391 10.234 1 97.56 96 VAL B O 1
ATOM 2748 N N . HIS B 1 97 ? -9.156 7.492 12.102 1 96.12 97 HIS B N 1
ATOM 2749 C CA . HIS B 1 97 ? -9.836 6.375 12.742 1 96.12 97 HIS B CA 1
ATOM 2750 C C . HIS B 1 97 ? -11.305 6.691 12.992 1 96.12 97 HIS B C 1
ATOM 2752 O O . HIS B 1 97 ? -12.172 5.836 12.805 1 96.12 97 HIS B O 1
ATOM 2758 N N . GLU B 1 98 ? -11.531 7.918 13.43 1 97.56 98 GLU B N 1
ATOM 2759 C CA . GLU B 1 98 ? -12.914 8.312 13.695 1 97.56 98 GLU B CA 1
ATOM 2760 C C . GLU B 1 98 ? -13.742 8.305 12.422 1 97.56 98 GLU B C 1
ATOM 2762 O O . GLU B 1 98 ? -14.875 7.816 12.414 1 97.56 98 GLU B O 1
ATOM 2767 N N . LEU B 1 99 ? -13.18 8.844 11.359 1 97.94 99 LEU B N 1
ATOM 2768 C CA . LEU B 1 99 ? -13.906 8.859 10.094 1 97.94 99 LEU B CA 1
ATOM 2769 C C . LEU B 1 99 ? -14.172 7.438 9.602 1 97.94 99 LEU B C 1
ATOM 2771 O O . LEU B 1 99 ? -15.258 7.145 9.102 1 97.94 99 LEU B O 1
ATOM 2775 N N . ILE B 1 100 ? -13.227 6.574 9.734 1 96.25 100 ILE B N 1
ATOM 2776 C CA . ILE B 1 100 ? -13.391 5.176 9.344 1 96.25 100 ILE B CA 1
ATOM 2777 C C . ILE B 1 100 ? -14.508 4.539 10.164 1 96.25 100 ILE B C 1
ATOM 2779 O O . ILE B 1 100 ? -15.336 3.799 9.633 1 96.25 100 ILE B O 1
ATOM 2783 N N . ASN B 1 101 ? -14.5 4.836 11.477 1 94.88 101 ASN B N 1
ATOM 2784 C CA . ASN B 1 101 ? -15.539 4.312 12.359 1 94.88 101 ASN B CA 1
ATOM 2785 C C . ASN B 1 101 ? -16.938 4.754 11.914 1 94.88 101 ASN B C 1
ATOM 2787 O O . ASN B 1 101 ? -17.859 3.947 11.867 1 94.88 101 ASN B O 1
ATOM 2791 N N . PHE B 1 102 ? -17.047 6.008 11.594 1 95.75 102 PHE B N 1
ATOM 2792 C CA . PHE B 1 102 ? -18.328 6.531 11.125 1 95.75 102 PHE B CA 1
ATOM 2793 C C . PHE B 1 102 ? -18.734 5.871 9.812 1 95.75 102 PHE B C 1
ATOM 2795 O O . PHE B 1 102 ? -19.891 5.477 9.641 1 95.75 102 PHE B O 1
ATOM 2802 N N . ALA B 1 103 ? -17.781 5.762 8.93 1 94.25 103 ALA B N 1
ATOM 2803 C CA . ALA B 1 103 ? -18.062 5.148 7.629 1 94.25 103 ALA B CA 1
ATOM 2804 C C . ALA B 1 103 ? -18.484 3.691 7.789 1 94.25 103 ALA B C 1
ATOM 2806 O O . ALA B 1 103 ? -19.391 3.225 7.109 1 94.25 103 ALA B O 1
ATOM 2807 N N . SER B 1 104 ? -17.812 2.986 8.68 1 91 104 SER B N 1
ATOM 2808 C CA . SER B 1 104 ? -18.125 1.582 8.938 1 91 104 SER B CA 1
ATOM 2809 C C . SER B 1 104 ? -19.531 1.414 9.5 1 91 104 SER B C 1
ATOM 2811 O O . SER B 1 104 ? -20.281 0.556 9.047 1 91 104 SER B O 1
ATOM 2813 N N . LYS B 1 105 ? -19.891 2.229 10.461 1 91.88 105 LYS B N 1
ATOM 2814 C CA . LYS B 1 105 ? -21.203 2.176 11.086 1 91.88 105 LYS B CA 1
ATOM 2815 C C . LYS B 1 105 ? -22.312 2.463 10.062 1 91.88 105 LYS B C 1
ATOM 2817 O O . LYS B 1 105 ? -23.391 1.862 10.117 1 91.88 105 LYS B O 1
ATOM 2822 N N . ALA B 1 106 ? -21.953 3.33 9.148 1 92.25 106 ALA B N 1
ATOM 2823 C CA . ALA B 1 106 ? -22.922 3.703 8.125 1 92.25 106 ALA B CA 1
ATOM 2824 C C . ALA B 1 106 ? -22.875 2.734 6.945 1 92.25 106 ALA B C 1
ATOM 2826 O O . ALA B 1 106 ? -23.594 2.9 5.965 1 92.25 106 ALA B O 1
ATOM 2827 N N . GLU B 1 107 ? -21.875 1.766 6.996 1 87 107 GLU B N 1
ATOM 2828 C CA . GLU B 1 107 ? -21.672 0.805 5.914 1 87 107 GLU B CA 1
ATOM 2829 C C . GLU B 1 107 ? -21.406 1.514 4.59 1 87 107 GLU B C 1
ATOM 2831 O O . GLU B 1 107 ? -21.953 1.139 3.557 1 87 107 GLU B O 1
ATOM 2836 N N . TYR B 1 108 ? -20.797 2.637 4.684 1 86.62 108 TYR B N 1
ATOM 2837 C CA . TYR B 1 108 ? -20.328 3.373 3.512 1 86.62 108 TYR B CA 1
ATOM 2838 C C . TYR B 1 108 ? -18.828 3.188 3.309 1 86.62 108 TYR B C 1
ATOM 2840 O O . TYR B 1 108 ? -18.016 3.834 3.979 1 86.62 108 TYR B O 1
ATOM 2848 N N . ASP B 1 109 ? -18.484 2.408 2.354 1 87 109 ASP B N 1
ATOM 2849 C CA . ASP B 1 109 ? -17.125 1.94 2.166 1 87 109 ASP B CA 1
ATOM 2850 C C . ASP B 1 109 ? -16.312 2.93 1.331 1 87 109 ASP B C 1
ATOM 2852 O O . ASP B 1 109 ? -16.297 2.844 0.101 1 87 109 ASP B O 1
ATOM 2856 N N . VAL B 1 110 ? -15.75 3.906 1.922 1 93.44 110 VAL B N 1
ATOM 2857 C CA . VAL B 1 110 ? -14.867 4.863 1.268 1 93.44 110 VAL B CA 1
ATOM 2858 C C . VAL B 1 110 ? -13.461 4.766 1.87 1 93.44 110 VAL B C 1
ATOM 2860 O O . VAL B 1 110 ? -13.312 4.68 3.092 1 93.44 110 VAL B O 1
ATOM 2863 N N . PRO B 1 111 ? -12.477 4.691 0.979 1 96.56 111 PRO B N 1
ATOM 2864 C CA . PRO B 1 111 ? -11.125 4.676 1.546 1 96.56 111 PRO B CA 1
ATOM 2865 C C . PRO B 1 111 ? -10.758 5.984 2.238 1 96.56 111 PRO B C 1
ATOM 2867 O O . PRO B 1 111 ? -10.945 7.062 1.666 1 96.56 111 PRO B O 1
ATOM 2870 N N . ILE B 1 112 ? -10.352 5.891 3.445 1 97.94 112 ILE B N 1
ATOM 2871 C CA . ILE B 1 112 ? -9.844 6.988 4.262 1 97.94 112 ILE B CA 1
ATOM 2872 C C . ILE B 1 112 ? -8.438 6.652 4.762 1 97.94 112 ILE B C 1
ATOM 2874 O O . ILE B 1 112 ? -8.258 5.688 5.508 1 97.94 112 ILE B O 1
ATOM 2878 N N . ILE B 1 113 ? -7.418 7.43 4.348 1 97.56 113 ILE B N 1
ATOM 2879 C CA . ILE B 1 113 ? -6.066 7.051 4.734 1 97.56 113 ILE B CA 1
ATOM 2880 C C . ILE B 1 113 ? -5.324 8.266 5.277 1 97.56 113 ILE B C 1
ATOM 2882 O O . ILE B 1 113 ? -5.715 9.406 5.016 1 97.56 113 ILE B O 1
ATOM 2886 N N . GLY B 1 114 ? -4.363 8.031 6.074 1 96.94 114 GLY B N 1
ATOM 2887 C CA . GLY B 1 114 ? -3.451 9.039 6.59 1 96.94 114 GLY B CA 1
ATOM 2888 C C . GLY B 1 114 ? -2.084 9 5.934 1 96.94 114 GLY B C 1
ATOM 2889 O O . GLY B 1 114 ? -1.745 8.031 5.25 1 96.94 114 GLY B O 1
ATOM 2890 N N . LEU B 1 115 ? -1.336 9.984 6.215 1 96.88 115 LEU B N 1
ATOM 2891 C CA . LEU B 1 115 ? -0.04 10.133 5.562 1 96.88 115 LEU B CA 1
ATOM 2892 C C . LEU B 1 115 ? 0.983 9.172 6.156 1 96.88 115 LEU B C 1
ATOM 2894 O O . LEU B 1 115 ? 1.82 8.625 5.434 1 96.88 115 LEU B O 1
ATOM 2898 N N . LEU B 1 116 ? 0.936 9 7.453 1 97 116 LEU B N 1
ATOM 2899 C CA . LEU B 1 116 ? 1.917 8.125 8.086 1 97 116 LEU B CA 1
ATOM 2900 C C . LEU B 1 116 ? 1.74 6.684 7.629 1 97 116 LEU B C 1
ATOM 2902 O O . LEU B 1 116 ? 2.705 6.035 7.215 1 97 116 LEU B O 1
ATOM 2906 N N . ASN B 1 117 ? 0.499 6.215 7.633 1 96 117 ASN B N 1
ATOM 2907 C CA . ASN B 1 117 ? 0.207 4.844 7.234 1 96 117 ASN B CA 1
ATOM 2908 C C . ASN B 1 117 ? 0.596 4.59 5.781 1 96 117 ASN B C 1
ATOM 2910 O O . ASN B 1 117 ? 1.289 3.615 5.48 1 96 117 ASN B O 1
ATOM 2914 N N . SER B 1 118 ? 0.173 5.473 4.875 1 97.19 118 SER B N 1
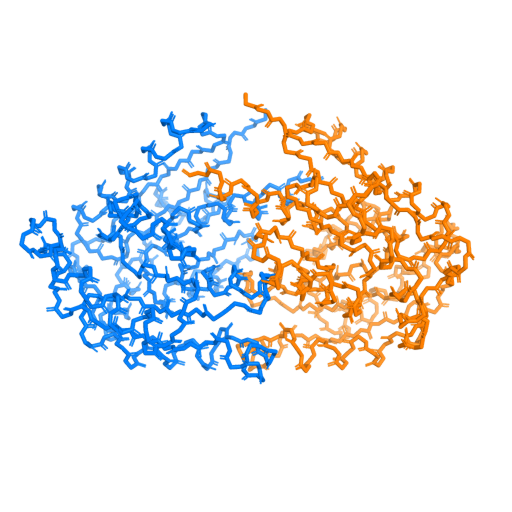ATOM 2915 C CA . SER B 1 118 ? 0.48 5.293 3.461 1 97.19 118 SER B CA 1
ATOM 2916 C C . SER B 1 118 ? 1.985 5.293 3.217 1 97.19 118 SER B C 1
ATOM 2918 O O . SER B 1 118 ? 2.484 4.535 2.385 1 97.19 118 SER B O 1
ATOM 2920 N N . SER B 1 119 ? 2.73 6.102 3.957 1 97.44 119 SER B N 1
ATOM 2921 C CA . SER B 1 119 ? 4.176 6.191 3.793 1 97.44 119 SER B CA 1
ATOM 2922 C C . SER B 1 119 ? 4.867 4.91 4.246 1 97.44 119 SER B C 1
ATOM 2924 O O . SER B 1 119 ? 5.746 4.391 3.555 1 97.44 119 SER B O 1
ATOM 2926 N N . ILE B 1 120 ? 4.449 4.422 5.402 1 97.38 120 ILE B N 1
ATOM 2927 C CA . ILE B 1 120 ? 5.078 3.215 5.93 1 97.38 120 ILE B CA 1
ATOM 2928 C C . ILE B 1 120 ? 4.742 2.023 5.035 1 97.38 120 ILE B C 1
ATOM 2930 O O . ILE B 1 120 ? 5.598 1.171 4.777 1 97.38 120 ILE B O 1
ATOM 2934 N N . GLN B 1 121 ? 3.48 1.958 4.527 1 96.5 121 GLN B N 1
ATOM 2935 C CA . GLN B 1 121 ? 3.102 0.86 3.643 1 96.5 121 GLN B CA 1
ATOM 2936 C C . GLN B 1 121 ? 3.889 0.909 2.336 1 96.5 121 GLN B C 1
ATOM 2938 O O . GLN B 1 121 ? 4.246 -0.132 1.782 1 96.5 121 GLN B O 1
ATOM 2943 N N . TYR B 1 122 ? 4.129 2.096 1.863 1 97.25 122 TYR B N 1
ATOM 2944 C CA . TYR B 1 122 ? 4.988 2.262 0.697 1 97.25 122 TYR B CA 1
ATOM 2945 C C . TYR B 1 122 ? 6.359 1.639 0.937 1 97.25 122 TYR B C 1
ATOM 2947 O O . TYR B 1 122 ? 6.852 0.868 0.109 1 97.25 122 TYR B O 1
ATOM 2955 N N . CYS B 1 123 ? 6.973 1.954 2.057 1 96.75 123 CYS B N 1
ATOM 2956 C CA . CYS B 1 123 ? 8.281 1.412 2.4 1 96.75 123 CYS B CA 1
ATOM 2957 C C . CYS B 1 123 ? 8.219 -0.102 2.564 1 96.75 123 CYS B C 1
ATOM 2959 O O . CYS B 1 123 ? 9.156 -0.809 2.189 1 96.75 123 CYS B O 1
ATOM 2961 N N . THR B 1 124 ? 7.09 -0.584 3.096 1 95.56 124 THR B N 1
ATOM 2962 C CA . THR B 1 124 ? 6.906 -2.014 3.32 1 95.56 124 THR B CA 1
ATOM 2963 C C . THR B 1 124 ? 6.867 -2.77 1.995 1 95.56 124 THR B C 1
ATOM 2965 O O . THR B 1 124 ? 7.422 -3.865 1.885 1 95.56 124 THR B O 1
ATOM 2968 N N . LEU B 1 125 ? 6.262 -2.193 1.018 1 95.81 125 LEU B N 1
ATOM 2969 C CA . LEU B 1 125 ? 6.141 -2.83 -0.29 1 95.81 125 LEU B CA 1
ATOM 2970 C C . LEU B 1 125 ? 7.504 -2.951 -0.963 1 95.81 125 LEU B C 1
ATOM 2972 O O . LEU B 1 125 ? 7.75 -3.904 -1.706 1 95.81 125 LEU B O 1
ATOM 2976 N N . LEU B 1 126 ? 8.391 -2.02 -0.855 1 91.31 126 LEU B N 1
ATOM 2977 C CA . LEU B 1 126 ? 9.711 -2.023 -1.489 1 91.31 126 LEU B CA 1
ATOM 2978 C C . LEU B 1 126 ? 10.648 -2.986 -0.776 1 91.31 126 LEU B C 1
ATOM 2980 O O . LEU B 1 126 ? 11.617 -3.467 -1.369 1 91.31 126 LEU B O 1
ATOM 2984 N N . GLU B 1 127 ? 10.383 -3.402 0.19 1 81.25 127 GLU B N 1
ATOM 2985 C CA . GLU B 1 127 ? 11.117 -4.391 0.973 1 81.25 127 GLU B CA 1
ATOM 2986 C C . GLU B 1 127 ? 12.625 -4.125 0.923 1 81.25 127 GLU B C 1
ATOM 2988 O O . GLU B 1 127 ? 13.125 -3.564 -0.051 1 81.25 127 GLU B O 1
ATOM 2993 N N . ASN B 1 128 ? 13.453 -4.043 2.014 1 85.31 128 ASN B N 1
ATOM 2994 C CA . ASN B 1 128 ? 14.891 -4.184 2.184 1 85.31 128 ASN B CA 1
ATOM 2995 C C . ASN B 1 128 ? 15.586 -2.824 2.197 1 85.31 128 ASN B C 1
ATOM 2997 O O . ASN B 1 128 ? 16.797 -2.742 2.002 1 85.31 128 ASN B O 1
ATOM 3001 N N . LYS B 1 129 ? 14.844 -1.795 2.174 1 93.56 129 LYS B N 1
ATOM 3002 C CA . LYS B 1 129 ? 15.461 -0.474 2.264 1 93.56 129 LYS B CA 1
ATOM 3003 C C . LYS B 1 129 ? 15.25 0.138 3.646 1 93.56 129 LYS B C 1
ATOM 3005 O O . LYS B 1 129 ? 14.117 0.226 4.125 1 93.56 129 LYS B O 1
ATOM 3010 N N . ASN B 1 130 ? 16.406 0.571 4.145 1 96.94 130 ASN B N 1
ATOM 3011 C CA . ASN B 1 130 ? 16.281 1.327 5.387 1 96.94 130 ASN B CA 1
ATOM 3012 C C . ASN B 1 130 ? 15.57 2.656 5.172 1 96.94 130 ASN B C 1
ATOM 3014 O O . ASN B 1 130 ? 15.812 3.344 4.18 1 96.94 130 ASN B O 1
ATOM 3018 N N . PHE B 1 131 ? 14.68 2.979 6.117 1 98.38 131 PHE B N 1
ATOM 3019 C CA . PHE B 1 131 ? 13.984 4.25 5.949 1 98.38 131 PHE B CA 1
ATOM 3020 C C . PHE B 1 131 ? 13.859 4.98 7.281 1 98.38 131 PHE B C 1
ATOM 3022 O O . PHE B 1 131 ? 13.852 4.352 8.344 1 98.38 131 PHE B O 1
ATOM 3029 N N . SER B 1 132 ? 13.828 6.254 7.258 1 98.44 132 SER B N 1
ATOM 3030 C CA . SER B 1 132 ? 13.672 7.133 8.414 1 98.44 132 SER B CA 1
ATOM 3031 C C . SER B 1 132 ? 12.773 8.32 8.094 1 98.44 132 SER B C 1
ATOM 3033 O O . SER B 1 132 ? 12.391 8.516 6.938 1 98.44 132 SER B O 1
ATOM 3035 N N . ILE B 1 133 ? 12.422 9.031 9.109 1 97.69 133 ILE B N 1
ATOM 3036 C CA . ILE B 1 133 ? 11.562 10.203 9.008 1 97.69 133 ILE B CA 1
ATOM 3037 C C . ILE B 1 133 ? 12.352 11.453 9.383 1 97.69 133 ILE B C 1
ATOM 3039 O O . ILE B 1 133 ? 13.188 11.422 10.289 1 97.69 133 ILE B O 1
ATOM 3043 N N . ILE B 1 134 ? 12.148 12.453 8.641 1 94.69 134 ILE B N 1
ATOM 3044 C CA . ILE B 1 134 ? 12.602 13.766 9.094 1 94.69 134 ILE B CA 1
ATOM 3045 C C . ILE B 1 134 ? 11.398 14.641 9.438 1 94.69 134 ILE B C 1
ATOM 3047 O O . ILE B 1 134 ? 10.422 14.68 8.68 1 94.69 134 ILE B O 1
ATOM 3051 N N . THR B 1 135 ? 11.422 15.242 10.594 1 91.12 135 THR B N 1
ATOM 3052 C CA . THR B 1 135 ? 10.336 16.094 11.062 1 91.12 135 THR B CA 1
ATOM 3053 C C . THR B 1 135 ? 10.867 17.469 11.469 1 91.12 135 THR B C 1
ATOM 3055 O O . THR B 1 135 ? 12.078 17.703 11.469 1 91.12 135 THR B O 1
ATOM 3058 N N . SER B 1 136 ? 9.992 18.375 11.688 1 81.44 136 SER B N 1
ATOM 3059 C CA . SER B 1 136 ? 10.383 19.75 12.008 1 81.44 136 SER B CA 1
ATOM 3060 C C . SER B 1 136 ? 10.805 19.875 13.469 1 81.44 136 SER B C 1
ATOM 3062 O O . SER B 1 136 ? 11.945 20.234 13.758 1 81.44 136 SER B O 1
ATOM 3064 N N . ASN B 1 137 ? 9.898 19.406 14.367 1 82.12 137 ASN B N 1
ATOM 3065 C CA . ASN B 1 137 ? 10.117 19.672 15.781 1 82.12 137 ASN B CA 1
ATOM 3066 C C . ASN B 1 137 ? 10.453 18.391 16.547 1 82.12 137 ASN B C 1
ATOM 3068 O O . ASN B 1 137 ? 9.984 17.312 16.188 1 82.12 137 ASN B O 1
ATOM 3072 N N . LYS B 1 138 ? 11.211 18.547 17.656 1 86.94 138 LYS B N 1
ATOM 3073 C CA . LYS B 1 138 ? 11.688 17.438 18.469 1 86.94 138 LYS B CA 1
ATOM 3074 C C . LYS B 1 138 ? 10.523 16.719 19.172 1 86.94 138 LYS B C 1
ATOM 3076 O O . LYS B 1 138 ? 10.602 15.523 19.438 1 86.94 138 LYS B O 1
ATOM 3081 N N . GLU B 1 139 ? 9.469 17.453 19.375 1 84.69 139 GLU B N 1
ATOM 3082 C CA . GLU B 1 139 ? 8.312 16.906 20.062 1 84.69 139 GLU B CA 1
ATOM 3083 C C . GLU B 1 139 ? 7.719 15.719 19.312 1 84.69 139 GLU B C 1
ATOM 3085 O O . GLU B 1 139 ? 7.137 14.812 19.906 1 84.69 139 GLU B O 1
ATOM 3090 N N . TRP B 1 140 ? 7.941 15.641 18.016 1 90.19 140 TRP B N 1
ATOM 3091 C CA . TRP B 1 140 ? 7.328 14.617 17.172 1 90.19 140 TRP B CA 1
ATOM 3092 C C . TRP B 1 140 ? 8.172 13.344 17.172 1 90.19 140 TRP B C 1
ATOM 3094 O O . TRP B 1 140 ? 7.688 12.281 16.781 1 90.19 140 TRP B O 1
ATOM 3104 N N . VAL B 1 141 ? 9.375 13.445 17.594 1 94.94 141 VAL B N 1
ATOM 3105 C CA . VAL B 1 141 ? 10.297 12.32 17.422 1 94.94 141 VAL B CA 1
ATOM 3106 C C . VAL B 1 141 ? 9.766 11.109 18.172 1 94.94 141 VAL B C 1
ATOM 3108 O O . VAL B 1 141 ? 9.523 10.055 17.578 1 94.94 141 VAL B O 1
ATOM 3111 N N . ASP B 1 142 ? 9.453 11.281 19.438 1 96.5 142 ASP B N 1
ATOM 3112 C CA . ASP B 1 142 ? 8.992 10.148 20.234 1 96.5 142 ASP B CA 1
ATOM 3113 C C . ASP B 1 142 ? 7.609 9.688 19.797 1 96.5 142 ASP B C 1
ATOM 3115 O O . ASP B 1 142 ? 7.332 8.484 19.766 1 96.5 142 ASP B O 1
ATOM 3119 N N . ILE B 1 143 ? 6.766 10.617 19.469 1 95.62 143 ILE B N 1
ATOM 3120 C CA . ILE B 1 143 ? 5.391 10.312 19.078 1 95.62 143 ILE B CA 1
ATOM 3121 C C . ILE B 1 143 ? 5.379 9.492 17.797 1 95.62 143 ILE B C 1
ATOM 3123 O O . ILE B 1 143 ? 4.695 8.469 17.703 1 95.62 143 ILE B O 1
ATOM 3127 N N . LEU B 1 144 ? 6.176 9.891 16.812 1 96.75 144 LEU B N 1
ATOM 3128 C CA . LEU B 1 144 ? 6.234 9.195 15.523 1 96.75 144 LEU B CA 1
ATOM 3129 C C . LEU B 1 144 ? 6.891 7.824 15.68 1 96.75 144 LEU B C 1
ATOM 3131 O O . LEU B 1 144 ? 6.418 6.84 15.109 1 96.75 144 LEU B O 1
ATOM 3135 N N . ASN B 1 145 ? 7.973 7.809 16.453 1 97.94 145 ASN B N 1
ATOM 3136 C CA . ASN B 1 145 ? 8.625 6.523 16.703 1 97.94 145 ASN B CA 1
ATOM 3137 C C . ASN B 1 145 ? 7.656 5.516 17.312 1 97.94 145 ASN B C 1
ATOM 3139 O O . ASN B 1 145 ? 7.551 4.383 16.828 1 97.94 145 ASN B O 1
ATOM 3143 N N . LYS B 1 146 ? 6.938 5.941 18.297 1 97.38 146 LYS B N 1
ATOM 3144 C CA . LYS B 1 146 ? 5.988 5.066 18.969 1 97.38 146 LYS B CA 1
ATOM 3145 C C . LYS B 1 146 ? 4.883 4.613 18.016 1 97.38 146 LYS B C 1
ATOM 3147 O O . LYS B 1 146 ? 4.543 3.432 17.969 1 97.38 146 LYS B O 1
ATOM 3152 N N . SER B 1 147 ? 4.352 5.543 17.266 1 96.81 147 SER B N 1
ATOM 3153 C CA . SER B 1 147 ? 3.279 5.227 16.328 1 96.81 147 SER B CA 1
ATOM 3154 C C . SER B 1 147 ? 3.736 4.215 15.281 1 96.81 147 SER B C 1
ATOM 3156 O O . SER B 1 147 ? 3.033 3.238 15.008 1 96.81 147 SER B O 1
ATOM 3158 N N . VAL B 1 148 ? 4.906 4.441 14.68 1 97.81 148 VAL B N 1
ATOM 3159 C CA . VAL B 1 148 ? 5.422 3.568 13.633 1 97.81 148 VAL B CA 1
ATOM 3160 C C . VAL B 1 148 ? 5.672 2.174 14.203 1 97.81 148 VAL B C 1
ATOM 3162 O O . VAL B 1 148 ? 5.195 1.178 13.648 1 97.81 148 VAL B O 1
ATOM 3165 N N . GLU B 1 149 ? 6.281 2.051 15.32 1 97.56 149 GLU B N 1
ATOM 3166 C CA . GLU B 1 149 ? 6.715 0.781 15.898 1 97.56 149 GLU B CA 1
ATOM 3167 C C . GLU B 1 149 ? 5.531 0.007 16.469 1 97.56 149 GLU B C 1
ATOM 3169 O O . GLU B 1 149 ? 5.48 -1.222 16.375 1 97.56 149 GLU B O 1
ATOM 3174 N N . GLU B 1 150 ? 4.582 0.722 16.953 1 96.75 150 GLU B N 1
ATOM 3175 C CA . GLU B 1 150 ? 3.498 0.04 17.656 1 96.75 150 GLU B CA 1
ATOM 3176 C C . GLU B 1 150 ? 2.314 -0.218 16.719 1 96.75 150 GLU B C 1
ATOM 3178 O O . GLU B 1 150 ? 1.429 -1.014 17.047 1 96.75 150 GLU B O 1
ATOM 3183 N N . ASN B 1 151 ? 2.342 0.428 15.578 1 95.88 151 ASN B N 1
ATOM 3184 C CA . ASN B 1 151 ? 1.095 0.309 14.828 1 95.88 151 ASN B CA 1
ATOM 3185 C C . ASN B 1 151 ? 1.35 -0.01 13.359 1 95.88 151 ASN B C 1
ATOM 3187 O O . ASN B 1 151 ? 0.527 -0.657 12.703 1 95.88 151 ASN B O 1
ATOM 3191 N N . PHE B 1 152 ? 2.471 0.413 12.789 1 96.19 152 PHE B N 1
ATOM 3192 C CA . PHE B 1 152 ? 2.398 0.506 11.336 1 96.19 152 PHE B CA 1
ATOM 3193 C C . PHE B 1 152 ? 3.465 -0.367 10.68 1 96.19 152 PHE B C 1
ATOM 3195 O O . PHE B 1 152 ? 3.377 -0.679 9.492 1 96.19 152 PHE B O 1
ATOM 3202 N N . ILE B 1 153 ? 4.492 -0.797 11.359 1 95.75 153 ILE B N 1
ATOM 3203 C CA . ILE B 1 153 ? 5.504 -1.619 10.703 1 95.75 153 ILE B CA 1
ATOM 3204 C C . ILE B 1 153 ? 5.141 -3.096 10.844 1 95.75 153 ILE B C 1
ATOM 3206 O O . ILE B 1 153 ? 4.473 -3.488 11.805 1 95.75 153 ILE B O 1
ATOM 3210 N N . THR B 1 154 ? 5.547 -3.85 9.93 1 95.75 154 THR B N 1
ATOM 3211 C CA . THR B 1 154 ? 5.332 -5.293 9.922 1 95.75 154 THR B CA 1
ATOM 3212 C C . THR B 1 154 ? 6.449 -6.012 10.672 1 95.75 154 THR B C 1
ATOM 3214 O O . THR B 1 154 ? 7.488 -5.418 10.969 1 95.75 154 THR B O 1
ATOM 3217 N N . GLU B 1 155 ? 6.199 -7.273 10.914 1 93.38 155 GLU B N 1
ATOM 3218 C CA . GLU B 1 155 ? 7.23 -8.086 11.555 1 93.38 155 GLU B CA 1
ATOM 3219 C C . GLU B 1 155 ? 8.469 -8.203 10.664 1 93.38 155 GLU B C 1
ATOM 3221 O O . GLU B 1 155 ? 9.594 -8.242 11.164 1 93.38 155 GLU B O 1
ATOM 3226 N N . SER B 1 156 ? 8.258 -8.273 9.406 1 94.12 156 SER B N 1
ATOM 3227 C CA . SER B 1 156 ? 9.383 -8.352 8.484 1 94.12 156 SER B CA 1
ATOM 3228 C C . SER B 1 156 ? 10.258 -7.102 8.57 1 94.12 156 SER B C 1
ATOM 3230 O O . SER B 1 156 ? 11.484 -7.199 8.594 1 94.12 156 SER B O 1
ATOM 3232 N N . ILE B 1 157 ? 9.648 -5.93 8.664 1 95.94 157 ILE B N 1
ATOM 3233 C CA . ILE B 1 157 ? 10.375 -4.676 8.797 1 95.94 157 ILE B CA 1
ATOM 3234 C C . ILE B 1 157 ? 11.172 -4.68 10.102 1 95.94 157 ILE B C 1
ATOM 3236 O O . ILE B 1 157 ? 12.336 -4.262 10.125 1 95.94 157 ILE B O 1
ATOM 3240 N N . LYS B 1 158 ? 10.562 -5.152 11.141 1 94.75 158 LYS B N 1
ATOM 3241 C CA . LYS B 1 158 ? 11.219 -5.215 12.445 1 94.75 158 LYS B CA 1
ATOM 3242 C C . LYS B 1 158 ? 12.422 -6.152 12.414 1 94.75 158 LYS B C 1
ATOM 3244 O O . LYS B 1 158 ? 13.516 -5.785 12.844 1 94.75 158 LYS B O 1
ATOM 3249 N N . LYS B 1 159 ? 12.219 -7.359 11.883 1 94.25 159 LYS B N 1
ATOM 3250 C CA . LYS B 1 159 ? 13.25 -8.391 11.836 1 94.25 159 LYS B CA 1
ATOM 3251 C C . LYS B 1 159 ? 14.453 -7.922 11.023 1 94.25 159 LYS B C 1
ATOM 3253 O O . LYS B 1 159 ? 15.602 -8.203 11.383 1 94.25 159 LYS B O 1
ATOM 3258 N N . GLN B 1 160 ? 14.188 -7.223 10.016 1 95.06 160 GLN B N 1
ATOM 3259 C CA . GLN B 1 160 ? 15.242 -6.762 9.117 1 95.06 160 GLN B CA 1
ATOM 3260 C C . GLN B 1 160 ? 15.812 -5.422 9.578 1 95.06 160 GLN B C 1
ATOM 3262 O O . GLN B 1 160 ? 16.75 -4.898 8.977 1 95.06 160 GLN B O 1
ATOM 3267 N N . GLN B 1 161 ? 15.188 -4.809 10.57 1 96.75 161 GLN B N 1
ATOM 3268 C CA . GLN B 1 161 ? 15.602 -3.529 11.141 1 96.75 161 GLN B CA 1
ATOM 3269 C C . GLN B 1 161 ? 15.633 -2.441 10.07 1 96.75 161 GLN B C 1
ATOM 3271 O O . GLN B 1 161 ? 16.594 -1.675 9.984 1 96.75 161 GLN B O 1
ATOM 3276 N N . LEU B 1 162 ? 14.625 -2.455 9.297 1 97.38 162 LEU B N 1
ATOM 3277 C CA . LEU B 1 162 ? 14.578 -1.513 8.188 1 97.38 162 LEU B CA 1
ATOM 3278 C C . LEU B 1 162 ? 14.141 -0.132 8.664 1 97.38 162 LEU B C 1
ATOM 3280 O O . LEU B 1 162 ? 14.508 0.882 8.062 1 97.38 162 LEU B O 1
ATOM 3284 N N . TRP B 1 163 ? 13.32 -0.014 9.648 1 98.38 163 TRP B N 1
ATOM 3285 C CA . TRP B 1 163 ? 12.93 1.25 10.266 1 98.38 163 TRP B CA 1
ATOM 3286 C C . TRP B 1 163 ? 14.062 1.822 11.109 1 98.38 163 TRP B C 1
ATOM 3288 O O . TRP B 1 163 ? 14.555 1.161 12.023 1 98.38 163 TRP B O 1
ATOM 3298 N N . ARG B 1 164 ? 14.406 3.105 10.852 1 98.5 164 ARG B N 1
ATOM 3299 C CA . ARG B 1 164 ? 15.625 3.635 11.461 1 98.5 164 ARG B CA 1
ATOM 3300 C C . ARG B 1 164 ? 15.32 4.836 12.344 1 98.5 164 ARG B C 1
ATOM 3302 O O . ARG B 1 164 ? 16.234 5.469 12.883 1 98.5 164 ARG B O 1
ATOM 3309 N N . GLY B 1 165 ? 14.07 5.207 12.492 1 98.12 165 GLY B N 1
ATOM 3310 C CA . GLY B 1 165 ? 13.68 6.227 13.453 1 98.12 165 GLY B CA 1
ATOM 3311 C C . GLY B 1 165 ? 13.422 7.578 12.82 1 98.12 165 GLY B C 1
ATOM 3312 O O . GLY B 1 165 ? 13.336 7.691 11.594 1 98.12 165 GLY B O 1
ATOM 3313 N N . THR B 1 166 ? 13.211 8.57 13.688 1 97.69 166 THR B N 1
ATOM 3314 C CA . THR B 1 166 ? 12.859 9.938 13.289 1 97.69 166 THR B CA 1
ATOM 3315 C C . THR B 1 166 ? 13.961 10.914 13.695 1 97.69 166 THR B C 1
ATOM 3317 O O . THR B 1 166 ? 14.492 10.828 14.805 1 97.69 166 THR B O 1
ATOM 3320 N N . ILE B 1 167 ? 14.305 11.758 12.75 1 96.75 167 ILE B N 1
ATOM 3321 C CA . ILE B 1 167 ? 15.25 12.844 13.016 1 96.75 167 ILE B CA 1
ATOM 3322 C C . ILE B 1 167 ? 14.531 14.188 12.945 1 96.75 167 ILE B C 1
ATOM 3324 O O . ILE B 1 167 ? 13.719 14.414 12.047 1 96.75 167 ILE B O 1
ATOM 3328 N N . SER B 1 168 ? 14.781 15.055 13.914 1 92.88 168 SER B N 1
ATOM 3329 C CA . SER B 1 168 ? 14.25 16.422 13.898 1 92.88 168 SER B CA 1
ATOM 3330 C C . SER B 1 168 ? 15.258 17.406 13.32 1 92.88 168 SER B C 1
ATOM 3332 O O . SER B 1 168 ? 16.453 17.312 13.602 1 92.88 168 SER B O 1
ATOM 3334 N N . THR B 1 169 ? 14.781 18.25 12.508 1 86.06 169 THR B N 1
ATOM 3335 C CA . THR B 1 169 ? 15.656 19.328 12.031 1 86.06 169 THR B CA 1
ATOM 3336 C C . THR B 1 169 ? 15.781 20.422 13.086 1 86.06 169 THR B C 1
ATOM 3338 O O . THR B 1 169 ? 16.656 21.281 12.992 1 86.06 169 THR B O 1
ATOM 3341 N N . GLU B 1 170 ? 14.93 20.438 14.016 1 79.06 170 GLU B N 1
ATOM 3342 C CA . GLU B 1 170 ? 14.812 21.469 15.047 1 79.06 170 GLU B CA 1
ATOM 3343 C C . GLU B 1 170 ? 14.5 22.828 14.43 1 79.06 170 GLU B C 1
ATOM 3345 O O . GLU B 1 170 ? 15 23.844 14.898 1 79.06 170 GLU B O 1
ATOM 3350 N N . LEU B 1 171 ? 13.992 22.828 13.266 1 75.31 171 LEU B N 1
ATOM 3351 C CA . LEU B 1 171 ? 13.508 24.031 12.594 1 75.31 171 LEU B CA 1
ATOM 3352 C C . LEU B 1 171 ? 11.984 24.016 12.492 1 75.31 171 LEU B C 1
ATOM 3354 O O . LEU B 1 171 ? 11.383 22.953 12.258 1 75.31 171 LEU B O 1
ATOM 3358 N N . GLN B 1 172 ? 11.57 25.234 12.836 1 64.44 172 GLN B N 1
ATOM 3359 C CA . GLN B 1 172 ? 10.125 25.312 12.672 1 64.44 172 GLN B CA 1
ATOM 3360 C C . GLN B 1 172 ? 9.734 25.25 11.203 1 64.44 172 GLN B C 1
ATOM 3362 O O . GLN B 1 172 ? 10.484 25.719 10.336 1 64.44 172 GLN B O 1
ATOM 3367 N N . VAL B 1 173 ? 8.57 24.719 10.859 1 60 173 VAL B N 1
ATOM 3368 C CA . VAL B 1 173 ? 8.055 24.406 9.531 1 60 173 VAL B CA 1
ATOM 3369 C C . VAL B 1 173 ? 8.055 25.688 8.68 1 60 173 VAL B C 1
ATOM 3371 O O . VAL B 1 173 ? 8.469 25.656 7.516 1 60 173 VAL B O 1
ATOM 3374 N N . LEU B 1 174 ? 7.715 26.766 9.305 1 58.59 174 LEU B N 1
ATOM 3375 C CA . LEU B 1 174 ? 7.566 28.016 8.578 1 58.59 174 LEU B CA 1
ATOM 3376 C C . LEU B 1 174 ? 8.93 28.594 8.211 1 58.59 174 LEU B C 1
ATOM 3378 O O . LEU B 1 174 ? 9.023 29.453 7.34 1 58.59 174 LEU B O 1
ATOM 3382 N N . ASP B 1 175 ? 9.938 28.062 8.828 1 64.69 175 ASP B N 1
ATOM 3383 C CA . ASP B 1 175 ? 11.273 28.609 8.625 1 64.69 175 ASP B CA 1
ATOM 3384 C C . ASP B 1 175 ? 12.07 27.766 7.637 1 64.69 175 ASP B C 1
ATOM 3386 O O . ASP B 1 175 ? 13.227 28.078 7.34 1 64.69 175 ASP B O 1
ATOM 3390 N N . LEU B 1 176 ? 11.383 26.828 7.02 1 62.91 176 LEU B N 1
ATOM 3391 C CA . LEU B 1 176 ? 12.102 25.844 6.215 1 62.91 176 LEU B CA 1
ATOM 3392 C C . LEU B 1 176 ? 12.484 26.422 4.859 1 62.91 176 LEU B C 1
ATOM 3394 O O . LEU B 1 176 ? 13.398 25.922 4.199 1 62.91 176 LEU B O 1
ATOM 3398 N N . HIS B 1 177 ? 11.914 27.547 4.531 1 64.31 177 HIS B N 1
ATOM 3399 C CA . HIS B 1 177 ? 12.07 28.062 3.172 1 64.31 177 HIS B CA 1
ATOM 3400 C C . HIS B 1 177 ? 13.234 29.047 3.084 1 64.31 177 HIS B C 1
ATOM 3402 O O . HIS B 1 177 ? 13.625 29.453 1.987 1 64.31 177 HIS B O 1
ATOM 3408 N N . SER B 1 178 ? 13.805 29.375 4.242 1 68.19 178 SER B N 1
ATOM 3409 C CA . SER B 1 178 ? 14.969 30.25 4.215 1 68.19 178 SER B CA 1
ATOM 3410 C C . SER B 1 178 ? 16.219 29.516 3.77 1 68.19 178 SER B C 1
ATOM 3412 O O . SER B 1 178 ? 16.406 28.344 4.113 1 68.19 178 SER B O 1
ATOM 3414 N N . LYS B 1 179 ? 17.016 30.156 2.842 1 66.81 179 LYS B N 1
ATOM 3415 C CA . LYS B 1 179 ? 18.234 29.562 2.301 1 66.81 179 LYS B CA 1
ATOM 3416 C C . LYS B 1 179 ? 19.141 29.047 3.418 1 66.81 179 LYS B C 1
ATOM 3418 O O . LYS B 1 179 ? 19.719 27.969 3.312 1 66.81 179 LYS B O 1
ATOM 3423 N N . CYS B 1 180 ? 19.312 29.938 4.449 1 67.69 180 CYS B N 1
ATOM 3424 C CA . CYS B 1 180 ? 20.156 29.531 5.574 1 67.69 180 CYS B CA 1
ATOM 3425 C C . CYS B 1 180 ? 19.609 28.281 6.242 1 67.69 180 CYS B C 1
ATOM 3427 O O . CYS B 1 180 ? 20.375 27.375 6.598 1 67.69 180 CYS B O 1
ATOM 3429 N N . ASN B 1 181 ? 18.391 28.109 6.242 1 81.38 181 ASN B N 1
ATOM 3430 C CA . ASN B 1 181 ? 17.781 26.953 6.883 1 81.38 181 ASN B CA 1
ATOM 3431 C C . ASN B 1 181 ? 17.891 25.703 6.008 1 81.38 181 ASN B C 1
ATOM 3433 O O . ASN B 1 181 ? 18.062 24.594 6.516 1 81.38 181 ASN B O 1
ATOM 3437 N N . TYR B 1 182 ? 18.062 25.953 4.75 1 84.12 182 TYR B N 1
ATOM 3438 C CA . TYR B 1 182 ? 18.156 24.844 3.824 1 84.12 182 TYR B CA 1
ATOM 3439 C C . TYR B 1 182 ? 19.484 24.094 4.016 1 84.12 182 TYR B C 1
ATOM 3441 O O . TYR B 1 182 ? 19.5 22.859 4.047 1 84.12 182 TYR B O 1
ATOM 3449 N N . GLN B 1 183 ? 20.531 24.875 4.191 1 87.75 183 GLN B N 1
ATOM 3450 C CA . GLN B 1 183 ? 21.844 24.25 4.383 1 87.75 183 GLN B CA 1
ATOM 3451 C C . GLN B 1 183 ? 21.891 23.453 5.684 1 87.75 183 GLN B C 1
ATOM 3453 O O . GLN B 1 183 ? 22.516 22.391 5.754 1 87.75 183 GLN B O 1
ATOM 3458 N N . GLY B 1 184 ? 21.266 24 6.656 1 87.88 184 GLY B N 1
ATOM 3459 C CA . GLY B 1 184 ? 21.172 23.281 7.914 1 87.88 184 GLY B CA 1
ATOM 3460 C C . GLY B 1 184 ? 20.422 21.969 7.797 1 87.88 184 GLY B C 1
ATOM 3461 O O . GLY B 1 184 ? 20.859 20.953 8.359 1 87.88 184 GLY B O 1
ATOM 3462 N N . ILE B 1 185 ? 19.406 22 7.055 1 89.38 185 ILE B N 1
ATOM 3463 C CA . ILE B 1 185 ? 18.609 20.797 6.828 1 89.38 185 ILE B CA 1
ATOM 3464 C C . ILE B 1 185 ? 19.438 19.75 6.086 1 89.38 185 ILE B C 1
ATOM 3466 O O . ILE B 1 185 ? 19.438 18.578 6.457 1 89.38 185 ILE B O 1
ATOM 3470 N N . ILE B 1 186 ? 20.172 20.203 5.098 1 92.12 186 ILE B N 1
ATOM 3471 C CA . ILE B 1 186 ? 21.016 19.328 4.301 1 92.12 186 ILE B CA 1
ATOM 3472 C C . ILE B 1 186 ? 22.062 18.656 5.203 1 92.12 186 ILE B C 1
ATOM 3474 O O . ILE B 1 186 ? 22.297 17.453 5.102 1 92.12 186 ILE B O 1
ATOM 3478 N N . ASN B 1 187 ? 22.578 19.469 6.062 1 93.38 187 ASN B N 1
ATOM 3479 C CA . ASN B 1 187 ? 23.609 18.938 6.953 1 93.38 187 ASN B CA 1
ATOM 3480 C C . ASN B 1 187 ? 23.047 17.891 7.902 1 93.38 187 ASN B C 1
ATOM 3482 O O . ASN B 1 187 ? 23.703 16.875 8.156 1 93.38 187 ASN B O 1
ATOM 3486 N N . ILE B 1 188 ? 21.922 18.141 8.375 1 93.94 188 ILE B N 1
ATOM 3487 C CA . ILE B 1 188 ? 21.297 17.203 9.297 1 93.94 188 ILE B CA 1
ATOM 3488 C C . ILE B 1 188 ? 20.969 15.914 8.562 1 93.94 188 ILE B C 1
ATOM 3490 O O . ILE B 1 188 ? 21.266 14.82 9.055 1 93.94 188 ILE B O 1
ATOM 3494 N N . ILE B 1 189 ? 20.391 15.992 7.375 1 94.88 189 ILE B N 1
ATOM 3495 C CA . ILE B 1 189 ? 20.047 14.812 6.586 1 94.88 189 ILE B CA 1
ATOM 3496 C C . ILE B 1 189 ? 21.297 13.992 6.301 1 94.88 189 ILE B C 1
ATOM 3498 O O . ILE B 1 189 ? 21.297 12.773 6.484 1 94.88 189 ILE B O 1
ATOM 3502 N N . LYS B 1 190 ? 22.297 14.688 5.918 1 96.38 190 LYS B N 1
ATOM 3503 C CA . LYS B 1 190 ? 23.531 14.008 5.57 1 96.38 190 LYS B CA 1
ATOM 3504 C C . LYS B 1 190 ? 24.125 13.289 6.777 1 96.38 190 LYS B C 1
ATOM 3506 O O . LYS B 1 190 ? 24.406 12.086 6.719 1 96.38 190 LYS B O 1
ATOM 3511 N N . SER B 1 191 ? 24.25 14 7.879 1 97.25 191 SER B N 1
ATOM 3512 C CA . SER B 1 191 ? 24.938 13.453 9.047 1 97.25 191 SER B CA 1
ATOM 3513 C C . SER B 1 191 ? 24.078 12.438 9.773 1 97.25 191 SER B C 1
ATOM 3515 O O . SER B 1 191 ? 24.562 11.406 10.227 1 97.25 191 SER B O 1
ATOM 3517 N N . GLU B 1 192 ? 22.781 12.703 9.852 1 97.5 192 GLU B N 1
ATOM 3518 C CA . GLU B 1 192 ? 21.906 11.883 10.703 1 97.5 192 GLU B CA 1
ATOM 3519 C C . GLU B 1 192 ? 21.188 10.812 9.883 1 97.5 192 GLU B C 1
ATOM 3521 O O . GLU B 1 192 ? 21.484 9.625 10.023 1 97.5 192 GLU B O 1
ATOM 3526 N N . ASN B 1 193 ? 20.391 11.164 8.93 1 97.81 193 ASN B N 1
ATOM 3527 C CA . ASN B 1 193 ? 19.594 10.195 8.188 1 97.81 193 ASN B CA 1
ATOM 3528 C C . ASN B 1 193 ? 20.469 9.297 7.316 1 97.81 193 ASN B C 1
ATOM 3530 O O . ASN B 1 193 ? 20.25 8.086 7.254 1 97.81 193 ASN B O 1
ATOM 3534 N N . ILE B 1 194 ? 21.469 9.867 6.652 1 97.5 194 ILE B N 1
ATOM 3535 C CA . ILE B 1 194 ? 22.219 9.125 5.652 1 97.5 194 ILE B CA 1
ATOM 3536 C C . ILE B 1 194 ? 23.406 8.438 6.309 1 97.5 194 ILE B C 1
ATOM 3538 O O . ILE B 1 194 ? 23.547 7.215 6.242 1 97.5 194 ILE B O 1
ATOM 3542 N N . GLU B 1 195 ? 24.266 9.148 6.996 1 97.88 195 GLU B N 1
ATOM 3543 C CA . GLU B 1 195 ? 25.516 8.594 7.508 1 97.88 195 GLU B CA 1
ATOM 3544 C C . GLU B 1 195 ? 25.266 7.773 8.773 1 97.88 195 GLU B C 1
ATOM 3546 O O . GLU B 1 195 ? 25.766 6.648 8.891 1 97.88 195 GLU B O 1
ATOM 3551 N N . ARG B 1 196 ? 24.531 8.289 9.703 1 98.25 196 ARG B N 1
ATOM 3552 C CA . ARG B 1 196 ? 24.328 7.586 10.969 1 98.25 196 ARG B CA 1
ATOM 3553 C C . ARG B 1 196 ? 23.281 6.484 10.836 1 98.25 196 ARG B C 1
ATOM 3555 O O . ARG B 1 196 ? 23.547 5.324 11.156 1 98.25 196 ARG B O 1
ATOM 3562 N N . LEU B 1 197 ? 22.125 6.828 10.281 1 98.12 197 LEU B N 1
ATOM 3563 C CA . LEU B 1 197 ? 21.016 5.891 10.234 1 98.12 197 LEU B CA 1
ATOM 3564 C C . LEU B 1 197 ? 21.078 5.02 8.984 1 98.12 197 LEU B C 1
ATOM 3566 O O . LEU B 1 197 ? 20.344 4.043 8.867 1 98.12 197 LEU B O 1
ATOM 3570 N N . LYS B 1 198 ? 21.844 5.391 8.008 1 97.44 198 LYS B N 1
ATOM 3571 C CA . LYS B 1 198 ? 22.047 4.637 6.777 1 97.44 198 LYS B CA 1
ATOM 3572 C C . LYS B 1 198 ? 20.75 4.473 6.008 1 97.44 198 LYS B C 1
ATOM 3574 O O . LYS B 1 198 ? 20.484 3.412 5.434 1 97.44 198 LYS B O 1
ATOM 3579 N N . SER B 1 199 ? 19.953 5.496 6.066 1 97.44 199 SER B N 1
ATOM 3580 C CA . SER B 1 199 ? 18.672 5.461 5.363 1 97.44 199 SER B CA 1
ATOM 3581 C C . SER B 1 199 ? 18.85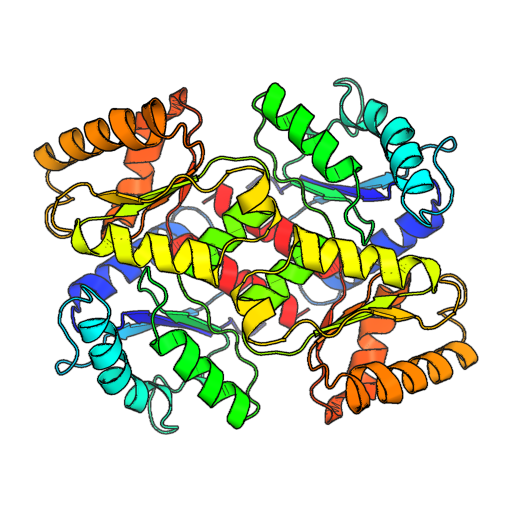9 5.551 3.854 1 97.44 199 SER B C 1
ATOM 3583 O O . SER B 1 199 ? 19.719 6.297 3.377 1 97.44 199 SER B O 1
ATOM 3585 N N . LYS B 1 200 ? 18.078 4.762 3.133 1 95.88 200 LYS B N 1
ATOM 3586 C CA . LYS B 1 200 ? 18 4.855 1.679 1 95.88 200 LYS B CA 1
ATOM 3587 C C . LYS B 1 200 ? 16.719 5.559 1.244 1 95.88 200 LYS B C 1
ATOM 3589 O O . LYS B 1 200 ? 16.609 6.027 0.108 1 95.88 200 LYS B O 1
ATOM 3594 N N . ILE B 1 201 ? 15.711 5.551 2.129 1 96.88 201 ILE B N 1
ATOM 3595 C CA . ILE B 1 201 ? 14.477 6.301 1.953 1 96.88 201 ILE B CA 1
ATOM 3596 C C . ILE B 1 201 ? 14.281 7.258 3.125 1 96.88 201 ILE B C 1
ATOM 3598 O O . ILE B 1 201 ? 14.414 6.863 4.285 1 96.88 201 ILE B O 1
ATOM 3602 N N . ILE B 1 202 ? 14.039 8.5 2.844 1 97.44 202 ILE B N 1
ATOM 3603 C CA . ILE B 1 202 ? 13.758 9.5 3.867 1 97.44 202 ILE B CA 1
ATOM 3604 C C . ILE B 1 202 ? 12.367 10.086 3.645 1 97.44 202 ILE B C 1
ATOM 3606 O O . ILE B 1 202 ? 12.109 10.727 2.619 1 97.44 202 ILE B O 1
ATOM 3610 N N . ILE B 1 203 ? 11.492 9.844 4.598 1 97.5 203 ILE B N 1
ATOM 3611 C CA . ILE B 1 203 ? 10.117 10.336 4.559 1 97.5 203 ILE B CA 1
ATOM 3612 C C . ILE B 1 203 ? 10.078 11.773 5.086 1 97.5 203 ILE B C 1
ATOM 3614 O O . ILE B 1 203 ? 10.461 12.031 6.227 1 97.5 203 ILE B O 1
ATOM 3618 N N . LEU B 1 204 ? 9.586 12.625 4.25 1 95 204 LEU B N 1
ATOM 3619 C CA . LEU B 1 204 ? 9.484 14.031 4.625 1 95 204 LEU B CA 1
ATOM 3620 C C . LEU B 1 204 ? 8.172 14.312 5.34 1 95 204 LEU B C 1
ATOM 3622 O O . LEU B 1 204 ? 7.121 14.43 4.699 1 95 204 LEU B O 1
ATOM 3626 N N . GLY B 1 205 ? 8.078 14.367 6.617 1 88.88 205 GLY B N 1
ATOM 3627 C CA . GLY B 1 205 ? 6.922 14.281 7.492 1 88.88 205 GLY B CA 1
ATOM 3628 C C . GLY B 1 205 ? 5.977 15.453 7.355 1 88.88 205 GLY B C 1
ATOM 3629 O O . GLY B 1 205 ? 4.844 15.406 7.84 1 88.88 205 GLY B O 1
ATOM 3630 N N . CYS B 1 206 ? 6.324 16.594 6.984 1 77.19 206 CYS B N 1
ATOM 3631 C CA . CYS B 1 206 ? 5.359 17.688 6.969 1 77.19 206 CYS B CA 1
ATOM 3632 C C . CYS B 1 206 ? 5.234 18.281 5.578 1 77.19 206 CYS B C 1
ATOM 3634 O O . CYS B 1 206 ? 6.117 18.094 4.734 1 77.19 206 CYS B O 1
ATOM 3636 N N . ALA B 1 207 ? 4.051 18.938 5.383 1 72.25 207 ALA B N 1
ATOM 3637 C CA . ALA B 1 207 ? 3.738 19.531 4.082 1 72.25 207 ALA B CA 1
ATOM 3638 C C . ALA B 1 207 ? 4.773 20.578 3.691 1 72.25 207 ALA B C 1
ATOM 3640 O O . ALA B 1 207 ? 5 20.812 2.504 1 72.25 207 ALA B O 1
ATOM 3641 N N . ALA B 1 208 ? 5.379 21.109 4.672 1 70.12 208 ALA B N 1
ATOM 3642 C CA . ALA B 1 208 ? 6.352 22.156 4.383 1 70.12 208 ALA B CA 1
ATOM 3643 C C . ALA B 1 208 ? 7.57 21.578 3.654 1 70.12 208 ALA B C 1
ATOM 3645 O O . ALA B 1 208 ? 8.211 22.281 2.863 1 70.12 208 ALA B O 1
ATOM 3646 N N . PHE B 1 209 ? 7.801 20.312 3.828 1 80.12 209 PHE B N 1
ATOM 3647 C CA . PHE B 1 209 ? 8.945 19.656 3.195 1 80.12 209 PHE B CA 1
ATOM 3648 C C . PHE B 1 209 ? 8.641 19.328 1.74 1 80.12 209 PHE B C 1
ATOM 3650 O O . PHE B 1 209 ? 9.547 19.062 0.955 1 80.12 209 PHE B O 1
ATOM 3657 N N . SER B 1 210 ? 7.383 19.344 1.486 1 80.62 210 SER B N 1
ATOM 3658 C CA . SER B 1 210 ? 6.98 18.953 0.138 1 80.62 210 SER B CA 1
ATOM 3659 C C . SER B 1 210 ? 7.625 19.859 -0.911 1 80.62 210 SER B C 1
ATOM 3661 O O . SER B 1 210 ? 8.023 19.391 -1.979 1 80.62 210 SER B O 1
ATOM 3663 N N . SER B 1 211 ? 7.785 21.141 -0.589 1 77.38 211 SER B N 1
ATOM 3664 C CA . SER B 1 211 ? 8.352 22.094 -1.539 1 77.38 211 SER B CA 1
ATOM 3665 C C . SER B 1 211 ? 9.852 21.891 -1.698 1 77.38 211 SER B C 1
ATOM 3667 O O . SER B 1 211 ? 10.453 22.391 -2.656 1 77.38 211 SER B O 1
ATOM 3669 N N . LEU B 1 212 ? 10.383 21.125 -0.797 1 84 212 LEU B N 1
ATOM 3670 C CA . LEU B 1 212 ? 11.828 20.953 -0.807 1 84 212 LEU B CA 1
ATOM 3671 C C . LEU B 1 212 ? 12.211 19.641 -1.474 1 84 212 LEU B C 1
ATOM 3673 O O . LEU B 1 212 ? 13.391 19.375 -1.711 1 84 212 LEU B O 1
ATOM 3677 N N . THR B 1 213 ? 11.234 18.812 -1.769 1 86.94 213 THR B N 1
ATOM 3678 C CA . THR B 1 213 ? 11.492 17.453 -2.227 1 86.94 213 THR B CA 1
ATOM 3679 C C . THR B 1 213 ? 12.406 17.453 -3.453 1 86.94 213 THR B C 1
ATOM 3681 O O . THR B 1 213 ? 13.406 16.734 -3.494 1 86.94 213 THR B O 1
ATOM 3684 N N . ASN B 1 214 ? 12.109 18.297 -4.387 1 86 214 ASN B N 1
ATOM 3685 C CA . ASN B 1 214 ? 12.891 18.344 -5.613 1 86 214 ASN B CA 1
ATOM 3686 C C . ASN B 1 214 ? 14.32 18.828 -5.348 1 86 214 ASN B C 1
ATOM 3688 O O . ASN B 1 214 ? 15.273 18.281 -5.895 1 86 214 ASN B O 1
ATOM 3692 N N . ASP B 1 215 ? 14.438 19.844 -4.531 1 88.81 215 ASP B N 1
ATOM 3693 C CA . ASP B 1 215 ? 15.75 20.375 -4.199 1 88.81 215 ASP B CA 1
ATOM 3694 C C . ASP B 1 215 ? 16.594 19.344 -3.453 1 88.81 215 ASP B C 1
ATOM 3696 O O . ASP B 1 215 ? 17.781 19.188 -3.734 1 88.81 215 ASP B O 1
ATOM 3700 N N . LEU B 1 216 ? 15.953 18.688 -2.559 1 92.44 216 LEU B N 1
ATOM 3701 C CA . LEU B 1 216 ? 16.656 17.656 -1.792 1 92.44 216 LEU B CA 1
ATOM 3702 C C . LEU B 1 216 ? 17.094 16.516 -2.691 1 92.44 216 LEU B C 1
ATOM 3704 O O . LEU B 1 216 ? 18.219 16.016 -2.572 1 92.44 216 LEU B O 1
ATOM 3708 N N . THR B 1 217 ? 16.219 16.109 -3.574 1 92.25 217 THR B N 1
ATOM 3709 C CA . THR B 1 217 ? 16.531 15.031 -4.508 1 92.25 217 THR B CA 1
ATOM 3710 C C . THR B 1 217 ? 17.734 15.398 -5.375 1 92.25 217 THR B C 1
ATOM 3712 O O . THR B 1 217 ? 18.625 14.578 -5.586 1 92.25 217 THR B O 1
ATOM 3715 N N . ALA B 1 218 ? 17.766 16.609 -5.816 1 92 218 ALA B N 1
ATOM 3716 C CA . ALA B 1 218 ? 18.891 17.078 -6.637 1 92 218 ALA B CA 1
ATOM 3717 C C . ALA B 1 218 ? 20.172 17.125 -5.828 1 92 218 ALA B C 1
ATOM 3719 O O . ALA B 1 218 ? 21.234 16.719 -6.316 1 92 218 ALA B O 1
ATOM 3720 N N . THR B 1 219 ? 20.062 17.625 -4.617 1 93.38 219 THR B N 1
ATOM 3721 C CA . THR B 1 219 ? 21.219 17.797 -3.746 1 93.38 219 THR B CA 1
ATOM 3722 C C . THR B 1 219 ? 21.859 16.438 -3.447 1 93.38 219 THR B C 1
ATOM 3724 O O . THR B 1 219 ? 23.094 16.328 -3.424 1 93.38 219 THR B O 1
ATOM 3727 N N . PHE B 1 220 ? 21.016 15.422 -3.281 1 95.06 220 PHE B N 1
ATOM 3728 C CA . PHE B 1 220 ? 21.531 14.125 -2.865 1 95.06 220 PHE B CA 1
ATOM 3729 C C . PHE B 1 220 ? 21.469 13.125 -4.012 1 95.06 220 PHE B C 1
ATOM 3731 O O . PHE B 1 220 ? 21.328 11.922 -3.787 1 95.06 220 PHE B O 1
ATOM 3738 N N . LYS B 1 221 ? 21.516 13.555 -5.215 1 90.75 221 LYS B N 1
ATOM 3739 C CA . LYS B 1 221 ? 21.391 12.727 -6.414 1 90.75 221 LYS B CA 1
ATOM 3740 C C . LYS B 1 221 ? 22.438 11.617 -6.434 1 90.75 221 LYS B C 1
ATOM 3742 O O . LYS B 1 221 ? 22.141 10.492 -6.848 1 90.75 221 LYS B O 1
ATOM 3747 N N . GLN B 1 222 ? 23.59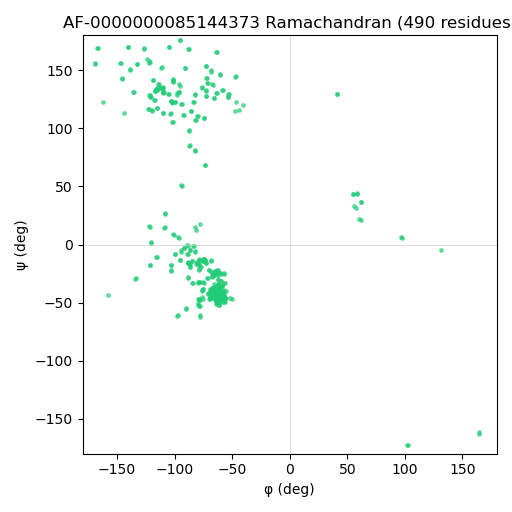4 11.836 -5.918 1 90.5 222 GLN B N 1
ATOM 3748 C CA . GLN B 1 222 ? 24.688 10.883 -5.984 1 90.5 222 GLN B CA 1
ATOM 3749 C C . GLN B 1 222 ? 24.594 9.852 -4.863 1 90.5 222 GLN B C 1
ATOM 3751 O O . GLN B 1 222 ? 25.25 8.805 -4.918 1 90.5 222 GLN B O 1
ATOM 3756 N N . ASP B 1 223 ? 23.781 10.094 -3.869 1 90.56 223 ASP B N 1
ATOM 3757 C CA . ASP B 1 223 ? 23.688 9.227 -2.701 1 90.56 223 ASP B CA 1
ATOM 3758 C C . ASP B 1 223 ? 22.609 8.164 -2.889 1 90.56 223 ASP B C 1
ATOM 3760 O O . ASP B 1 223 ? 22.469 7.258 -2.064 1 90.56 223 ASP B O 1
ATOM 3764 N N . ASN B 1 224 ? 21.875 8.148 -3.949 1 88.56 224 ASN B N 1
ATOM 3765 C CA . ASN B 1 224 ? 20.828 7.18 -4.23 1 88.56 224 ASN B CA 1
ATOM 3766 C C . ASN B 1 224 ? 19.797 7.125 -3.107 1 88.56 224 ASN B C 1
ATOM 3768 O O . ASN B 1 224 ? 19.469 6.047 -2.609 1 88.56 224 ASN B O 1
ATOM 3772 N N . ILE B 1 225 ? 19.391 8.336 -2.598 1 94.69 225 ILE B N 1
ATOM 3773 C CA . ILE B 1 225 ? 18.375 8.477 -1.555 1 94.69 225 ILE B CA 1
ATOM 3774 C C . ILE B 1 225 ? 17.031 8.805 -2.186 1 94.69 225 ILE B C 1
ATOM 3776 O O . ILE B 1 225 ? 16.938 9.656 -3.076 1 94.69 225 ILE B O 1
ATOM 3780 N N . GLU B 1 226 ? 16.078 8.102 -1.807 1 94.81 226 GLU B N 1
ATOM 3781 C CA . GLU B 1 226 ? 14.727 8.438 -2.209 1 94.81 226 GLU B CA 1
ATOM 3782 C C . GLU B 1 226 ? 14.031 9.289 -1.147 1 94.81 226 GLU B C 1
ATOM 3784 O O . GLU B 1 226 ? 13.938 8.891 0.015 1 94.81 226 GLU B O 1
ATOM 3789 N N . PHE B 1 227 ? 13.602 10.492 -1.52 1 95.94 227 PHE B N 1
ATOM 3790 C CA . PHE B 1 227 ? 12.812 11.352 -0.639 1 95.94 227 PHE B CA 1
ATOM 3791 C C . PHE B 1 227 ? 11.328 11.195 -0.917 1 95.94 227 PHE B C 1
ATOM 3793 O O . PHE B 1 227 ? 10.891 11.266 -2.07 1 95.94 227 PHE B O 1
ATOM 3800 N N . ILE B 1 228 ? 10.555 11.008 0.137 1 96.31 228 ILE B N 1
ATOM 3801 C CA . ILE B 1 228 ? 9.125 10.781 -0.021 1 96.31 228 ILE B CA 1
ATOM 3802 C C . ILE B 1 228 ? 8.352 12.047 0.334 1 96.31 228 ILE B C 1
ATOM 3804 O O . ILE B 1 228 ? 8.414 12.516 1.473 1 96.31 228 ILE B O 1
ATOM 3808 N N . ASP B 1 229 ? 7.723 12.656 -0.65 1 95.56 229 ASP B N 1
ATOM 3809 C CA . ASP B 1 229 ? 6.676 13.641 -0.396 1 95.56 229 ASP B CA 1
ATOM 3810 C C . ASP B 1 229 ? 5.383 12.961 0.057 1 95.56 229 ASP B C 1
ATOM 3812 O O . ASP B 1 229 ? 4.676 12.359 -0.753 1 95.56 229 ASP B O 1
ATOM 3816 N N . THR B 1 230 ? 5.059 13.117 1.266 1 96.62 230 THR B N 1
ATOM 3817 C CA . THR B 1 230 ? 4.008 12.305 1.874 1 96.62 230 THR B CA 1
ATOM 3818 C C . THR B 1 230 ? 2.637 12.711 1.343 1 96.62 230 THR B C 1
ATOM 3820 O O . THR B 1 230 ? 1.73 11.883 1.254 1 96.62 230 THR B O 1
ATOM 3823 N N . ILE B 1 231 ? 2.484 13.961 0.951 1 95.56 231 ILE B N 1
ATOM 3824 C CA . ILE B 1 231 ? 1.216 14.422 0.394 1 95.56 231 ILE B CA 1
ATOM 3825 C C . ILE B 1 231 ? 0.994 13.789 -0.978 1 95.56 231 ILE B C 1
ATOM 3827 O O . ILE B 1 231 ? -0.069 13.227 -1.241 1 95.56 231 ILE B O 1
ATOM 3831 N N . ILE B 1 232 ? 1.99 13.82 -1.786 1 94.62 232 ILE B N 1
ATOM 3832 C CA . ILE B 1 232 ? 1.883 13.297 -3.143 1 94.62 232 ILE B CA 1
ATOM 3833 C C . ILE B 1 232 ? 1.736 11.773 -3.1 1 94.62 232 ILE B C 1
ATOM 3835 O O . ILE B 1 232 ? 0.912 11.203 -3.816 1 94.62 232 ILE B O 1
ATOM 3839 N N . LEU B 1 233 ? 2.514 11.156 -2.227 1 96.44 233 LEU B N 1
ATOM 3840 C CA . LEU B 1 233 ? 2.381 9.711 -2.076 1 96.44 233 LEU B CA 1
ATOM 3841 C C . LEU B 1 233 ? 0.989 9.344 -1.576 1 96.44 233 LEU B C 1
ATOM 3843 O O . LEU B 1 233 ? 0.39 8.375 -2.055 1 96.44 233 LEU B O 1
ATOM 3847 N N . GLY B 1 234 ? 0.53 10.125 -0.564 1 96.5 234 GLY B N 1
ATOM 3848 C CA . GLY B 1 234 ? -0.803 9.883 -0.037 1 96.5 234 GLY B CA 1
ATOM 3849 C C . GLY B 1 234 ? -1.886 9.945 -1.098 1 96.5 234 GLY B C 1
ATOM 3850 O O . GLY B 1 234 ? -2.734 9.055 -1.182 1 96.5 234 GLY B O 1
ATOM 3851 N N . ILE B 1 235 ? -1.846 10.953 -1.93 1 95 235 ILE B N 1
ATOM 3852 C CA . ILE B 1 235 ? -2.816 11.117 -3.006 1 95 235 ILE B CA 1
ATOM 3853 C C . ILE B 1 235 ? -2.68 9.969 -4.004 1 95 235 ILE B C 1
ATOM 3855 O O . ILE B 1 235 ? -3.678 9.367 -4.406 1 95 235 ILE B O 1
ATOM 3859 N N . ASN B 1 236 ? -1.465 9.695 -4.379 1 94.88 236 ASN B N 1
ATOM 3860 C CA . ASN B 1 236 ? -1.212 8.609 -5.316 1 94.88 236 ASN B CA 1
ATOM 3861 C C . ASN B 1 236 ? -1.766 7.281 -4.801 1 94.88 236 ASN B C 1
ATOM 3863 O O . ASN B 1 236 ? -2.395 6.535 -5.551 1 94.88 236 ASN B O 1
ATOM 3867 N N . THR B 1 237 ? -1.535 7 -3.533 1 96.94 237 THR B N 1
ATOM 3868 C CA . THR B 1 237 ? -2.021 5.781 -2.896 1 96.94 237 THR B CA 1
ATOM 3869 C C . THR B 1 237 ? -3.549 5.758 -2.875 1 96.94 237 THR B C 1
ATOM 3871 O O . THR B 1 237 ? -4.16 4.742 -3.217 1 96.94 237 THR B O 1
ATOM 3874 N N . LEU B 1 238 ? -4.125 6.871 -2.502 1 96.62 238 LEU B N 1
ATOM 3875 C CA . LEU B 1 238 ? -5.578 6.98 -2.43 1 96.62 238 LEU B CA 1
ATOM 3876 C C . LEU B 1 238 ? -6.207 6.746 -3.799 1 96.62 238 LEU B C 1
ATOM 3878 O O . LEU B 1 238 ? -7.176 5.996 -3.92 1 96.62 238 LEU B O 1
ATOM 3882 N N . ILE B 1 239 ? -5.633 7.332 -4.809 1 93.81 239 ILE B N 1
ATOM 3883 C CA . ILE B 1 239 ? -6.148 7.195 -6.168 1 93.81 239 ILE B CA 1
ATOM 3884 C C . ILE B 1 239 ? -6.027 5.742 -6.617 1 93.81 239 ILE B C 1
ATOM 3886 O O . ILE B 1 239 ? -6.93 5.211 -7.27 1 93.81 239 ILE B O 1
ATOM 3890 N N . SER B 1 240 ? -4.93 5.141 -6.281 1 94.31 240 SER B N 1
ATOM 3891 C CA . SER B 1 240 ? -4.742 3.732 -6.613 1 94.31 240 SER B CA 1
ATOM 3892 C C . SER B 1 240 ? -5.836 2.869 -5.992 1 94.31 240 SER B C 1
ATOM 3894 O O . SER B 1 240 ? -6.371 1.97 -6.641 1 94.31 240 SER B O 1
ATOM 3896 N N . LEU B 1 241 ? -6.18 3.123 -4.719 1 95.88 241 LEU B N 1
ATOM 3897 C CA . LEU B 1 241 ? -7.238 2.393 -4.035 1 95.88 241 LEU B CA 1
ATOM 3898 C C . LEU B 1 241 ? -8.578 2.59 -4.738 1 95.88 241 LEU B C 1
ATOM 3900 O O . LEU B 1 241 ? -9.312 1.626 -4.965 1 95.88 241 LEU B O 1
ATOM 3904 N N . ILE B 1 242 ? -8.852 3.824 -5.125 1 94.25 242 ILE B N 1
ATOM 3905 C CA . ILE B 1 242 ? -10.102 4.172 -5.781 1 94.25 242 ILE B CA 1
ATOM 3906 C C . ILE B 1 242 ? -10.188 3.479 -7.141 1 94.25 242 ILE B C 1
ATOM 3908 O O . ILE B 1 242 ? -11.211 2.883 -7.48 1 94.25 242 ILE B O 1
ATOM 3912 N N . GLU B 1 243 ? -9.102 3.523 -7.871 1 89.56 243 GLU B N 1
ATOM 3913 C CA . GLU B 1 243 ? -9.078 2.949 -9.211 1 89.56 243 GLU B CA 1
ATOM 3914 C C . GLU B 1 243 ? -9.242 1.432 -9.164 1 89.56 243 GLU B C 1
ATOM 3916 O O . GLU B 1 243 ? -9.93 0.851 -10 1 89.56 243 GLU B O 1
ATOM 3921 N N . TYR B 1 244 ? -8.609 0.829 -8.297 1 92.44 244 TYR B N 1
ATOM 3922 C CA . TYR B 1 244 ? -8.758 -0.617 -8.18 1 92.44 244 TYR B CA 1
ATOM 3923 C C . TYR B 1 244 ? -10.211 -0.994 -7.918 1 92.44 244 TYR B C 1
ATOM 3925 O O . TYR B 1 244 ? -10.734 -1.938 -8.516 1 92.44 244 TYR B O 1
ATOM 3933 N N . ARG B 1 245 ? -10.867 -0.239 -7.09 1 89.62 245 ARG B N 1
ATOM 3934 C CA . ARG B 1 245 ? -12.227 -0.559 -6.684 1 89.62 245 ARG B CA 1
ATOM 3935 C C . ARG B 1 245 ? -13.211 -0.291 -7.816 1 89.62 245 ARG B C 1
ATOM 3937 O O . ARG B 1 245 ? -14.352 -0.762 -7.777 1 89.62 245 ARG B O 1
ATOM 3944 N N . LYS B 1 246 ? -12.734 0.458 -8.797 1 85.31 246 LYS B N 1
ATOM 3945 C CA . LYS B 1 246 ? -13.578 0.726 -9.953 1 85.31 246 LYS B CA 1
ATOM 3946 C C . LYS B 1 246 ? -13.445 -0.376 -11 1 85.31 246 LYS B C 1
ATOM 3948 O O . LYS B 1 246 ? -14.242 -0.452 -11.938 1 85.31 246 LYS B O 1
ATOM 3953 N N . LEU B 1 247 ? -12.367 -1.109 -10.891 1 80.88 247 LEU B N 1
ATOM 3954 C CA . LEU B 1 247 ? -12.141 -2.184 -11.852 1 80.88 247 LEU B CA 1
ATOM 3955 C C . LEU B 1 247 ? -13.133 -3.322 -11.648 1 80.88 247 LEU B C 1
ATOM 3957 O O . LEU B 1 247 ? -13.594 -3.93 -12.609 1 80.88 247 LEU B O 1
#

Solvent-accessible surface area (backbone atoms only — not comparable to full-atom values): 25938 Å² total; per-residue (Å²): 129,85,63,48,37,31,38,40,32,29,53,27,30,38,60,68,56,44,48,50,50,50,50,51,52,46,50,46,33,64,70,64,67,39,77,66,74,49,42,78,45,80,42,59,19,44,82,86,13,37,68,58,71,75,48,69,68,40,33,52,48,12,30,66,52,35,45,64,48,33,71,33,82,88,35,96,56,17,59,86,80,34,56,28,38,37,41,67,46,64,39,90,49,58,47,49,57,51,52,48,51,52,28,58,77,66,68,46,93,52,53,48,40,36,23,40,59,49,50,46,49,53,54,59,54,55,53,95,53,28,28,30,35,40,38,37,49,63,72,47,34,63,56,49,41,49,44,41,70,57,34,55,43,25,43,43,40,59,77,66,56,22,70,57,48,56,42,55,67,70,38,59,59,86,50,54,80,41,69,75,41,42,56,53,45,51,49,46,43,47,55,44,46,38,65,68,50,51,33,38,30,41,36,37,42,44,74,66,43,46,79,42,44,65,58,50,44,62,74,38,55,89,68,67,50,46,72,40,42,37,67,59,49,34,51,48,52,51,49,42,56,46,52,58,74,67,94,129,87,63,48,36,31,38,40,31,30,54,26,31,38,59,67,58,44,50,51,50,50,50,52,52,46,50,47,33,64,66,60,70,38,76,68,75,48,43,78,45,80,43,60,19,46,82,87,13,38,68,58,70,75,50,68,69,40,33,53,49,14,29,65,55,36,45,63,49,33,71,34,81,87,36,94,55,15,58,85,81,33,55,28,36,38,40,67,46,65,38,90,49,58,46,48,56,51,52,48,50,54,26,57,76,67,70,47,92,53,53,50,39,36,23,41,57,49,49,47,48,53,54,58,55,55,52,95,53,28,27,30,34,41,36,36,48,63,72,46,35,63,56,50,42,49,46,41,71,58,35,53,44,24,43,43,40,58,76,67,56,23,70,56,47,54,43,54,66,70,37,58,62,89,49,53,79,40,70,76,40,42,56,52,46,52,49,46,43,47,55,45,45,38,65,67,50,52,32,38,30,41,36,36,43,44,77,66,44,47,79,41,44,66,57,50,42,61,74,39,55,89,71,67,50,45,72,39,41,36,67,60,51,33,51,48,51,51,50,42,56,48,52,59,75,70,98

Foldseek 3Di:
DDAFEEEEEALAQAVVQQVLLVCLQCCCQVPPDHDRSHHYDYYHFHPQQHNDDLDDVSLVSSLVRRVCLACDPVHPNDVLVGQEYEYAAQAPRCNQVVVVVSCVVVVNDHYGDYLNQLVQVVVVVVPPFAEEEEDAAPSCQVRSQCCCVVPHHDPSCVVNVRYQGYHHLPHDLVCCPDPVNVVSVLVCCVVPVCVPSVGQEYEYRHSSCSVCQVVSCVVCVVSNHHYDDSSNSRVVVSVVVSVVVVD/DDAFEEEEEALAQAVVQQVLLVVLQCCCQVPVDHDRSHHYDYYHFHPQQHNDDLDDVSLVSSLVRRVCLACDPVHPNDVLVGQEYEYAAQAPRCNQVVVVVSCVVVVNDHYGDYLNQLVQVVVVVVPPFAEEEEDAAPSCQVRSQCCCVVPHHDPSCVVSVRYQGYHHLPHDLVCCPDPVNVVSVLVCCVVPVCVPSVGQEYEYRHSSCSVCQVVSCVVCVVSNHHYDDSSNSRVVVSVVVSVVVVD

pLDDT: mean 91.46, std 9.86, range [49.06, 98.75]

Nearest PDB structures (foldseek):
  3dvl-assembly1_A  TM=3.098E-01  e=2.025E-02  Synechococcus elongatus PCC 7942 = FACHB-805
  3k0f-assembly1_C  TM=3.208E-01  e=5.329E-02  Synechococcus elongatus PCC 7942 = FACHB-805
  7s65-assembly1_D  TM=2.941E-01  e=5.329E-02  Synechococcus elongatus
  3k0c-assembly1_B  TM=2.515E-01  e=1.101E-01  Synechococcus elongatus PCC 7942 = FACHB-805
  4tla-assembly1_E  TM=4.532E-01  e=2.715E+00  Synechococcus elongatus PCC 7942 = FACHB-805

Sequence (494 aa):
MELSKVLVINPNSSVSMTDEIRKNIENVYLIKARVLSFQVEYFTGPPSSPSQIDGIETSLQSTKECLPYLIEPESKYYYQKFHGILVACFSDHPLVHELINFASKAEYDVPIIGLLNSSIQYCTLLENKNFSIITSNKEWVDILNKSVEENFITESIKKQQLWRGTISTELQVLDLHSKCNYQGIINIIKSENIERLKSKIIILGCAAFSSLTNDLTATFKQDNIEFIDTIILGINTLISLIEYRKLMELSKVLVINPNSSVSMTDEIRKNIENVYLIKARVLSFQVEYFTGPPSSPSQIDGIETSLQSTKECLPYLIEPESKYYYQKFHGILVACFSDHPLVHELINFASKAEYDVPIIGLLNSSIQYCTLLENKNFSIITSNKEWVDILNKSVEENFITESIKKQQLWRGTISTELQVLDLHSKCNYQGIINIIKSENIERLKSKIIILGCAAFSSLTNDLTATFKQDNIEFIDTIILGINTLISLIEYRKL

InterPro domains:
  IPR015942 Asp/Glu/hydantoin racemase [PF01177] (6-236)
  IPR052186 Hydantoin racemase-like [PTHR28047] (5-242)
  IPR053714 Isomerization and Racemization Enzyme Superfamily [G3DSA:3.40.50.12500] (5-246)

Secondary structure (DSSP, 8-state):
-PPEEEEEEE-SS-HHHHHHHHHHHHIIIIIII---SEEEEEEE--TTS-SS--SHHHHHHHHHHHHHHHH-TTSTT-GGGSSEEEE--SS--HHHHHHHHHHHHTT----EEEHHHHHHHHHHHH-S--EEEEESSTHHHHHHHHHIIIII-BHHHHHTT-EEEEEE----GGGTTSHHHHHHHHHHIIIIIIIIT--SEEEE-SGGGGGGHHHHHHHTGGGTPEEEEHHHHHHHHHHHHHHHHH-/-PPEEEEEEE-SS-HHHHHHHHHHHHIIIIITT---SEEEEEEE--TTS-SS--SHHHHHHHHHHHHHHHH-TTSTT-GGGSSEEEE--SS--HHHHHHHHHHHHTT----EEEHHHHHHHHHHHH-S--EEEEESSTHHHHHHHHHIIIII-BHHHHHTT-EEEEEE----GGGTTSHHHHHHHHHHIIIIIIIIT--SEEEE-SGGGGGGHHHHHHHTGGGTPEEEEHHHHHHHHHHHHHHHHH-

Radius of gyration: 22.31 Å; Cα contacts (8 Å, |Δi|>4): 935; chains: 2; bounding box: 52×58×45 Å

Organism: Naumovozyma dairenensis (strain ATCC 10597 / BCRC 20456 / CBS 421 / NBRC 0211 / NRRL Y-12639) (NCBI:txid1071378)